Protein 9BKY (pdb70)

Sequence (398 aa):
HMTLTFNIKVIEAKDLPKVDTFGKVDPYVQIQLGNNEKCKTKVIKKSYNPVWNETFSSIPVTNPKAPLNITVVDYDFIGSNDAFAYIHFNQQEFNVGQVVDKKWYMLNSYKAGRSAGQIHLVIHLATQNMKPFEHHMTLTFNIKVIEAKDLPKVDTFGKVDPYVQQIQLGNEKCKTKVIKKSYNPVWNETFSSIPVTNPKAPLNITVVDYDFIGSNDAFAYIIHFNNQQEFNVGQVVDKWYMLNSYKAGRSAGQIHLVIHLATQNMKPFEHHHHHHMTLTFNIKVIEAKDLPKVDFGKVDPYVQIQLGNEKCKTKVIKKSYNPVWNETFSSIPVTNPKAPLNITVVDYDFIGSNDAFAYIIHFNQQEFNVGQVVDKWYMLNSYKAGRSAGQIHLVIHLATQNMKPFE

Nearest PDB structures (foldseek):
  9bky-assembly1_A  TM=1.008E+00  e=7.128E-25  Trichomonas vaginalis G3
  9bky-assembly3_C  TM=9.832E-01  e=6.445E-22  Trichomonas vaginalis G3
  6nyt-assembly1_A  TM=8.909E-01  e=1.494E-10  Rattus norvegicus
  2ep6-assembly1_A  TM=8.520E-01  e=3.766E-09  Homo sapiens
  5a50-assembly1_B  TM=7.027E-01  e=5.096E-09  Arabidopsis thaliana

Solvent-accessible surface area: 20626 Å² total; per-residue (Å²): 148,187,37,42,22,0,8,0,67,0,26,40,1,78,78,8,18,143,64,15,112,138,23,94,0,11,0,14,0,45,0,20,7,19,103,14,29,18,120,7,148,54,51,173,84,24,65,91,0,79,19,94,14,29,4,17,1,7,23,46,72,96,178,6,30,0,2,0,9,0,10,7,89,28,145,120,42,86,56,75,33,20,0,8,10,31,16,30,11,75,65,11,59,83,32,81,61,32,92,98,88,22,132,13,67,19,7,64,49,86,146,88,4,7,43,0,26,0,10,0,0,10,0,35,62,126,73,60,73,42,95,130,199,112,54,42,8,0,7,0,66,0,30,48,1,74,86,9,47,147,59,13,132,155,20,89,0,11,0,11,0,40,2,24,14,18,149,134,108,42,120,4,159,38,48,135,81,22,63,84,1,73,18,101,40,84,28,78,17,74,9,117,64,92,180,4,53,0,14,0,24,0,10,10,82,40,167,140,27,38,48,38,5,20,0,33,8,66,8,78,15,82,100,12,89,78,32,85,57,32,93,98,90,26,105,1,60,23,4,52,30,90,148,69,5,8,48,0,32,0,11,0,2,9,1,40,90,133,72,61,78,48,97,150,152,191,72,118,93,100,14,40,20,0,5,0,74,0,32,44,2,84,80,9,25,135,62,58,225,34,99,0,17,0,9,0,47,0,70,6,26,72,20,110,16,102,3,147,43,53,139,124,20,45,84,1,76,16,108,23,37,0,22,1,0,26,19,62,116,181,7,45,0,44,0,22,0,5,26,68,63,123,176,43,91,62,89,38,9,0,88,10,101,11,67,20,163,102,18,91,75,32,90,61,27,93,104,94,32,122,11,73,27,121,144,99,90,169,83,2,3,52,0,30,0,10,1,1,10,3,13,80,128,70,59,80,46,93

Foldseek 3Di:
DPWKKKKKWFFKWAQADWDAPVTAFFKKKWKDFPPDIDIFDTHPRDRIDGGRDIDIGIPPDLATKIKMWMWGDHPPDDIGTFWIDIGRSVVADAADWDWDKAQTHTPDPPDGGGITTMIIHTYDPPDDPRD/DPAWWWKKKFFFKWAQADWDAPVTAFFKKKWKDWANDIDIFDTHPRDRIDGGRDIDTGGCPDLQTKIKMFIWGDYPPDDTDTFWIDIGGSVVADAADWDWDKAFTDGPPPPDTRTITTMIIHGYTPVDDPPD/DDDDDDKWKKKKKWFFKWAQADQPDVARFFKKKWKDWPPDIDIFDTHPRDRIDGGRDIDIGTDDDQFTKIKMWMWGDDPPDDIGTFWIDIGHPVVDDAADWDWDKAFIHTPDPPDGRGITTMIIHIYIPPDDPPD

InterPro domains:
  IPR000008 C2 domain [PF00168] (5-103)
  IPR000008 C2 domain [PR00360] (20-32)
  IPR000008 C2 domain [PR00360] (44-57)
  IPR000008 C2 domain [PR00360] (65-73)
  IPR000008 C2 domain [PS50004] (1-101)
  IPR000008 C2 domain [SM00239] (4-100)
  IPR035892 C2 domain superfamily [G3DSA:2.60.40.150] (2-123)
  IPR035892 C2 domain superfamily [SSF49562] (4-122)

B-factor: mean 29.79, std 16.21, range [11.0, 137.5]

Structure (mmCIF, N/CA/C/O backbone):
data_9BKY
#
_entry.id   9BKY
#
_cell.length_a   86.399
_cell.length_b   86.399
_cell.length_c   132.663
_cell.angle_alpha   90.00
_cell.angle_beta   90.00
_cell.angle_gamma   90.00
#
_symmetry.space_group_name_H-M   'P 43 21 2'
#
loop_
_entity.id
_entity.type
_entity.pdbx_description
1 polymer 'XYPPX repeat family protein'
2 non-polymer 'SULFATE ION'
3 non-polymer GLYCEROL
4 water water
#
loop_
_atom_site.group_PDB
_atom_site.id
_atom_site.type_symbol
_atom_site.label_atom_id
_atom_site.label_alt_id
_atom_site.label_comp_id
_atom_site.label_asym_id
_atom_site.label_entity_id
_atom_site.label_seq_id
_atom_site.pdbx_PDB_ins_code
_atom_site.Cartn_x
_atom_site.Cartn_y
_atom_site.Cartn_z
_atom_site.occupancy
_atom_site.B_iso_or_equiv
_atom_site.auth_seq_id
_atom_site.auth_comp_id
_atom_site.auth_asym_id
_atom_site.auth_atom_id
_atom_site.pdbx_PDB_model_num
ATOM 1 N N . HIS A 1 8 ? -18.896 -38.160 7.125 1.00 56.62 0 HIS A N 1
ATOM 2 C CA . HIS A 1 8 ? -17.813 -38.883 6.401 1.00 71.40 0 HIS A CA 1
ATOM 3 C C . HIS A 1 8 ? -16.557 -38.033 6.244 1.00 55.69 0 HIS A C 1
ATOM 4 O O . HIS A 1 8 ? -16.625 -36.823 6.037 1.00 49.27 0 HIS A O 1
ATOM 11 N N . MET A 1 9 ? -15.409 -38.684 6.423 1.00 42.63 1 MET A N 1
ATOM 12 C CA . MET A 1 9 ? -14.102 -38.066 6.263 1.00 37.20 1 MET A CA 1
ATOM 13 C C . MET A 1 9 ? -13.558 -38.116 4.847 1.00 38.51 1 MET A C 1
ATOM 14 O O . MET A 1 9 ? -12.674 -37.318 4.524 1.00 43.15 1 MET A O 1
ATOM 19 N N . THR A 1 10 ? -14.003 -39.070 4.032 1.00 36.23 2 THR A N 1
ATOM 20 C CA . THR A 1 10 ? -13.612 -39.132 2.631 1.00 31.18 2 THR A CA 1
ATOM 21 C C . THR A 1 10 ? -14.157 -37.939 1.857 1.00 33.83 2 THR A C 1
ATOM 22 O O . THR A 1 10 ? -15.355 -37.640 1.910 1.00 31.75 2 THR A O 1
ATOM 26 N N . LEU A 1 11 ? -13.268 -37.248 1.155 1.00 25.55 3 LEU A N 1
ATOM 27 C CA . LEU A 1 11 ? -13.613 -36.117 0.314 1.00 21.24 3 LEU A CA 1
ATOM 28 C C . LEU A 1 11 ? -13.800 -36.520 -1.145 1.00 21.07 3 LEU A C 1
ATOM 29 O O . LEU A 1 11 ? -13.267 -37.530 -1.608 1.00 18.74 3 LEU A O 1
ATOM 34 N N . THR A 1 12 ? -14.601 -35.731 -1.847 1.00 19.14 4 THR A N 1
ATOM 35 C CA . THR A 1 12 ? -14.879 -35.936 -3.260 1.00 20.79 4 THR A CA 1
ATOM 36 C C . THR A 1 12 ? -14.805 -34.591 -3.964 1.00 18.28 4 THR A C 1
ATOM 37 O O . THR A 1 12 ? -15.299 -33.580 -3.451 1.00 19.86 4 THR A O 1
ATOM 41 N N . PHE A 1 13 ? -14.176 -34.569 -5.143 1.00 15.51 5 PHE A N 1
ATOM 42 C CA . PHE A 1 13 ? -14.253 -33.409 -6.027 1.00 18.40 5 PHE A CA 1
ATOM 43 C C . PHE A 1 13 ? -15.488 -33.552 -6.907 1.00 18.25 5 PHE A C 1
ATOM 44 O O . PHE A 1 13 ? -15.526 -34.400 -7.802 1.00 18.87 5 PHE A O 1
ATOM 52 N N . ASN A 1 14 ? -16.473 -32.701 -6.678 1.00 15.37 6 ASN A N 1
ATOM 53 C CA . ASN A 1 14 ? -17.613 -32.574 -7.562 1.00 17.88 6 ASN A CA 1
ATOM 54 C C . ASN A 1 14 ? -17.275 -31.478 -8.560 1.00 17.73 6 ASN A C 1
ATOM 55 O O . ASN A 1 14 ? -17.088 -30.320 -8.179 1.00 18.16 6 ASN A O 1
ATOM 60 N N . ILE A 1 15 ? -17.192 -31.837 -9.831 1.00 15.37 7 ILE A N 1
ATOM 61 C CA . ILE A 1 15 ? -16.795 -30.897 -10.863 1.00 16.93 7 ILE A CA 1
ATOM 62 C C . ILE A 1 15 ? -17.842 -30.912 -11.959 1.00 17.53 7 ILE A C 1
ATOM 63 O O . ILE A 1 15 ? -18.120 -31.959 -12.541 1.00 17.14 7 ILE A O 1
ATOM 68 N N . LYS A 1 16 ? -18.393 -29.748 -12.268 1.00 14.60 8 LYS A N 1
ATOM 69 C CA . LYS A 1 16 ? -19.277 -29.611 -13.419 1.00 16.61 8 LYS A CA 1
ATOM 70 C C . LYS A 1 16 ? -18.493 -28.913 -14.519 1.00 12.64 8 LYS A C 1
ATOM 71 O O . LYS A 1 16 ? -18.026 -27.779 -14.339 1.00 14.51 8 LYS A O 1
ATOM 77 N N . VAL A 1 17 ? -18.326 -29.602 -15.643 1.00 15.67 9 VAL A N 1
ATOM 78 C CA . VAL A 1 17 ? -17.697 -29.042 -16.830 1.00 13.09 9 VAL A CA 1
ATOM 79 C C . VAL A 1 17 ? -18.839 -28.453 -17.648 1.00 15.23 9 VAL A C 1
ATOM 80 O O . VAL A 1 17 ? -19.587 -29.172 -18.322 1.00 16.03 9 VAL A O 1
ATOM 84 N N . ILE A 1 18 ? -19.015 -27.142 -17.557 1.00 14.38 10 ILE A N 1
ATOM 85 C CA . ILE A 1 18 ? -20.197 -26.545 -18.161 1.00 16.61 10 ILE A CA 1
ATOM 86 C C . ILE A 1 18 ? -19.962 -26.309 -19.646 1.00 19.07 10 ILE A C 1
ATOM 87 O O . ILE A 1 18 ? -20.708 -26.811 -20.491 1.00 16.97 10 ILE A O 1
ATOM 92 N N . GLU A 1 19 ? -18.919 -25.547 -19.982 1.00 15.24 11 GLU A N 1
ATOM 93 C CA . GLU A 1 19 ? -18.745 -25.050 -21.347 1.00 15.61 11 GLU A CA 1
ATOM 94 C C . GLU A 1 19 ? -17.358 -24.437 -21.493 1.00 16.79 11 GLU A C 1
ATOM 95 O O . GLU A 1 19 ? -16.626 -24.257 -20.524 1.00 13.97 11 GLU A O 1
ATOM 101 N N . ALA A 1 20 ? -17.012 -24.101 -22.731 1.00 14.34 12 ALA A N 1
ATOM 102 C CA . ALA A 1 20 ? -15.823 -23.328 -23.037 1.00 14.75 12 ALA A CA 1
ATOM 103 C C . ALA A 1 20 ? -16.175 -22.294 -24.097 1.00 15.69 12 ALA A C 1
ATOM 104 O O . ALA A 1 20 ? -17.207 -22.388 -24.770 1.00 14.77 12 ALA A O 1
ATOM 106 N N . LYS A 1 21 ? -15.318 -21.283 -24.222 1.00 15.00 13 LYS A N 1
ATOM 107 C CA . LYS A 1 21 ? -15.530 -20.259 -25.238 1.00 20.76 13 LYS A CA 1
ATOM 108 C C . LYS A 1 21 ? -14.206 -19.865 -25.866 1.00 17.28 13 LYS A C 1
ATOM 109 O O . LYS A 1 21 ? -13.144 -19.965 -25.257 1.00 18.12 13 LYS A O 1
ATOM 115 N N . ASP A 1 22 ? -14.292 -19.437 -27.124 1.00 21.00 14 ASP A N 1
ATOM 116 C CA . ASP A 1 22 ? -13.164 -18.882 -27.862 1.00 21.59 14 ASP A CA 1
ATOM 117 C C . ASP A 1 22 ? -12.031 -19.881 -28.010 1.00 21.53 14 ASP A C 1
ATOM 118 O O . ASP A 1 22 ? -10.853 -19.522 -27.970 1.00 22.88 14 ASP A O 1
ATOM 123 N N . LEU A 1 23 ? -12.385 -21.144 -28.223 1.00 20.14 15 LEU A N 1
ATOM 124 C CA . LEU A 1 23 ? -11.383 -22.153 -28.484 1.00 21.10 15 LEU A CA 1
ATOM 125 C C . LEU A 1 23 ? -10.728 -21.918 -29.844 1.00 21.98 15 LEU A C 1
ATOM 126 O O . LEU A 1 23 ? -11.332 -21.335 -30.748 1.00 20.94 15 LEU A O 1
ATOM 131 N N . PRO A 1 24 ? -9.488 -22.366 -30.005 1.00 25.46 16 PRO A N 1
ATOM 132 C CA . PRO A 1 24 ? -8.762 -22.150 -31.259 1.00 26.71 16 PRO A CA 1
ATOM 133 C C . PRO A 1 24 ? -9.132 -23.175 -32.327 1.00 21.43 16 PRO A C 1
ATOM 134 O O . PRO A 1 24 ? -9.701 -24.230 -32.056 1.00 22.68 16 PRO A O 1
ATOM 138 N N . LYS A 1 25 ? -8.781 -22.837 -33.569 1.00 23.51 17 LYS A N 1
ATOM 139 C CA . LYS A 1 25 ? -8.956 -23.732 -34.712 1.00 24.56 17 LYS A CA 1
ATOM 140 C C . LYS A 1 25 ? -7.800 -24.725 -34.727 1.00 33.36 17 LYS A C 1
ATOM 141 O O . LYS A 1 25 ? -6.658 -24.336 -34.981 1.00 34.24 17 LYS A O 1
ATOM 147 N N . VAL A 1 26 ? -8.078 -26.003 -34.459 1.00 22.84 18 VAL A N 1
ATOM 148 C CA . VAL A 1 26 ? -6.995 -26.979 -34.361 1.00 25.85 18 VAL A CA 1
ATOM 149 C C . VAL A 1 26 ? -7.215 -28.273 -35.139 1.00 29.71 18 VAL A C 1
ATOM 150 O O . VAL A 1 26 ? -6.282 -29.069 -35.287 1.00 29.60 18 VAL A O 1
ATOM 154 N N . ASP A 1 27 ? -8.429 -28.523 -35.617 1.00 27.76 19 ASP A N 1
ATOM 155 C CA . ASP A 1 27 ? -8.721 -29.773 -36.326 1.00 25.50 19 ASP A CA 1
ATOM 156 C C . ASP A 1 27 ? -8.450 -29.648 -37.821 1.00 30.67 19 ASP A C 1
ATOM 157 O O . ASP A 1 27 ? -8.671 -28.600 -38.434 1.00 26.75 19 ASP A O 1
ATOM 162 N N . THR A 1 28 ? -7.950 -30.737 -38.410 1.00 29.25 20 THR A N 1
ATOM 163 C CA . THR A 1 28 ? -7.566 -30.701 -39.815 1.00 36.34 20 THR A CA 1
ATOM 164 C C . THR A 1 28 ? -8.735 -30.328 -40.716 1.00 39.09 20 THR A C 1
ATOM 165 O O . THR A 1 28 ? -8.564 -29.576 -41.683 1.00 39.92 20 THR A O 1
ATOM 169 N N . PHE A 1 29 ? -9.921 -30.881 -40.456 1.00 28.26 21 PHE A N 1
ATOM 170 C CA . PHE A 1 29 ? -11.074 -30.605 -41.304 1.00 29.66 21 PHE A CA 1
ATOM 171 C C . PHE A 1 29 ? -12.026 -29.584 -40.706 1.00 27.70 21 PHE A C 1
ATOM 172 O O . PHE A 1 29 ? -13.226 -29.629 -40.987 1.00 33.85 21 PHE A O 1
ATOM 180 N N . GLY A 1 30 ? -11.495 -28.616 -39.969 1.00 25.51 22 GLY A N 1
ATOM 181 C CA . GLY A 1 30 ? -12.229 -27.421 -39.616 1.00 34.50 22 GLY A CA 1
ATOM 182 C C . GLY A 1 30 ? -12.484 -27.285 -38.135 1.00 28.99 22 GLY A C 1
ATOM 183 O O . GLY A 1 30 ? -12.727 -28.275 -37.443 1.00 22.36 22 GLY A O 1
ATOM 184 N N . LYS A 1 31 ? -12.491 -26.047 -37.662 1.00 22.06 23 LYS A N 1
ATOM 185 C CA . LYS A 1 31 ? -12.817 -25.663 -36.292 1.00 21.48 23 LYS A CA 1
ATOM 186 C C . LYS A 1 31 ? -12.110 -26.569 -35.305 1.00 21.27 23 LYS A C 1
ATOM 187 O O . LYS A 1 31 ? -10.873 -26.758 -35.387 1.00 22.19 23 LYS A O 1
ATOM 193 N N . VAL A 1 32 ? -12.798 -27.107 -34.315 1.00 17.76 24 VAL A N 1
ATOM 194 C CA . VAL A 1 32 ? -12.310 -27.992 -33.289 1.00 17.07 24 VAL A CA 1
ATOM 195 C C . VAL A 1 32 ? -13.490 -28.856 -32.866 1.00 16.40 24 VAL A C 1
ATOM 196 O O . VAL A 1 32 ? -14.644 -28.456 -32.993 1.00 18.66 24 VAL A O 1
ATOM 200 N N . ASP A 1 33 ? -13.189 -30.064 -32.392 1.00 15.52 25 ASP A N 1
ATOM 201 C CA . ASP A 1 33 ? -14.182 -31.025 -31.902 1.00 17.89 25 ASP A CA 1
ATOM 202 C C . ASP A 1 33 ? -13.854 -31.315 -30.446 1.00 13.77 25 ASP A C 1
ATOM 203 O O . ASP A 1 33 ? -13.277 -32.369 -30.127 1.00 13.83 25 ASP A O 1
ATOM 208 N N . PRO A 1 34 ? -14.194 -30.414 -29.545 1.00 14.75 26 PRO A N 1
ATOM 209 C CA . PRO A 1 34 ? -13.590 -30.454 -28.216 1.00 11.56 26 PRO A CA 1
ATOM 210 C C . PRO A 1 34 ? -14.255 -31.397 -27.230 1.00 13.11 26 PRO A C 1
ATOM 211 O O . PRO A 1 34 ? -15.473 -31.574 -27.196 1.00 14.88 26 PRO A O 1
ATOM 215 N N . TYR A 1 35 ? -13.404 -31.986 -26.390 1.00 14.24 27 TYR A N 1
ATOM 216 C CA . TYR A 1 35 ? -13.846 -32.615 -25.154 1.00 14.00 27 TYR A CA 1
ATOM 217 C C . TYR A 1 35 ? -12.863 -32.249 -24.049 1.00 14.17 27 TYR A C 1
ATOM 218 O O . TYR A 1 35 ? -11.750 -31.782 -24.314 1.00 13.30 27 TYR A O 1
ATOM 227 N N . VAL A 1 36 ? -13.310 -32.407 -22.805 1.00 13.36 28 VAL A N 1
ATOM 228 C CA . VAL A 1 36 ? -12.518 -32.075 -21.621 1.00 11.14 28 VAL A CA 1
ATOM 229 C C . VAL A 1 36 ? -12.174 -33.352 -20.881 1.00 15.36 28 VAL A C 1
ATOM 230 O O . VAL A 1 36 ? -13.027 -34.233 -20.715 1.00 12.96 28 VAL A O 1
ATOM 234 N N . GLN A 1 37 ? -10.913 -33.469 -20.487 1.00 13.60 29 GLN A N 1
ATOM 235 C CA . GLN A 1 37 ? -10.437 -34.566 -19.650 1.00 13.95 29 GLN A CA 1
ATOM 236 C C . GLN A 1 37 ? -10.055 -34.017 -18.285 1.00 16.21 29 GLN A C 1
ATOM 237 O O . GLN A 1 37 ? -9.357 -33.002 -18.198 1.00 15.25 29 GLN A O 1
ATOM 243 N N . ILE A 1 38 ? -10.527 -34.676 -17.226 1.00 13.63 30 ILE A N 1
ATOM 244 C CA . ILE A 1 38 ? -10.180 -34.341 -15.848 1.00 12.74 30 ILE A CA 1
ATOM 245 C C . ILE A 1 38 ? -9.266 -35.440 -15.335 1.00 15.26 30 ILE A C 1
ATOM 246 O O . ILE A 1 38 ? -9.579 -36.627 -15.475 1.00 16.75 30 ILE A O 1
ATOM 251 N N . GLN A 1 39 ? -8.119 -35.047 -14.796 1.00 15.64 31 GLN A N 1
ATOM 252 C CA . GLN A 1 39 ? -7.147 -35.972 -14.231 1.00 16.63 31 GLN A CA 1
ATOM 253 C C . GLN A 1 39 ? -6.889 -35.612 -12.775 1.00 15.67 31 GLN A C 1
ATOM 254 O O . GLN A 1 39 ? -6.642 -34.439 -12.476 1.00 17.65 31 GLN A O 1
ATOM 260 N N . LEU A 1 40 ? -7.041 -36.590 -11.878 1.00 16.65 32 LEU A N 1
ATOM 261 C CA . LEU A 1 40 ? -6.647 -36.454 -10.473 1.00 14.03 32 LEU A CA 1
ATOM 262 C C . LEU A 1 40 ? -5.838 -37.706 -10.129 1.00 16.66 32 LEU A C 1
ATOM 263 O O . LEU A 1 40 ? -6.409 -38.756 -9.810 1.00 19.76 32 LEU A O 1
ATOM 268 N N . GLY A 1 41 ? -4.513 -37.612 -10.218 1.00 24.28 33 GLY A N 1
ATOM 269 C CA . GLY A 1 41 ? -3.694 -38.804 -10.049 1.00 25.15 33 GLY A CA 1
ATOM 270 C C . GLY A 1 41 ? -3.986 -39.824 -11.140 1.00 27.29 33 GLY A C 1
ATOM 271 O O . GLY A 1 41 ? -3.961 -39.513 -12.338 1.00 30.56 33 GLY A O 1
ATOM 272 N N . ASN A 1 42 ? -4.302 -41.049 -10.730 1.00 29.55 34 ASN A N 1
ATOM 273 C CA A ASN A 1 42 ? -4.578 -42.114 -11.685 0.43 32.96 34 ASN A CA 1
ATOM 274 C CA B ASN A 1 42 ? -4.594 -42.151 -11.640 0.57 32.94 34 ASN A CA 1
ATOM 275 C C . ASN A 1 42 ? -6.043 -42.159 -12.108 1.00 34.38 34 ASN A C 1
ATOM 276 O O . ASN A 1 42 ? -6.417 -43.015 -12.922 1.00 30.89 34 ASN A O 1
ATOM 285 N N . GLU A 1 43 ? -6.873 -41.255 -11.605 1.00 25.86 35 GLU A N 1
ATOM 286 C CA . GLU A 1 43 ? -8.287 -41.227 -11.957 1.00 23.68 35 GLU A CA 1
ATOM 287 C C . GLU A 1 43 ? -8.438 -40.253 -13.120 1.00 26.14 35 GLU A C 1
ATOM 288 O O . GLU A 1 43 ? -7.990 -39.106 -13.037 1.00 23.51 35 GLU A O 1
ATOM 294 N N . LYS A 1 44 ? -8.999 -40.722 -14.226 1.00 25.11 36 LYS A N 1
ATOM 295 C CA . LYS A 1 44 ? -9.243 -39.863 -15.381 1.00 23.18 36 LYS A CA 1
ATOM 296 C C . LYS A 1 44 ? -10.667 -40.078 -15.868 1.00 25.63 36 LYS A C 1
ATOM 297 O O . LYS A 1 44 ? -11.180 -41.201 -15.855 1.00 25.15 36 LYS A O 1
ATOM 303 N N . CYS A 1 45 ? -11.307 -38.989 -16.284 1.00 18.45 37 CYS A N 1
ATOM 304 C CA . CYS A 1 45 ? -12.609 -39.064 -16.915 1.00 19.99 37 CYS A CA 1
ATOM 305 C C . CYS A 1 45 ? -12.703 -37.963 -17.966 1.00 19.64 37 CYS A C 1
ATOM 306 O O . CYS A 1 45 ? -11.911 -37.013 -17.981 1.00 17.74 37 CYS A O 1
ATOM 309 N N . LYS A 1 46 ? -13.682 -38.091 -18.845 1.00 18.43 38 LYS A N 1
ATOM 310 C CA . LYS A 1 46 ? -13.782 -37.116 -19.926 1.00 13.78 38 LYS A CA 1
ATOM 311 C C . LYS A 1 46 ? -15.230 -36.882 -20.301 1.00 18.80 38 LYS A C 1
ATOM 312 O O . LYS A 1 46 ? -16.096 -37.720 -20.076 1.00 18.72 38 LYS A O 1
ATOM 318 N N . THR A 1 47 ? -15.478 -35.697 -20.851 1.00 13.86 39 THR A N 1
ATOM 319 C CA . THR A 1 47 ? -16.783 -35.351 -21.374 1.00 15.82 39 THR A CA 1
ATOM 320 C C . THR A 1 47 ? -16.997 -36.026 -22.731 1.00 16.58 39 THR A C 1
ATOM 321 O O . THR A 1 47 ? -16.081 -36.604 -23.330 1.00 17.93 39 THR A O 1
ATOM 325 N N . LYS A 1 48 ? -18.218 -35.917 -23.233 1.00 16.83 40 LYS A N 1
ATOM 326 C CA . LYS A 1 48 ? -18.497 -36.214 -24.621 1.00 15.69 40 LYS A CA 1
ATOM 327 C C . LYS A 1 48 ? -17.814 -35.197 -25.533 1.00 17.04 40 LYS A C 1
ATOM 328 O O . LYS A 1 48 ? -17.398 -34.112 -25.109 1.00 15.71 40 LYS A O 1
ATOM 334 N N . VAL A 1 49 ? -17.691 -35.576 -26.800 1.00 16.69 41 VAL A N 1
ATOM 335 C CA . VAL A 1 49 ? -17.164 -34.701 -27.840 1.00 17.57 41 VAL A CA 1
ATOM 336 C C . VAL A 1 49 ? -18.297 -33.846 -28.377 1.00 16.89 41 VAL A C 1
ATOM 337 O O . VAL A 1 49 ? -19.368 -34.369 -28.704 1.00 18.89 41 VAL A O 1
ATOM 341 N N . ILE A 1 50 ? -18.068 -32.537 -28.499 1.00 14.75 42 ILE A N 1
ATOM 342 C CA . ILE A 1 50 ? -18.986 -31.642 -29.201 1.00 15.67 42 ILE A CA 1
ATOM 343 C C . ILE A 1 50 ? -18.400 -31.392 -30.591 1.00 18.65 42 ILE A C 1
ATOM 344 O O . ILE A 1 50 ? -17.231 -31.015 -30.716 1.00 22.29 42 ILE A O 1
ATOM 349 N N . LYS A 1 51 ? -19.183 -31.613 -31.641 1.00 19.70 43 LYS A N 1
ATOM 350 C CA . LYS A 1 51 ? -18.627 -31.510 -32.987 1.00 21.67 43 LYS A CA 1
ATOM 351 C C . LYS A 1 51 ? -18.556 -30.057 -33.466 1.00 22.08 43 LYS A C 1
ATOM 352 O O . LYS A 1 51 ? -19.534 -29.305 -33.362 1.00 21.11 43 LYS A O 1
ATOM 358 N N . LYS A 1 52 ? -17.391 -29.679 -34.001 1.00 21.00 44 LYS A N 1
ATOM 359 C CA . LYS A 1 52 ? -17.170 -28.437 -34.760 1.00 19.32 44 LYS A CA 1
ATOM 360 C C . LYS A 1 52 ? -17.743 -27.211 -34.040 1.00 21.54 44 LYS A C 1
ATOM 361 O O . LYS A 1 52 ? -18.622 -26.504 -34.555 1.00 20.58 44 LYS A O 1
ATOM 367 N N . SER A 1 53 ? -17.166 -26.914 -32.875 1.00 16.75 45 SER A N 1
ATOM 368 C CA . SER A 1 53 ? -17.712 -25.873 -32.004 1.00 17.34 45 SER A CA 1
ATOM 369 C C . SER A 1 53 ? -16.589 -25.158 -31.270 1.00 17.52 45 SER A C 1
ATOM 370 O O . SER A 1 53 ? -15.833 -25.785 -30.529 1.00 17.66 45 SER A O 1
ATOM 373 N N . TYR A 1 54 ? -16.499 -23.835 -31.453 1.00 16.90 46 TYR A N 1
ATOM 374 C CA . TYR A 1 54 ? -15.570 -23.022 -30.687 1.00 18.06 46 TYR A CA 1
ATOM 375 C C . TYR A 1 54 ? -16.110 -22.630 -29.315 1.00 17.00 46 TYR A C 1
ATOM 376 O O . TYR A 1 54 ? -15.321 -22.188 -28.471 1.00 17.31 46 TYR A O 1
ATOM 385 N N . ASN A 1 55 ? -17.414 -22.788 -29.090 1.00 15.64 47 ASN A N 1
ATOM 386 C CA . ASN A 1 55 ? -18.080 -22.399 -27.847 1.00 16.93 47 ASN A CA 1
ATOM 387 C C . ASN A 1 55 ? -18.901 -23.586 -27.364 1.00 15.60 47 ASN A C 1
ATOM 388 O O . ASN A 1 55 ? -20.120 -23.513 -27.255 1.00 16.41 47 ASN A O 1
ATOM 393 N N . PRO A 1 56 ? -18.248 -24.709 -27.083 1.00 15.93 48 PRO A N 1
ATOM 394 C CA . PRO A 1 56 ? -18.986 -25.930 -26.730 1.00 16.59 48 PRO A CA 1
ATOM 395 C C . PRO A 1 56 ? -19.679 -25.824 -25.377 1.00 18.38 48 PRO A C 1
ATOM 396 O O . PRO A 1 56 ? -19.144 -25.241 -24.426 1.00 16.02 48 PRO A O 1
ATOM 400 N N . VAL A 1 57 ? -20.853 -26.451 -25.281 1.00 16.51 49 VAL A N 1
ATOM 401 C CA . VAL A 1 57 ? -21.575 -26.592 -24.018 1.00 15.74 49 VAL A CA 1
ATOM 402 C C . VAL A 1 57 ? -21.767 -28.078 -23.730 1.00 20.77 49 VAL A C 1
ATOM 403 O O . VAL A 1 57 ? -22.505 -28.763 -24.452 1.00 22.06 49 VAL A O 1
ATOM 407 N N . TRP A 1 58 ? -21.123 -28.574 -22.671 1.00 18.67 50 TRP A N 1
ATOM 408 C CA . TRP A 1 58 ? -21.223 -29.976 -22.271 1.00 18.64 50 TRP A CA 1
ATOM 409 C C . TRP A 1 58 ? -22.229 -30.207 -21.151 1.00 19.87 50 TRP A C 1
ATOM 410 O O . TRP A 1 58 ? -23.005 -31.160 -21.205 1.00 20.14 50 TRP A O 1
ATOM 421 N N . ASN A 1 59 ? -22.185 -29.375 -20.108 1.00 21.21 51 ASN A N 1
ATOM 422 C CA . ASN A 1 59 ? -23.038 -29.524 -18.926 1.00 20.23 51 ASN A CA 1
ATOM 423 C C . ASN A 1 59 ? -22.967 -30.935 -18.351 1.00 21.62 51 ASN A C 1
ATOM 424 O O . ASN A 1 59 ? -23.979 -31.588 -18.134 1.00 21.29 51 ASN A O 1
ATOM 429 N N . GLU A 1 60 ? -21.743 -31.418 -18.139 1.00 17.95 52 GLU A N 1
ATOM 430 C CA . GLU A 1 60 ? -21.512 -32.749 -17.590 1.00 19.31 52 GLU A CA 1
ATOM 431 C C . GLU A 1 60 ? -20.871 -32.648 -16.213 1.00 18.63 52 GLU A C 1
ATOM 432 O O . GLU A 1 60 ? -19.962 -31.836 -15.990 1.00 18.17 52 GLU A O 1
ATOM 438 N N . THR A 1 61 ? -21.341 -33.487 -15.299 1.00 17.90 53 THR A N 1
ATOM 439 C CA . THR A 1 61 ? -20.942 -33.456 -13.901 1.00 20.16 53 THR A CA 1
ATOM 440 C C . THR A 1 61 ? -20.213 -34.736 -13.522 1.00 17.41 53 THR A C 1
ATOM 441 O O . THR A 1 61 ? -20.626 -35.834 -13.898 1.00 20.71 53 THR A O 1
ATOM 445 N N . PHE A 1 62 ? -19.114 -34.563 -12.793 1.00 16.14 54 PHE A N 1
ATOM 446 C CA . PHE A 1 62 ? -18.244 -35.637 -12.351 1.00 17.46 54 PHE A CA 1
ATOM 447 C C . PHE A 1 62 ? -18.094 -35.585 -10.842 1.00 16.13 54 PHE A C 1
ATOM 448 O O . PHE A 1 62 ? -18.189 -34.525 -10.218 1.00 18.02 54 PHE A O 1
ATOM 456 N N A SER A 1 63 ? -17.887 -36.754 -10.247 0.32 16.39 55 SER A N 1
ATOM 457 N N B SER A 1 63 ? -17.885 -36.751 -10.258 0.68 16.28 55 SER A N 1
ATOM 458 C CA A SER A 1 63 ? -17.643 -36.866 -8.812 0.32 18.54 55 SER A CA 1
ATOM 459 C CA B SER A 1 63 ? -17.644 -36.869 -8.825 0.68 18.49 55 SER A CA 1
ATOM 460 C C A SER A 1 63 ? -16.446 -37.786 -8.634 0.32 19.41 55 SER A C 1
ATOM 461 C C B SER A 1 63 ? -16.431 -37.774 -8.689 0.68 19.36 55 SER A C 1
ATOM 462 O O A SER A 1 63 ? -16.547 -38.992 -8.883 0.32 20.56 55 SER A O 1
ATOM 463 O O B SER A 1 63 ? -16.502 -38.955 -9.038 0.68 20.57 55 SER A O 1
ATOM 468 N N . ILE A 1 64 ? -15.324 -37.217 -8.222 1.00 20.25 56 ILE A N 1
ATOM 469 C CA . ILE A 1 64 ? -14.052 -37.928 -8.162 1.00 16.26 56 ILE A CA 1
ATOM 470 C C . ILE A 1 64 ? -13.599 -38.040 -6.719 1.00 17.99 56 ILE A C 1
ATOM 471 O O . ILE A 1 64 ? -13.273 -37.025 -6.091 1.00 19.24 56 ILE A O 1
ATOM 476 N N . PRO A 1 65 ? -13.488 -39.246 -6.175 1.00 18.65 57 PRO A N 1
ATOM 477 C CA . PRO A 1 65 ? -13.039 -39.383 -4.789 1.00 19.40 57 PRO A CA 1
ATOM 478 C C . PRO A 1 65 ? -11.577 -39.011 -4.640 1.00 19.49 57 PRO A C 1
ATOM 479 O O . PRO A 1 65 ? -10.752 -39.248 -5.532 1.00 19.89 57 PRO A O 1
ATOM 483 N N . VAL A 1 66 ? -11.278 -38.378 -3.509 1.00 17.40 58 VAL A N 1
ATOM 484 C CA . VAL A 1 66 ? -9.918 -37.986 -3.178 1.00 16.85 58 VAL A CA 1
ATOM 485 C C . VAL A 1 66 ? -9.310 -39.107 -2.354 1.00 19.81 58 VAL A C 1
ATOM 486 O O . VAL A 1 66 ? -9.558 -39.218 -1.149 1.00 23.70 58 VAL A O 1
ATOM 490 N N . THR A 1 67 ? -8.496 -39.925 -3.007 1.00 17.25 59 THR A N 1
ATOM 491 C CA . THR A 1 67 ? -7.775 -40.975 -2.314 1.00 18.99 59 THR A CA 1
ATOM 492 C C . THR A 1 67 ? -6.321 -40.588 -2.093 1.00 23.46 59 THR A C 1
ATOM 493 O O . THR A 1 67 ? -5.658 -41.183 -1.245 1.00 25.81 59 THR A O 1
ATOM 497 N N . ASN A 1 68 ? -5.845 -39.578 -2.809 1.00 22.69 60 ASN A N 1
ATOM 498 C CA . ASN A 1 68 ? -4.452 -39.127 -2.763 1.00 23.10 60 ASN A CA 1
ATOM 499 C C . ASN A 1 68 ? -4.511 -37.614 -2.625 1.00 18.75 60 ASN A C 1
ATOM 500 O O . ASN A 1 68 ? -4.843 -36.922 -3.608 1.00 20.94 60 ASN A O 1
ATOM 505 N N . PRO A 1 69 ? -4.234 -37.057 -1.447 1.00 23.67 61 PRO A N 1
ATOM 506 C CA . PRO A 1 69 ? -4.412 -35.607 -1.265 1.00 25.96 61 PRO A CA 1
ATOM 507 C C . PRO A 1 69 ? -3.353 -34.756 -1.949 1.00 27.64 61 PRO A C 1
ATOM 508 O O . PRO A 1 69 ? -3.515 -33.530 -1.985 1.00 26.75 61 PRO A O 1
ATOM 512 N N . LYS A 1 70 ? -2.266 -35.353 -2.441 1.00 20.87 62 LYS A N 1
ATOM 513 C CA . LYS A 1 70 ? -1.196 -34.633 -3.130 1.00 20.06 62 LYS A CA 1
ATOM 514 C C . LYS A 1 70 ? -1.319 -34.635 -4.652 1.00 23.39 62 LYS A C 1
ATOM 515 O O . LYS A 1 70 ? -0.453 -34.072 -5.333 1.00 19.25 62 LYS A O 1
ATOM 521 N N . ALA A 1 71 ? -2.296 -35.317 -5.216 1.00 18.30 63 ALA A N 1
ATOM 522 C CA . ALA A 1 71 ? -2.384 -35.367 -6.669 1.00 20.51 63 ALA A CA 1
ATOM 523 C C . ALA A 1 71 ? -2.815 -33.999 -7.190 1.00 19.41 63 ALA A C 1
ATOM 524 O O . ALA A 1 71 ? -3.779 -33.422 -6.677 1.00 20.06 63 ALA A O 1
ATOM 526 N N . PRO A 1 72 ? -2.172 -33.454 -8.218 1.00 18.17 64 PRO A N 1
ATOM 527 C CA . PRO A 1 72 ? -2.702 -32.213 -8.782 1.00 17.82 64 PRO A CA 1
ATOM 528 C C . PRO A 1 72 ? -3.969 -32.500 -9.568 1.00 17.37 64 PRO A C 1
ATOM 529 O O . PRO A 1 72 ? -4.172 -33.599 -10.077 1.00 17.90 64 PRO A O 1
ATOM 533 N N . LEU A 1 73 ? -4.819 -31.501 -9.650 1.00 17.07 65 LEU A N 1
ATOM 534 C CA . LEU A 1 73 ? -6.028 -31.564 -10.461 1.00 13.33 65 LEU A CA 1
ATOM 535 C C . LEU A 1 73 ? -5.685 -30.927 -11.797 1.00 16.28 65 LEU A C 1
ATOM 536 O O . LEU A 1 73 ? -5.325 -29.750 -11.847 1.00 17.32 65 LEU A O 1
ATOM 541 N N . ASN A 1 74 ? -5.727 -31.718 -12.860 1.00 15.91 66 ASN A N 1
ATOM 542 C CA . ASN A 1 74 ? -5.344 -31.248 -14.186 1.00 14.88 66 ASN A CA 1
ATOM 543 C C . ASN A 1 74 ? -6.536 -31.383 -15.122 1.00 16.65 66 ASN A C 1
ATOM 544 O O . ASN A 1 74 ? -7.110 -32.470 -15.264 1.00 19.99 66 ASN A O 1
ATOM 549 N N . ILE A 1 75 ? -6.896 -30.276 -15.753 1.00 13.80 67 ILE A N 1
ATOM 550 C CA . ILE A 1 75 ? -8.029 -30.212 -16.663 1.00 14.20 67 ILE A CA 1
ATOM 551 C C . ILE A 1 75 ? -7.489 -29.846 -18.035 1.00 15.35 67 ILE A C 1
ATOM 552 O O . ILE A 1 75 ? -6.859 -28.798 -18.192 1.00 17.38 67 ILE A O 1
ATOM 557 N N . THR A 1 76 ? -7.775 -30.672 -19.028 1.00 13.80 68 THR A N 1
ATOM 558 C CA . THR A 1 76 ? -7.275 -30.453 -20.378 1.00 13.63 68 THR A CA 1
ATOM 559 C C . THR A 1 76 ? -8.423 -30.417 -21.369 1.00 15.97 68 THR A C 1
ATOM 560 O O . THR A 1 76 ? -9.432 -31.097 -21.192 1.00 15.32 68 THR A O 1
ATOM 564 N N . VAL A 1 77 ? -8.284 -29.567 -22.381 1.00 14.10 69 VAL A N 1
ATOM 565 C CA . VAL A 1 77 ? -9.210 -29.529 -23.506 1.00 11.00 69 VAL A CA 1
ATOM 566 C C . VAL A 1 77 ? -8.509 -30.130 -24.711 1.00 13.28 69 VAL A C 1
ATOM 567 O O . VAL A 1 77 ? -7.366 -29.769 -25.023 1.00 13.53 69 VAL A O 1
ATOM 571 N N . VAL A 1 78 ? -9.192 -31.062 -25.371 1.00 13.44 70 VAL A N 1
ATOM 572 C CA . VAL A 1 78 ? -8.616 -31.934 -26.382 1.00 14.97 70 VAL A CA 1
ATOM 573 C C . VAL A 1 78 ? -9.459 -31.850 -27.650 1.00 15.15 70 VAL A C 1
ATOM 574 O O . VAL A 1 78 ? -10.692 -31.799 -27.592 1.00 12.89 70 VAL A O 1
ATOM 578 N N . ASP A 1 79 ? -8.797 -31.865 -28.800 1.00 15.79 71 ASP A N 1
ATOM 579 C CA . ASP A 1 79 ? -9.499 -31.954 -30.071 1.00 16.78 71 ASP A CA 1
ATOM 580 C C . ASP A 1 79 ? -9.662 -33.418 -30.460 1.00 16.83 71 ASP A C 1
ATOM 581 O O . ASP A 1 79 ? -8.668 -34.134 -30.627 1.00 20.86 71 ASP A O 1
ATOM 586 N N . TYR A 1 80 ? -10.902 -33.875 -30.558 1.00 13.95 72 TYR A N 1
ATOM 587 C CA . TYR A 1 80 ? -11.147 -35.207 -31.085 1.00 17.59 72 TYR A CA 1
ATOM 588 C C . TYR A 1 80 ? -10.880 -35.228 -32.588 1.00 16.60 72 TYR A C 1
ATOM 589 O O . TYR A 1 80 ? -11.401 -34.402 -33.337 1.00 16.75 72 TYR A O 1
ATOM 598 N N . ASP A 1 81 ? -10.069 -36.183 -33.029 1.00 16.14 73 ASP A N 1
ATOM 599 C CA . ASP A 1 81 ? -9.760 -36.359 -34.437 1.00 17.49 73 ASP A CA 1
ATOM 600 C C . ASP A 1 81 ? -10.287 -37.725 -34.840 1.00 16.28 73 ASP A C 1
ATOM 601 O O . ASP A 1 81 ? -9.756 -38.757 -34.397 1.00 18.32 73 ASP A O 1
ATOM 606 N N . PHE A 1 82 ? -11.273 -37.749 -35.732 1.00 17.69 74 PHE A N 1
ATOM 607 C CA . PHE A 1 82 ? -11.876 -39.036 -36.064 1.00 17.45 74 PHE A CA 1
ATOM 608 C C . PHE A 1 82 ? -10.945 -39.916 -36.880 1.00 18.91 74 PHE A C 1
ATOM 609 O O . PHE A 1 82 ? -11.210 -41.113 -37.030 1.00 20.36 74 PHE A O 1
ATOM 617 N N . ILE A 1 83 ? -9.886 -39.342 -37.453 1.00 18.58 75 ILE A N 1
ATOM 618 C CA . ILE A 1 83 ? -9.013 -40.082 -38.355 1.00 19.37 75 ILE A CA 1
ATOM 619 C C . ILE A 1 83 ? -7.555 -39.959 -37.934 1.00 24.17 75 ILE A C 1
ATOM 620 O O . ILE A 1 83 ? -6.645 -40.221 -38.742 1.00 28.16 75 ILE A O 1
ATOM 625 N N . GLY A 1 84 ? -7.311 -39.587 -36.683 1.00 23.99 76 GLY A N 1
ATOM 626 C CA . GLY A 1 84 ? -5.936 -39.486 -36.215 1.00 27.91 76 GLY A CA 1
ATOM 627 C C . GLY A 1 84 ? -5.874 -39.392 -34.708 1.00 28.18 76 GLY A C 1
ATOM 628 O O . GLY A 1 84 ? -6.871 -39.587 -34.009 1.00 24.61 76 GLY A O 1
ATOM 629 N N . SER A 1 85 ? -4.699 -39.016 -34.212 1.00 26.67 77 SER A N 1
ATOM 630 C CA . SER A 1 85 ? -4.540 -38.888 -32.770 1.00 27.52 77 SER A CA 1
ATOM 631 C C . SER A 1 85 ? -5.299 -37.667 -32.279 1.00 22.64 77 SER A C 1
ATOM 632 O O . SER A 1 85 ? -5.381 -36.653 -32.975 1.00 26.94 77 SER A O 1
ATOM 635 N N . ASN A 1 86 ? -5.861 -37.785 -31.068 1.00 25.78 78 ASN A N 1
ATOM 636 C CA . ASN A 1 86 ? -6.532 -36.678 -30.393 1.00 23.86 78 ASN A CA 1
ATOM 637 C C . ASN A 1 86 ? -5.485 -35.819 -29.701 1.00 36.08 78 ASN A C 1
ATOM 638 O O . ASN A 1 86 ? -4.771 -36.306 -28.814 1.00 32.81 78 ASN A O 1
ATOM 643 N N . ASP A 1 87 ? -5.448 -34.532 -30.011 1.00 26.19 79 ASP A N 1
ATOM 644 C CA . ASP A 1 87 ? -4.362 -33.691 -29.528 1.00 35.25 79 ASP A CA 1
ATOM 645 C C . ASP A 1 87 ? -4.894 -32.705 -28.499 1.00 23.12 79 ASP A C 1
ATOM 646 O O . ASP A 1 87 ? -5.797 -31.914 -28.784 1.00 19.82 79 ASP A O 1
ATOM 651 N N . ALA A 1 88 ? -4.320 -32.759 -27.306 1.00 20.28 80 ALA A N 1
ATOM 652 C CA . ALA A 1 88 ? -4.640 -31.781 -26.281 1.00 18.42 80 ALA A CA 1
ATOM 653 C C . ALA A 1 88 ? -4.049 -30.458 -26.717 1.00 19.05 80 ALA A C 1
ATOM 654 O O . ALA A 1 88 ? -2.911 -30.402 -27.199 1.00 22.88 80 ALA A O 1
ATOM 656 N N . PHE A 1 89 ? -4.794 -29.379 -26.528 1.00 16.36 81 PHE A N 1
ATOM 657 C CA . PHE A 1 89 ? -4.265 -28.085 -26.910 1.00 17.84 81 PHE A CA 1
ATOM 658 C C . PHE A 1 89 ? -4.298 -27.047 -25.801 1.00 17.84 81 PHE A C 1
ATOM 659 O O . PHE A 1 89 ? -3.626 -26.017 -25.944 1.00 18.27 81 PHE A O 1
ATOM 667 N N . ALA A 1 90 ? -4.964 -27.311 -24.682 1.00 15.82 82 ALA A N 1
ATOM 668 C CA . ALA A 1 90 ? -5.043 -26.349 -23.593 1.00 14.63 82 ALA A CA 1
ATOM 669 C C . ALA A 1 90 ? -5.267 -27.083 -22.272 1.00 14.55 82 ALA A C 1
ATOM 670 O O . ALA A 1 90 ? -5.809 -28.187 -22.243 1.00 15.58 82 ALA A O 1
ATOM 672 N N . TYR A 1 91 ? 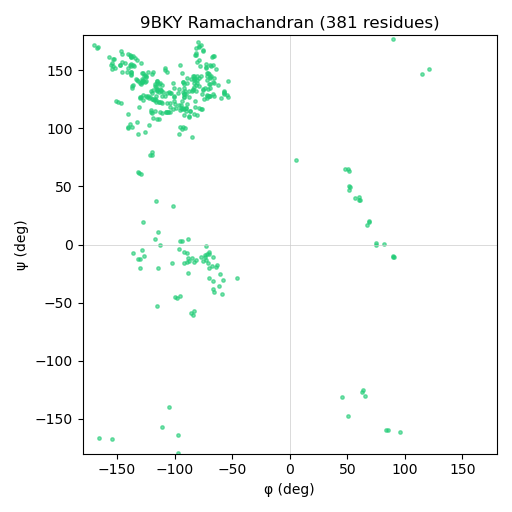-4.879 -26.423 -21.182 1.00 14.36 83 TYR A N 1
ATOM 673 C CA . TYR A 1 91 ? -4.984 -27.010 -19.851 1.00 13.21 83 TYR A CA 1
ATOM 674 C C . TYR A 1 91 ? -5.124 -25.929 -18.793 1.00 15.69 83 TYR A C 1
ATOM 675 O O . TYR A 1 91 ? -4.751 -24.771 -19.003 1.00 15.47 83 TYR A O 1
ATOM 684 N N . ILE A 1 92 ? -5.649 -26.329 -17.633 1.00 14.84 84 ILE A N 1
ATOM 685 C CA . ILE A 1 92 ? -5.475 -25.580 -16.393 1.00 16.45 84 ILE A CA 1
ATOM 686 C C . ILE A 1 92 ? -5.188 -26.620 -15.313 1.00 15.51 84 ILE A C 1
ATOM 687 O O . ILE A 1 92 ? -5.674 -27.751 -15.387 1.00 17.07 84 ILE A O 1
ATOM 692 N N . HIS A 1 93 ? -4.355 -26.258 -14.333 1.00 14.77 85 HIS A N 1
ATOM 693 C CA . HIS A 1 93 ? -4.004 -27.204 -13.275 1.00 16.79 85 HIS A CA 1
ATOM 694 C C . HIS A 1 93 ? -4.003 -26.492 -11.932 1.00 16.25 85 HIS A C 1
ATOM 695 O O . HIS A 1 93 ? -3.781 -25.273 -11.846 1.00 17.35 85 HIS A O 1
ATOM 702 N N . PHE A 1 94 ? -4.384 -27.254 -10.908 1.00 14.85 86 PHE A N 1
ATOM 703 C CA . PHE A 1 94 ? -4.514 -26.753 -9.553 1.00 18.26 86 PHE A CA 1
ATOM 704 C C . PHE A 1 94 ? -3.859 -27.669 -8.532 1.00 16.52 86 PHE A C 1
ATOM 705 O O . PHE A 1 94 ? -3.974 -28.894 -8.618 1.00 14.91 86 PHE A O 1
ATOM 713 N N . ASN A 1 95 ? -3.248 -27.070 -7.517 1.00 14.48 87 ASN A N 1
ATOM 714 C CA . ASN A 1 95 ? -3.071 -27.793 -6.266 1.00 13.88 87 ASN A CA 1
ATOM 715 C C . ASN A 1 95 ? -4.450 -28.015 -5.655 1.00 15.31 87 ASN A C 1
ATOM 716 O O . ASN A 1 95 ? -5.298 -27.123 -5.684 1.00 16.82 87 ASN A O 1
ATOM 721 N N . GLN A 1 96 ? -4.678 -29.201 -5.083 1.00 15.63 88 GLN A N 1
ATOM 722 C CA . GLN A 1 96 ? -5.980 -29.460 -4.472 1.00 17.75 88 GLN A CA 1
ATOM 723 C C . GLN A 1 96 ? -6.322 -28.461 -3.377 1.00 18.86 88 GLN A C 1
ATOM 724 O O . GLN A 1 96 ? -7.504 -28.193 -3.130 1.00 20.46 88 GLN A O 1
ATOM 730 N N . GLN A 1 97 ? -5.314 -27.927 -2.678 1.00 16.08 89 GLN A N 1
ATOM 731 C CA . GLN A 1 97 ? -5.587 -26.967 -1.614 1.00 17.53 89 GLN A CA 1
ATOM 732 C C . GLN A 1 97 ? -6.020 -25.610 -2.124 1.00 21.68 89 GLN A C 1
ATOM 733 O O . GLN A 1 97 ? -6.303 -24.717 -1.314 1.00 24.12 89 GLN A O 1
ATOM 739 N N . GLU A 1 98 ? -6.089 -25.415 -3.436 1.00 19.72 90 GLU A N 1
ATOM 740 C CA . GLU A 1 98 ? -6.666 -24.172 -3.930 1.00 22.07 90 GLU A CA 1
ATOM 741 C C . GLU A 1 98 ? -8.171 -24.144 -3.717 1.00 23.74 90 GLU A C 1
ATOM 742 O O . GLU A 1 98 ? -8.791 -23.112 -3.970 1.00 25.90 90 GLU A O 1
ATOM 748 N N . PHE A 1 99 ? -8.764 -25.260 -3.294 1.00 18.99 91 PHE A N 1
ATOM 749 C CA . PHE A 1 99 ? -10.205 -25.380 -3.075 1.00 19.40 91 PHE A CA 1
ATOM 750 C C . PHE A 1 99 ? -10.444 -25.715 -1.611 1.00 22.49 91 PHE A C 1
ATOM 751 O O . PHE A 1 99 ? -9.815 -26.628 -1.074 1.00 27.23 91 PHE A O 1
ATOM 759 N N . ASN A 1 100 ? -11.384 -25.013 -0.985 1.00 22.94 92 ASN A N 1
ATOM 760 C CA . ASN A 1 100 ? -11.681 -25.219 0.429 1.00 23.85 92 ASN A CA 1
ATOM 761 C C . ASN A 1 100 ? -12.804 -26.232 0.553 1.00 24.88 92 ASN A C 1
ATOM 762 O O . ASN A 1 100 ? -13.742 -26.232 -0.257 1.00 22.82 92 ASN A O 1
ATOM 767 N N . VAL A 1 101 ? -12.685 -27.125 1.538 1.00 23.08 93 VAL A N 1
ATOM 768 C CA . VAL A 1 101 ? -13.725 -28.121 1.750 1.00 25.86 93 VAL A CA 1
ATOM 769 C C . VAL A 1 101 ? -15.045 -27.400 1.982 1.00 26.41 93 VAL A C 1
ATOM 770 O O . VAL A 1 101 ? -15.125 -26.469 2.792 1.00 25.83 93 VAL A O 1
ATOM 774 N N . GLY A 1 102 ? -16.081 -27.819 1.259 1.00 22.28 94 GLY A N 1
ATOM 775 C CA . GLY A 1 102 ? -17.405 -27.258 1.389 1.00 26.45 94 GLY A CA 1
ATOM 776 C C . GLY A 1 102 ? -17.705 -26.069 0.499 1.00 27.41 94 GLY A C 1
ATOM 777 O O . GLY A 1 102 ? -18.868 -25.659 0.407 1.00 31.42 94 GLY A O 1
ATOM 778 N N . GLN A 1 103 ? -16.711 -25.505 -0.170 1.00 23.01 95 GLN A N 1
ATOM 779 C CA . GLN A 1 103 ? -16.909 -24.285 -0.940 1.00 23.89 95 GLN A CA 1
ATOM 780 C C . GLN A 1 103 ? -17.275 -24.616 -2.380 1.00 21.15 95 GLN A C 1
ATOM 781 O O . GLN A 1 103 ? -16.606 -25.431 -3.013 1.00 26.57 95 GLN A O 1
ATOM 787 N N . VAL A 1 104 ? -18.343 -24.004 -2.883 1.00 21.00 96 VAL A N 1
ATOM 788 C CA . VAL A 1 104 ? -18.713 -24.157 -4.289 1.00 18.83 96 VAL A CA 1
ATOM 789 C C . VAL A 1 104 ? -18.096 -22.997 -5.056 1.00 24.46 96 VAL A C 1
ATOM 790 O O . VAL A 1 104 ? -18.428 -21.832 -4.821 1.00 26.30 96 VAL A O 1
ATOM 794 N N . VAL A 1 105 ? -17.196 -23.313 -5.986 1.00 21.38 97 VAL A N 1
ATOM 795 C CA . VAL A 1 105 ? -16.480 -22.312 -6.767 1.00 20.92 97 VAL A CA 1
ATOM 796 C C . VAL A 1 105 ? -16.994 -22.409 -8.201 1.00 20.05 97 VAL A C 1
ATOM 797 O O . VAL A 1 105 ? -16.737 -23.403 -8.880 1.00 22.03 97 VAL A O 1
ATOM 801 N N . ASP A 1 106 ? -17.690 -21.374 -8.667 1.00 24.96 98 ASP A N 1
ATOM 802 C CA . ASP A 1 106 ? -18.281 -21.335 -10.008 1.00 25.19 98 ASP A CA 1
ATOM 803 C C . ASP A 1 106 ? -17.569 -20.213 -10.750 1.00 23.90 98 ASP A C 1
ATOM 804 O O . ASP A 1 106 ? -17.800 -19.035 -10.461 1.00 25.12 98 ASP A O 1
ATOM 809 N N . LYS A 1 107 ? -16.711 -20.575 -11.707 1.00 21.18 99 LYS A N 1
ATOM 810 C CA A LYS A 1 107 ? -15.778 -19.615 -12.267 0.50 20.69 99 LYS A CA 1
ATOM 811 C CA B LYS A 1 107 ? -15.744 -19.639 -12.253 0.50 20.68 99 LYS A CA 1
ATOM 812 C C . LYS A 1 107 ? -15.444 -19.934 -13.720 1.00 20.20 99 LYS A C 1
ATOM 813 O O . LYS A 1 107 ? -15.491 -21.087 -14.160 1.00 17.18 99 LYS A O 1
ATOM 824 N N . TRP A 1 108 ? -15.091 -18.874 -14.456 1.00 18.53 100 TRP A N 1
ATOM 825 C CA . TRP A 1 108 ? -14.481 -18.956 -15.776 1.00 18.28 100 TRP A CA 1
ATOM 826 C C . TRP A 1 108 ? -12.971 -18.823 -15.601 1.00 20.54 100 TRP A C 1
ATOM 827 O O . TRP A 1 108 ? -12.500 -17.916 -14.901 1.00 24.54 100 TRP A O 1
ATOM 838 N N . TYR A 1 109 ? -12.222 -19.739 -16.200 1.00 18.54 101 TYR A N 1
ATOM 839 C CA . TYR A 1 109 ? -10.767 -19.746 -16.138 1.00 20.07 101 TYR A CA 1
ATOM 840 C C . TYR A 1 109 ? -10.162 -19.510 -17.511 1.00 21.68 101 TYR A C 1
ATOM 841 O O . TYR A 1 109 ? -10.606 -20.095 -18.500 1.00 19.11 101 TYR A O 1
ATOM 850 N N . MET A 1 110 ? -9.108 -18.700 -17.566 1.00 21.88 102 MET A N 1
ATOM 851 C CA . MET A 1 110 ? -8.339 -18.594 -18.797 1.00 21.28 102 MET A CA 1
ATOM 852 C C . MET A 1 110 ? -7.543 -19.885 -18.986 1.00 20.99 102 MET A C 1
ATOM 853 O O . MET A 1 110 ? -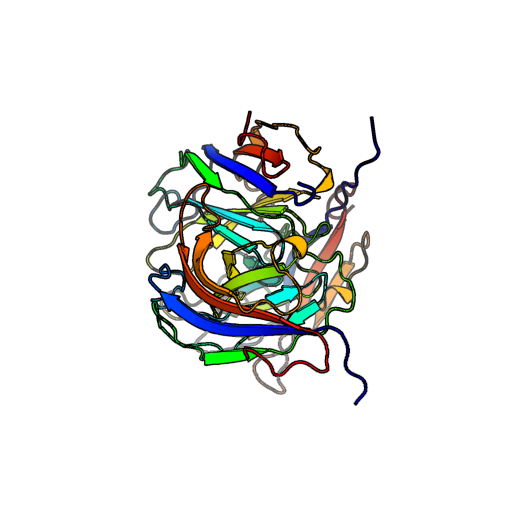6.779 -20.290 -18.107 1.00 20.86 102 MET A O 1
ATOM 858 N N . LEU A 1 111 ? -7.696 -20.509 -20.142 1.00 18.32 103 LEU A N 1
ATOM 859 C CA . LEU A 1 111 ? -6.962 -21.725 -20.454 1.00 17.24 103 LEU A CA 1
ATOM 860 C C . LEU A 1 111 ? -5.522 -21.408 -20.837 1.00 17.03 103 LEU A C 1
ATOM 861 O O . LEU A 1 111 ? -5.236 -20.379 -21.450 1.00 20.78 103 LEU A O 1
ATOM 866 N N . ASN A 1 112 ? -4.610 -22.292 -20.455 1.00 16.57 104 ASN A N 1
ATOM 867 C CA . ASN A 1 112 ? -3.217 -22.185 -20.865 1.00 16.81 104 ASN A CA 1
ATOM 868 C C . ASN A 1 112 ? -3.009 -23.000 -22.133 1.00 17.73 104 ASN A C 1
ATOM 869 O O . ASN A 1 112 ? -3.384 -24.165 -22.191 1.00 18.84 104 ASN A O 1
ATOM 874 N N . SER A 1 113 ? -2.375 -22.412 -23.133 1.00 19.34 105 SER A N 1
ATOM 875 C CA . SER A 1 113 ? -2.063 -23.183 -24.330 1.00 17.62 105 SER A CA 1
ATOM 876 C C . SER A 1 113 ? -0.772 -23.965 -24.106 1.00 18.91 105 SER A C 1
ATOM 877 O O . SER A 1 113 ? 0.186 -23.447 -23.529 1.00 18.88 105 SER A O 1
ATOM 880 N N . TYR A 1 114 ? -0.720 -25.208 -24.610 1.00 17.66 106 TYR A N 1
ATOM 881 C CA . TYR A 1 114 ? 0.550 -25.924 -24.564 1.00 17.37 106 TYR A CA 1
ATOM 882 C C . TYR A 1 114 ? 1.577 -25.252 -25.458 1.00 18.65 106 TYR A C 1
ATOM 883 O O . TYR A 1 114 ? 2.757 -25.190 -25.112 1.00 19.73 106 TYR A O 1
ATOM 892 N N . LYS A 1 115 ? 1.140 -24.764 -26.625 1.00 21.02 107 LYS A N 1
ATOM 893 C CA . LYS A 1 115 ? 1.963 -23.954 -27.515 1.00 20.72 107 LYS A CA 1
ATOM 894 C C . LYS A 1 115 ? 1.801 -22.485 -27.156 1.00 25.45 107 LYS A C 1
ATOM 895 O O . LYS A 1 115 ? 0.732 -21.908 -27.372 1.00 27.31 107 LYS A O 1
ATOM 901 N N . ALA A 1 116 ? 2.879 -21.870 -26.696 1.00 25.76 108 ALA A N 1
ATOM 902 C CA . ALA A 1 116 ? 2.822 -20.511 -26.170 1.00 42.40 108 ALA A CA 1
ATOM 903 C C . ALA A 1 116 ? 2.491 -19.507 -27.266 1.00 52.08 108 ALA A C 1
ATOM 904 O O . ALA A 1 116 ? 2.736 -19.742 -28.453 1.00 50.69 108 ALA A O 1
ATOM 906 N N . GLY A 1 117 ? 1.900 -18.385 -26.853 1.00 74.03 109 GLY A N 1
ATOM 907 C CA . GLY A 1 117 ? 1.573 -17.298 -27.749 1.00 74.35 109 GLY A CA 1
ATOM 908 C C . GLY A 1 117 ? 0.295 -17.470 -28.532 1.00 87.77 109 GLY A C 1
ATOM 909 O O . GLY A 1 117 ? -0.049 -16.585 -29.328 1.00 101.99 109 GLY A O 1
ATOM 910 N N . ARG A 1 118 ? -0.415 -18.573 -28.340 1.00 78.52 110 ARG A N 1
ATOM 911 C CA . ARG A 1 118 ? -1.704 -18.784 -28.969 1.00 75.79 110 ARG A CA 1
ATOM 912 C C . ARG A 1 118 ? -2.775 -18.626 -27.901 1.00 70.02 110 ARG A C 1
ATOM 913 O O . ARG A 1 118 ? -2.558 -18.958 -26.729 1.00 58.40 110 ARG A O 1
ATOM 921 N N . SER A 1 119 ? -3.938 -18.145 -28.309 1.00 50.41 111 SER A N 1
ATOM 922 C CA . SER A 1 119 ? -5.030 -18.042 -27.362 1.00 51.14 111 SER A CA 1
ATOM 923 C C . SER A 1 119 ? -5.679 -19.410 -27.307 1.00 42.81 111 SER A C 1
ATOM 924 O O . SER A 1 119 ? -5.864 -20.071 -28.337 1.00 41.45 111 SER A O 1
ATOM 927 N N . ALA A 1 120 ? -6.029 -19.832 -26.108 1.00 28.04 112 ALA A N 1
ATOM 928 C CA . ALA A 1 120 ? -6.706 -21.097 -25.940 1.00 26.81 112 ALA A CA 1
ATOM 929 C C . ALA A 1 120 ? -8.131 -20.921 -25.472 1.00 21.38 112 ALA A C 1
ATOM 930 O O . ALA A 1 120 ? -8.848 -21.913 -25.348 1.00 26.51 112 ALA A O 1
ATOM 932 N N . GLY A 1 121 ? -8.578 -19.700 -25.267 1.00 22.78 113 GLY A N 1
ATOM 933 C CA . GLY A 1 121 ? -9.944 -19.510 -24.809 1.00 21.09 113 GLY A CA 1
ATOM 934 C C . GLY A 1 121 ? -10.088 -19.600 -23.302 1.00 24.92 113 GLY A C 1
ATOM 935 O O . GLY A 1 121 ? -9.129 -19.458 -22.532 1.00 21.71 113 GLY A O 1
ATOM 936 N N . GLN A 1 122 ? -11.326 -19.863 -22.882 1.00 19.47 114 GLN A N 1
ATOM 937 C CA . GLN A 1 122 ? -11.682 -19.927 -21.470 1.00 18.59 114 GLN A CA 1
ATOM 938 C C . GLN A 1 122 ? -12.572 -21.133 -21.213 1.00 16.46 114 GLN A C 1
ATOM 939 O O . GLN A 1 122 ? -13.297 -21.577 -22.101 1.00 16.94 114 GLN A O 1
ATOM 945 N N . ILE A 1 123 ? -12.562 -21.630 -19.977 1.00 15.99 115 ILE A N 1
ATOM 946 C CA . ILE A 1 123 ? -13.394 -22.765 -19.598 1.00 14.10 115 ILE A CA 1
ATOM 947 C C . ILE A 1 123 ? -14.194 -22.409 -18.346 1.00 15.98 115 ILE A C 1
ATOM 948 O O . ILE A 1 123 ? -13.692 -21.730 -17.454 1.00 17.14 115 ILE A O 1
ATOM 953 N N . HIS A 1 124 ? -15.457 -22.829 -18.314 1.00 15.98 116 HIS A N 1
ATOM 954 C CA . HIS A 1 124 ? -16.395 -22.539 -17.229 1.00 14.56 116 HIS A CA 1
ATOM 955 C C . HIS A 1 124 ? -16.600 -23.817 -16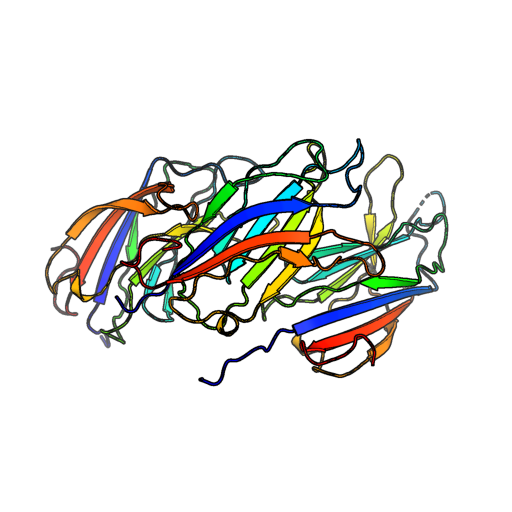.438 1.00 15.00 116 HIS A C 1
ATOM 956 O O . HIS A 1 124 ? -17.161 -24.780 -16.972 1.00 15.75 116 HIS A O 1
ATOM 963 N N . LEU A 1 125 ? -16.154 -23.818 -15.174 1.00 16.31 117 LEU A N 1
ATOM 964 C CA . LEU A 1 125 ? -16.207 -24.979 -14.307 1.00 13.97 117 LEU A CA 1
ATOM 965 C C . LEU A 1 125 ? -16.871 -24.621 -12.988 1.00 18.85 117 LEU A C 1
ATOM 966 O O . LEU A 1 125 ? -16.718 -23.505 -12.496 1.00 19.98 117 LEU A O 1
ATOM 971 N N . VAL A 1 126 ? -17.568 -25.583 -12.409 1.00 15.78 118 VAL A N 1
ATOM 972 C CA . VAL A 1 126 ? -18.002 -25.510 -11.016 1.00 15.22 118 VAL A CA 1
ATOM 973 C C . VAL A 1 126 ? -17.250 -26.602 -10.280 1.00 18.22 118 VAL A C 1
ATOM 974 O O . VAL A 1 126 ? -17.310 -27.771 -10.671 1.00 17.75 118 VAL A O 1
ATOM 978 N N . ILE A 1 127 ? -16.512 -26.217 -9.247 1.00 15.82 119 ILE A N 1
ATOM 979 C CA . ILE A 1 127 ? -15.675 -27.139 -8.491 1.00 14.34 119 ILE A CA 1
ATOM 980 C C . ILE A 1 127 ? -16.080 -27.037 -7.031 1.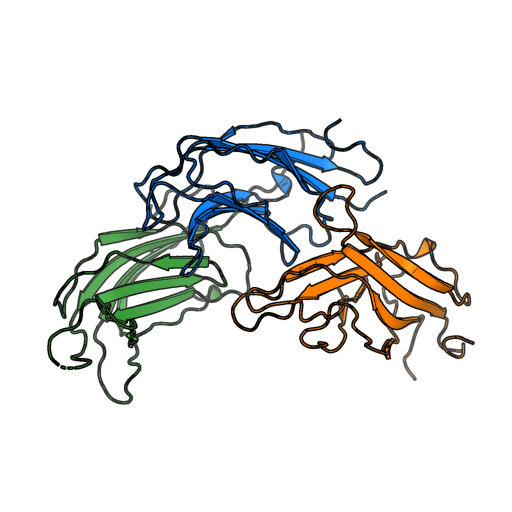00 17.87 119 ILE A C 1
ATOM 981 O O . ILE A 1 127 ? -16.140 -25.938 -6.474 1.00 20.50 119 ILE A O 1
ATOM 986 N N . HIS A 1 128 ? -16.370 -28.176 -6.429 1.00 17.91 120 HIS A N 1
ATOM 987 C CA . HIS A 1 128 ? -16.874 -28.261 -5.057 1.00 18.26 120 HIS A CA 1
ATOM 988 C C . HIS A 1 128 ? -16.205 -29.461 -4.401 1.00 18.75 120 HIS A C 1
ATOM 989 O O . HIS A 1 128 ? -16.584 -30.608 -4.662 1.00 19.09 120 HIS A O 1
ATOM 996 N N . LEU A 1 129 ? -15.180 -29.196 -3.582 1.00 19.32 121 LEU A N 1
ATOM 997 C CA . LEU A 1 129 ? -14.582 -30.223 -2.734 1.00 17.34 121 LEU A CA 1
ATOM 998 C C . LEU A 1 129 ? -15.510 -30.456 -1.547 1.00 22.79 121 LEU A C 1
ATOM 999 O O . LEU A 1 129 ? -15.730 -29.543 -0.748 1.00 24.41 121 LEU A O 1
ATOM 1004 N N . ALA A 1 130 ? -16.062 -31.665 -1.440 1.00 21.09 122 ALA A N 1
ATOM 1005 C CA . ALA A 1 130 ? -17.193 -31.926 -0.554 1.00 27.58 122 ALA A CA 1
ATOM 1006 C C . ALA A 1 130 ? -17.012 -33.215 0.234 1.00 24.47 122 ALA A C 1
ATOM 1007 O O . ALA A 1 130 ? -16.269 -34.107 -0.179 1.00 24.69 122 ALA A O 1
ATOM 1009 N N . THR A 1 131 ? -17.648 -33.281 1.407 1.00 32.15 123 THR A N 1
ATOM 1010 C CA . THR A 1 131 ? -17.841 -34.565 2.069 1.00 37.42 123 THR A CA 1
ATOM 1011 C C . THR A 1 131 ? -18.957 -35.346 1.352 1.00 54.58 123 THR A C 1
ATOM 1012 O O . THR A 1 131 ? -19.719 -34.795 0.553 1.00 49.35 123 THR A O 1
ATOM 1016 N N . GLN A 1 132 ? -19.067 -36.646 1.662 1.00 71.48 124 GLN A N 1
ATOM 1017 C CA . GLN A 1 132 ? -19.928 -37.519 0.861 1.00 74.02 124 GLN A CA 1
ATOM 1018 C C . GLN A 1 132 ? -21.420 -37.208 0.967 1.00 86.78 124 GLN A C 1
ATOM 1019 O O . GLN A 1 132 ? -22.152 -37.417 -0.009 1.00 76.16 124 GLN A O 1
ATOM 1021 N N . ASN A 1 133 ? -21.900 -36.710 2.107 1.00 100.70 125 ASN A N 1
ATOM 1022 C CA . ASN A 1 133 ? -23.327 -36.424 2.233 1.00 104.55 125 ASN A CA 1
ATOM 1023 C C . ASN A 1 133 ? -23.723 -35.025 1.773 1.00 104.04 125 ASN A C 1
ATOM 1024 O O . ASN A 1 133 ? -24.924 -34.760 1.647 1.00 108.82 125 ASN A O 1
ATOM 1029 N N . MET A 1 134 ? -22.776 -34.120 1.525 1.00 97.95 126 MET A N 1
ATOM 1030 C CA . MET A 1 134 ? -23.177 -32.797 1.067 1.00 95.45 126 MET A CA 1
ATOM 1031 C C . MET A 1 134 ? -23.803 -32.978 -0.314 1.00 96.76 126 MET A C 1
ATOM 1032 O O . MET A 1 134 ? -23.292 -33.738 -1.144 1.00 89.62 126 MET A O 1
ATOM 1037 N N . LYS A 1 135 ? -24.891 -32.270 -0.574 1.00 86.66 127 LYS A N 1
ATOM 1038 C CA . LYS A 1 135 ? -25.490 -32.332 -1.903 1.00 81.89 127 LYS A CA 1
ATOM 1039 C C . LYS A 1 135 ? -24.524 -31.690 -2.889 1.00 75.55 127 LYS A C 1
ATOM 1040 O O . LYS A 1 135 ? -24.053 -30.573 -2.645 1.00 67.34 127 LYS A O 1
ATOM 1042 N N . PRO A 1 136 ? -24.199 -32.353 -3.996 1.00 67.66 128 PRO A N 1
ATOM 1043 C CA . PRO A 1 136 ? -23.248 -31.759 -4.941 1.00 61.61 128 PRO A CA 1
ATOM 1044 C C . PRO A 1 136 ? -23.667 -30.362 -5.370 1.00 66.97 128 PRO A C 1
ATOM 1045 O O . PRO A 1 136 ? -24.792 -30.137 -5.825 1.00 77.87 128 PRO A O 1
ATOM 1049 N N . PHE A 1 137 ? -22.735 -29.420 -5.223 1.00 57.35 129 PHE A N 1
ATOM 1050 C CA . PHE A 1 137 ? -22.869 -28.040 -5.677 1.00 55.96 129 PHE A CA 1
ATOM 1051 C C . PHE A 1 137 ? -23.905 -27.242 -4.893 1.00 65.69 129 PHE A C 1
ATOM 1052 O O . PHE A 1 137 ? -24.378 -26.208 -5.376 1.00 62.34 129 PHE A O 1
ATOM 1060 N N . GLU A 1 138 ? -24.261 -27.687 -3.689 1.00 71.88 130 GLU A N 1
ATOM 1061 C CA . GLU A 1 138 ? -25.239 -26.977 -2.866 1.00 82.91 130 GLU A CA 1
ATOM 1062 C C . GLU A 1 138 ? -24.656 -26.570 -1.512 1.00 71.23 130 GLU A C 1
ATOM 1063 O O . GLU A 1 138 ? -23.571 -27.012 -1.130 1.00 66.55 130 GLU A O 1
ATOM 1065 N N . HIS B 1 7 ? 2.917 -67.648 11.790 1.00 59.15 -1 HIS B N 1
ATOM 1066 C CA . HIS B 1 7 ? 3.816 -67.448 10.615 1.00 47.47 -1 HIS B CA 1
ATOM 1067 C C . HIS B 1 7 ? 3.854 -65.964 10.236 1.00 46.32 -1 HIS B C 1
ATOM 1068 O O . HIS B 1 7 ? 3.763 -65.603 9.064 1.00 35.50 -1 HIS B O 1
ATOM 1070 N N . HIS B 1 8 ? 3.976 -65.117 11.258 1.00 34.13 0 HIS B N 1
ATOM 1071 C CA . HIS B 1 8 ? 4.136 -63.669 11.097 1.00 29.98 0 HIS B CA 1
ATOM 1072 C C . HIS B 1 8 ? 3.003 -63.042 10.289 1.00 25.56 0 HIS B C 1
ATOM 1073 O O . HIS B 1 8 ? 3.224 -62.163 9.445 1.00 25.89 0 HIS B O 1
ATOM 1080 N N . MET B 1 9 ? 1.778 -63.508 10.524 1.00 30.30 1 MET B N 1
ATOM 1081 C CA . MET B 1 9 ? 0.576 -62.945 9.928 1.00 32.67 1 MET B CA 1
ATOM 1082 C C . MET B 1 9 ? -0.082 -61.961 10.901 1.00 39.34 1 MET B C 1
ATOM 1083 O O . MET B 1 9 ? 0.380 -61.750 12.028 1.00 32.48 1 MET B O 1
ATOM 1088 N N . THR B 1 10 ? -1.201 -61.376 10.477 1.00 39.64 2 THR B N 1
ATOM 1089 C CA . THR B 1 10 ? -2.000 -60.541 11.370 1.00 39.11 2 THR B CA 1
ATOM 1090 C C . THR B 1 10 ? -3.450 -60.531 10.887 1.00 42.00 2 THR B C 1
ATOM 1091 O O . THR B 1 10 ? -3.849 -61.354 10.056 1.00 37.10 2 THR B O 1
ATOM 1095 N N . LEU B 1 11 ? -4.256 -59.606 11.431 1.00 39.70 3 LEU B N 1
ATOM 1096 C CA . LEU B 1 11 ? -5.631 -59.452 10.963 1.00 37.14 3 LEU B CA 1
ATOM 1097 C C . LEU B 1 11 ? -5.604 -59.255 9.457 1.00 24.40 3 LEU B C 1
ATOM 1098 O O . LEU B 1 11 ? -4.773 -58.503 8.939 1.00 22.73 3 LEU B O 1
ATOM 1103 N N . THR B 1 12 ? -6.570 -59.862 8.762 1.00 24.63 4 THR B N 1
ATOM 1104 C CA . THR B 1 12 ? -6.495 -59.973 7.312 1.00 22.59 4 THR B CA 1
ATOM 1105 C C . THR B 1 12 ? -7.820 -59.674 6.643 1.00 20.87 4 THR B C 1
ATOM 1106 O O . THR B 1 12 ? -8.862 -60.130 7.103 1.00 21.96 4 THR B O 1
ATOM 1110 N N . PHE B 1 13 ? -7.777 -58.906 5.556 1.00 18.89 5 PHE B N 1
ATOM 1111 C CA . PHE B 1 13 ? -8.916 -58.826 4.648 1.00 20.68 5 PHE B CA 1
ATOM 1112 C C . PHE B 1 13 ? -8.759 -59.963 3.649 1.00 19.36 5 PHE B C 1
ATOM 1113 O O . PHE B 1 13 ? -7.895 -59.906 2.765 1.00 19.22 5 PHE B O 1
ATOM 1121 N N . ASN B 1 14 ? -9.607 -60.971 3.748 1.00 18.16 6 ASN B N 1
ATOM 1122 C CA . ASN B 1 14 ? -9.676 -61.988 2.712 1.00 18.17 6 ASN B CA 1
ATOM 1123 C C . ASN B 1 14 ? -10.707 -61.519 1.695 1.00 20.24 6 ASN B C 1
ATOM 1124 O O . ASN B 1 14 ? -11.881 -61.349 2.042 1.00 20.57 6 ASN B O 1
ATOM 1129 N N . ILE B 1 15 ? -10.274 -61.289 0.456 1.00 16.86 7 ILE B N 1
ATOM 1130 C CA . ILE B 1 15 ? -11.161 -60.769 -0.578 1.00 16.28 7 ILE B CA 1
ATOM 1131 C C . ILE B 1 15 ? -11.043 -61.636 -1.816 1.00 18.52 7 ILE B C 1
ATOM 1132 O O . ILE B 1 15 ? -9.946 -61.826 -2.350 1.00 20.07 7 ILE B O 1
ATOM 1137 N N . LYS B 1 16 ? -12.172 -62.133 -2.291 1.00 16.97 8 LYS B N 1
ATOM 1138 C CA . LYS B 1 16 ? -12.236 -62.820 -3.574 1.00 17.69 8 LYS B CA 1
ATOM 1139 C C . LYS B 1 16 ? -12.814 -61.833 -4.577 1.00 18.69 8 LYS B C 1
ATOM 1140 O O . LYS B 1 16 ? -13.947 -61.366 -4.420 1.00 16.05 8 LYS B O 1
ATOM 1146 N N . VAL B 1 17 ? -12.021 -61.486 -5.585 1.00 17.20 9 VAL B N 1
ATOM 1147 C CA . VAL B 1 17 ? -12.489 -60.646 -6.679 1.00 13.92 9 VAL B CA 1
ATOM 1148 C C . VAL B 1 17 ? -12.950 -61.630 -7.747 1.00 16.82 9 VAL B C 1
ATOM 1149 O O . VAL B 1 17 ? -12.139 -62.241 -8.451 1.00 19.13 9 VAL B O 1
ATOM 1153 N N . ILE B 1 18 ? -14.257 -61.857 -7.820 1.00 16.60 10 ILE B N 1
ATOM 1154 C CA . ILE B 1 18 ? -14.744 -62.935 -8.669 1.00 15.45 10 ILE B CA 1
ATOM 1155 C C . ILE B 1 18 ? -14.869 -62.461 -10.110 1.00 19.02 10 ILE B C 1
ATOM 1156 O O . ILE B 1 18 ? -14.206 -62.986 -11.013 1.00 19.01 10 ILE B O 1
ATOM 1161 N N . GLU B 1 19 ? -15.695 -61.448 -10.342 1.00 14.12 11 GLU B N 1
ATOM 1162 C CA . GLU B 1 19 ? -16.012 -61.038 -11.695 1.00 16.94 11 GLU B CA 1
ATOM 1163 C C . GLU B 1 19 ? -16.686 -59.675 -11.657 1.00 16.48 11 GLU B C 1
ATOM 1164 O O . GLU B 1 19 ? -17.093 -59.188 -10.604 1.00 14.60 11 GLU B O 1
ATOM 1170 N N . ALA B 1 20 ? -16.844 -59.086 -12.830 1.00 16.32 12 ALA B N 1
ATOM 1171 C CA . ALA B 1 20 ? -17.607 -57.858 -12.983 1.00 12.28 12 ALA B CA 1
ATOM 1172 C C . ALA B 1 20 ? -18.508 -58.028 -14.188 1.00 18.40 12 ALA B C 1
ATOM 1173 O O . ALA B 1 20 ? -18.278 -58.894 -15.039 1.00 17.86 12 ALA B O 1
ATOM 1175 N N . LYS B 1 21 ? -19.543 -57.199 -14.244 1.00 18.94 13 LYS B N 1
ATOM 1176 C CA . LYS B 1 21 ? -20.485 -57.276 -15.342 1.00 21.84 13 LYS B CA 1
ATOM 1177 C C . LYS B 1 21 ? -20.841 -55.881 -15.816 1.00 15.10 13 LYS B C 1
ATOM 1178 O O . LYS B 1 21 ? -20.844 -54.910 -15.048 1.00 15.78 13 LYS B O 1
ATOM 1184 N N . ASP B 1 22 ? -21.123 -55.802 -17.122 1.00 19.36 14 ASP B N 1
ATOM 1185 C CA . ASP B 1 22 ? -21.640 -54.597 -17.761 1.00 19.08 14 ASP B CA 1
ATOM 1186 C C . ASP B 1 22 ? -20.694 -53.403 -17.628 1.00 24.42 14 ASP B C 1
ATOM 1187 O O . ASP B 1 22 ? -21.127 -52.270 -17.424 1.00 22.68 14 ASP B O 1
ATOM 1192 N N . LEU B 1 23 ? -19.396 -53.656 -17.785 1.00 19.13 15 LEU B N 1
ATOM 1193 C CA . LEU B 1 23 ? -18.427 -52.567 -17.816 1.00 19.74 15 LEU B CA 1
ATOM 1194 C C . LEU B 1 23 ? -18.563 -51.711 -19.078 1.00 22.07 15 LEU B C 1
ATOM 1195 O O . LEU B 1 23 ? -19.016 -52.180 -20.128 1.00 21.82 15 LEU B O 1
ATOM 1200 N N . PRO B 1 24 ? -18.152 -50.449 -19.004 1.00 21.61 16 PRO B N 1
ATOM 1201 C CA . PRO B 1 24 ? -18.242 -49.556 -20.157 1.00 21.98 16 PRO B CA 1
ATOM 1202 C C . PRO B 1 24 ? -17.102 -49.735 -21.153 1.00 25.15 16 PRO B C 1
ATOM 1203 O O . PRO B 1 24 ? -16.086 -50.381 -20.894 1.00 24.98 16 PRO B O 1
ATOM 1207 N N . LYS B 1 25 ? -17.317 -49.190 -22.338 1.00 24.00 17 LYS B N 1
ATOM 1208 C CA . LYS B 1 25 ? -16.298 -49.155 -23.384 1.00 23.96 17 LYS B CA 1
ATOM 1209 C C . LYS B 1 25 ? -15.367 -47.972 -23.159 1.00 30.35 17 LYS B C 1
ATOM 1210 O O . LYS B 1 25 ? -15.778 -46.820 -23.324 1.00 31.47 17 LYS B O 1
ATOM 1216 N N . VAL B 1 26 ? -14.102 -48.249 -22.819 1.00 26.06 18 VAL B N 1
ATOM 1217 C CA . VAL B 1 26 ? -13.157 -47.185 -22.505 1.00 28.04 18 VAL B CA 1
ATOM 1218 C C . VAL B 1 26 ? -11.820 -47.285 -23.235 1.00 31.41 18 VAL B C 1
ATOM 1219 O O . VAL B 1 26 ? -11.026 -46.344 -23.190 1.00 34.09 18 VAL B O 1
ATOM 1223 N N . ASP B 1 27 ? -11.533 -48.418 -23.867 1.00 31.09 19 ASP B N 1
ATOM 1224 C CA . ASP B 1 27 ? -10.264 -48.595 -24.576 1.00 35.21 19 ASP B CA 1
ATOM 1225 C C . ASP B 1 27 ? -10.387 -48.131 -26.027 1.00 31.80 19 ASP B C 1
ATOM 1226 O O . ASP B 1 27 ? -11.392 -48.381 -26.691 1.00 32.62 19 ASP B O 1
ATOM 1231 N N . THR B 1 28 ? -9.346 -47.447 -26.519 1.00 40.65 20 THR B N 1
ATOM 1232 C CA . THR B 1 28 ? -9.394 -46.903 -27.878 1.00 50.16 20 THR B CA 1
ATOM 1233 C C . THR B 1 28 ? -9.545 -47.999 -28.930 1.00 34.68 20 THR B C 1
ATOM 1234 O O . THR B 1 28 ? -10.218 -47.796 -29.948 1.00 43.18 20 THR B O 1
ATOM 1238 N N . PHE B 1 29 ? -8.920 -49.160 -28.711 1.00 39.01 21 PHE B N 1
ATOM 1239 C CA . PHE B 1 29 ? -8.991 -50.255 -29.668 1.00 43.06 21 PHE B CA 1
ATOM 1240 C C . PHE B 1 29 ? -10.177 -51.169 -29.441 1.00 45.09 21 PHE B C 1
ATOM 1241 O O . PHE B 1 29 ? -10.320 -52.160 -30.156 1.00 53.32 21 PHE B O 1
ATOM 1249 N N . GLY B 1 30 ? -11.051 -50.839 -28.506 1.00 34.80 22 GLY B N 1
ATOM 1250 C CA . GLY B 1 30 ? -12.301 -51.552 -28.389 1.00 40.66 22 GLY B CA 1
ATOM 1251 C C . GLY B 1 30 ? -12.460 -52.190 -27.025 1.00 29.00 22 GLY B C 1
ATOM 1252 O O . GLY B 1 30 ? -11.477 -52.549 -26.359 1.00 27.68 22 GLY B O 1
ATOM 1253 N N . LYS B 1 31 ? -13.707 -52.326 -26.609 1.00 32.87 23 LYS B N 1
ATOM 1254 C CA . LYS B 1 31 ? -14.042 -52.935 -25.328 1.00 26.96 23 LYS B CA 1
ATOM 1255 C C . LYS B 1 31 ? -13.201 -52.269 -24.230 1.00 23.53 23 LYS B C 1
ATOM 1256 O O . LYS B 1 31 ? -13.006 -51.047 -24.209 1.00 26.18 23 LYS B O 1
ATOM 1262 N N . VAL B 1 32 ? -12.853 -53.054 -23.215 1.00 21.70 24 VAL B N 1
ATOM 1263 C CA . VAL B 1 32 ? -12.039 -52.642 -22.073 1.00 19.17 24 VAL B CA 1
ATOM 1264 C C . VAL B 1 32 ? -11.155 -53.835 -21.732 1.00 20.54 24 VAL B C 1
ATOM 1265 O O . VAL B 1 32 ? -11.474 -54.980 -22.047 1.00 18.59 24 VAL B O 1
ATOM 1269 N N . ASP B 1 33 ? -10.025 -53.569 -21.083 1.00 20.42 25 ASP B N 1
ATOM 1270 C CA . ASP B 1 33 ? -9.086 -54.614 -20.667 1.00 18.16 25 ASP B CA 1
ATOM 1271 C C . ASP B 1 33 ? -8.945 -54.498 -19.158 1.00 17.89 25 ASP B C 1
ATOM 1272 O O . ASP B 1 33 ? -7.950 -53.966 -18.652 1.00 17.74 25 ASP B O 1
ATOM 1277 N N . PRO B 1 34 ? -9.923 -54.980 -18.410 1.00 17.25 26 PRO B N 1
ATOM 1278 C CA . PRO B 1 34 ? -10.047 -54.558 -17.011 1.00 14.90 26 PRO B CA 1
ATOM 1279 C C . PRO B 1 34 ? -9.166 -55.327 -16.039 1.00 19.29 26 PRO B C 1
ATOM 1280 O O . PRO B 1 34 ? -8.974 -56.537 -16.158 1.00 18.18 26 PRO B O 1
ATOM 1284 N N . TYR B 1 35 ? -8.663 -54.604 -15.040 1.00 16.87 27 TYR B N 1
ATOM 1285 C CA . TYR B 1 35 ? -8.110 -55.208 -13.837 1.00 14.63 27 TYR B CA 1
ATOM 1286 C C . TYR B 1 35 ? -8.572 -54.400 -12.640 1.00 20.16 27 TYR B C 1
ATOM 1287 O O . TYR B 1 35 ? -8.985 -53.244 -12.761 1.00 16.04 27 TYR B O 1
ATOM 1296 N N . VAL B 1 36 ? -8.489 -55.015 -11.469 1.00 16.56 28 VAL B N 1
ATOM 1297 C CA . VAL B 1 36 ? -8.983 -54.408 -10.247 1.00 15.50 28 VAL B CA 1
ATOM 1298 C C . VAL B 1 36 ? -7.800 -54.043 -9.361 1.00 15.93 28 VAL B C 1
ATOM 1299 O O . VAL B 1 36 ? -6.891 -54.854 -9.143 1.00 17.63 28 VAL B O 1
ATOM 1303 N N . GLN B 1 37 ? -7.797 -52.812 -8.870 1.00 14.84 29 GLN B N 1
ATOM 1304 C CA A GLN B 1 37 ? -6.825 -52.360 -7.885 0.56 15.33 29 GLN B CA 1
ATOM 1305 C CA B GLN B 1 37 ? -6.835 -52.364 -7.884 0.44 15.38 29 GLN B CA 1
ATOM 1306 C C . GLN B 1 37 ? -7.532 -52.248 -6.539 1.00 18.85 29 GLN B C 1
ATOM 1307 O O . GLN B 1 37 ? -8.580 -51.601 -6.433 1.00 15.54 29 GLN B O 1
ATOM 1318 N N . ILE B 1 38 ? -6.962 -52.876 -5.520 1.00 16.29 30 ILE B N 1
ATOM 1319 C CA . ILE B 1 38 ? -7.480 -52.795 -4.162 1.00 14.99 30 ILE B CA 1
ATOM 1320 C C . ILE B 1 38 ? -6.527 -51.905 -3.380 1.00 16.42 30 ILE B C 1
ATOM 1321 O O . ILE B 1 38 ? -5.347 -52.233 -3.237 1.00 19.07 30 ILE B O 1
ATOM 1326 N N . GLN B 1 39 ? -7.044 -50.830 -2.812 1.00 16.49 31 GLN B N 1
ATOM 1327 C CA . GLN B 1 39 ? -6.233 -49.899 -2.041 1.00 17.28 31 GLN B CA 1
ATOM 1328 C C . GLN B 1 39 ? -6.731 -49.944 -0.604 1.00 18.51 31 GLN B C 1
ATOM 1329 O O . GLN B 1 39 ? -7.899 -49.647 -0.324 1.00 19.77 31 GLN B O 1
ATOM 1335 N N . LEU B 1 40 ? -5.833 -50.264 0.310 1.00 19.42 32 LEU B N 1
ATOM 1336 C CA . LEU B 1 40 ? -6.121 -50.281 1.741 1.00 18.44 32 LEU B CA 1
ATOM 1337 C C . LEU B 1 40 ? -5.124 -49.308 2.350 1.00 21.66 32 LEU B C 1
ATOM 1338 O O . LEU B 1 40 ? -3.935 -49.614 2.459 1.00 20.69 32 LEU B O 1
ATOM 1343 N N . GLY B 1 41 ? -5.598 -48.112 2.677 1.00 25.13 33 GLY B N 1
ATOM 1344 C CA . GLY B 1 41 ? -4.678 -47.066 3.087 1.00 30.56 33 GLY B CA 1
ATOM 1345 C C . GLY B 1 41 ? -3.801 -46.700 1.907 1.00 33.44 33 GLY B C 1
ATOM 1346 O O . GLY B 1 41 ? -4.298 -46.456 0.806 1.00 36.18 33 GLY B O 1
ATOM 1347 N N . ASN B 1 42 ? -2.489 -46.659 2.117 1.00 37.69 34 ASN B N 1
ATOM 1348 C CA . ASN B 1 42 ? -1.563 -46.324 1.042 1.00 43.89 34 ASN B CA 1
ATOM 1349 C C . ASN B 1 42 ? -0.992 -47.552 0.350 1.00 38.16 34 ASN B C 1
ATOM 1350 O O . ASN B 1 42 ? -0.153 -47.417 -0.544 1.00 46.78 34 ASN B O 1
ATOM 1355 N N . GLU B 1 43 ? -1.428 -48.740 0.736 1.00 28.91 35 GLU B N 1
ATOM 1356 C CA . GLU B 1 43 ? -0.974 -49.980 0.133 1.00 20.72 35 GLU B CA 1
ATOM 1357 C C . GLU B 1 43 ? -1.969 -50.413 -0.942 1.00 19.88 35 GLU B C 1
ATOM 1358 O O . GLU B 1 43 ? -3.181 -50.398 -0.711 1.00 24.50 35 GLU B O 1
ATOM 1364 N N . LYS B 1 44 ? -1.452 -50.797 -2.101 1.00 21.02 36 LYS B N 1
ATOM 1365 C CA . LYS B 1 44 ? -2.251 -51.245 -3.232 1.00 20.35 36 LYS B CA 1
ATOM 1366 C C . LYS B 1 44 ? -1.807 -52.632 -3.683 1.00 21.07 36 LYS B C 1
ATOM 1367 O O . LYS B 1 44 ? -0.619 -52.971 -3.632 1.00 25.28 36 LYS B O 1
ATOM 1373 N N . CYS B 1 45 ? -2.773 -53.426 -4.133 1.00 19.64 37 CYS B N 1
ATOM 1374 C CA . CYS B 1 45 ? -2.480 -54.674 -4.823 1.00 17.83 37 CYS B CA 1
ATOM 1375 C C . CYS B 1 45 ? -3.477 -54.789 -5.964 1.00 20.63 37 CYS B C 1
ATOM 1376 O O . CYS B 1 45 ? -4.495 -54.085 -5.991 1.00 21.42 37 CYS B O 1
ATOM 1379 N N . LYS B 1 46 ? -3.191 -55.675 -6.913 1.00 18.88 38 LYS B N 1
ATOM 1380 C CA . LYS B 1 46 ? -4.051 -55.713 -8.086 1.00 18.55 38 LYS B CA 1
ATOM 1381 C C . LYS B 1 46 ? -4.205 -57.124 -8.624 1.00 22.97 38 LYS B C 1
ATOM 1382 O O . LYS B 1 46 ? -3.375 -58.004 -8.371 1.00 20.15 38 LYS B O 1
ATOM 1388 N N . THR B 1 47 ? -5.301 -57.320 -9.357 1.00 17.34 39 THR B N 1
ATOM 1389 C CA . THR B 1 47 ? -5.542 -58.530 -10.119 1.00 20.15 39 THR B CA 1
ATOM 1390 C C . THR B 1 47 ? -4.753 -58.524 -11.429 1.00 21.22 39 THR B C 1
ATOM 1391 O O . THR B 1 47 ? -4.172 -57.513 -11.854 1.00 20.73 39 THR B O 1
ATOM 1395 N N . LYS B 1 48 ? -4.766 -59.682 -12.085 1.00 20.58 40 LYS B N 1
ATOM 1396 C CA . LYS B 1 48 ? -4.342 -59.775 -13.468 1.00 23.66 40 LYS B CA 1
ATOM 1397 C C . LYS B 1 48 ? -5.326 -59.044 -14.376 1.00 22.78 40 LYS B C 1
ATOM 1398 O O . LYS B 1 48 ? -6.478 -58.769 -14.013 1.00 20.00 40 LYS B O 1
ATOM 1404 N N . VAL B 1 49 ? -4.845 -58.744 -15.579 1.00 21.60 41 VAL B N 1
ATOM 1405 C CA . VAL B 1 49 ? -5.658 -58.112 -16.609 1.00 23.83 41 VAL B CA 1
ATOM 1406 C C . VAL B 1 49 ? -6.456 -59.177 -17.348 1.00 23.82 41 VAL B C 1
ATOM 1407 O O . VAL B 1 49 ? -5.913 -60.209 -17.753 1.00 24.41 41 VAL B O 1
ATOM 1411 N N . ILE B 1 50 ? -7.741 -58.931 -17.547 1.00 20.28 42 ILE B N 1
ATOM 1412 C CA . ILE B 1 50 ? -8.533 -59.726 -18.481 1.00 19.20 42 ILE B CA 1
ATOM 1413 C C . ILE B 1 50 ? -8.640 -58.911 -19.764 1.00 22.49 42 ILE B C 1
ATOM 1414 O O . ILE B 1 50 ? -9.100 -57.768 -19.734 1.00 27.61 42 ILE B O 1
ATOM 1419 N N . LYS B 1 51 ? -8.216 -59.489 -20.887 1.00 22.94 43 LYS B N 1
ATOM 1420 C CA . LYS B 1 51 ? -8.173 -58.742 -22.141 1.00 23.94 43 LYS B CA 1
ATOM 1421 C C . LYS B 1 51 ? -9.512 -58.737 -22.865 1.00 27.36 43 LYS B C 1
ATOM 1422 O O . LYS B 1 51 ? -10.159 -59.776 -23.014 1.00 29.30 43 LYS B O 1
ATOM 1428 N N . LYS B 1 52 ? -9.918 -57.546 -23.313 1.00 23.97 44 LYS B N 1
ATOM 1429 C CA . LYS B 1 52 ? -11.070 -57.342 -24.192 1.00 23.96 44 LYS B CA 1
ATOM 1430 C C . LYS B 1 52 ? -12.318 -58.050 -23.668 1.00 25.03 44 LYS B C 1
ATOM 1431 O O . LYS B 1 52 ? -12.856 -58.958 -24.301 1.00 24.85 44 LYS B O 1
ATOM 1437 N N . SER B 1 53 ? -12.789 -57.596 -22.503 1.00 23.32 45 SER B N 1
ATOM 1438 C CA . SER B 1 53 ? -13.939 -58.232 -21.872 1.00 22.71 45 SER B CA 1
ATOM 1439 C C . SER B 1 53 ? -14.729 -57.207 -21.079 1.00 20.39 45 SER B C 1
ATOM 1440 O O . SER B 1 53 ? -14.189 -56.580 -20.162 1.00 20.48 45 SER B O 1
ATOM 1443 N N . TYR B 1 54 ? -16.016 -57.078 -21.411 1.00 18.75 46 TYR B N 1
ATOM 1444 C CA . TYR B 1 54 ? -16.946 -56.280 -20.622 1.00 19.08 46 TYR B CA 1
ATOM 1445 C C . TYR B 1 54 ? -17.484 -57.016 -19.397 1.00 20.36 46 TYR B C 1
ATOM 1446 O O . TYR B 1 54 ? -18.102 -56.386 -18.527 1.00 18.14 46 TYR B O 1
ATOM 1455 N N . ASN B 1 55 ? -17.287 -58.328 -19.332 1.00 20.26 47 ASN B N 1
ATOM 1456 C CA . ASN B 1 55 ? -17.787 -59.174 -18.245 1.00 21.42 47 ASN B CA 1
ATOM 1457 C C . ASN B 1 55 ? -16.656 -60.067 -17.757 1.00 19.93 47 ASN B C 1
ATOM 1458 O O . ASN B 1 55 ? -16.717 -61.293 -17.859 1.00 21.21 47 ASN B O 1
ATOM 1463 N N . PRO B 1 56 ? -15.588 -59.466 -17.236 1.00 16.20 48 PRO B N 1
ATOM 1464 C CA . PRO B 1 56 ? -14.402 -60.249 -16.876 1.00 18.93 48 PRO B CA 1
ATOM 1465 C C . PRO B 1 56 ? -14.625 -61.141 -15.676 1.00 21.00 48 PRO B C 1
ATOM 1466 O O . PRO B 1 56 ? -15.309 -60.764 -14.723 1.00 19.50 48 PRO B O 1
ATOM 1470 N N . VAL B 1 57 ? -13.965 -62.300 -15.703 1.00 16.38 49 VAL B N 1
ATOM 1471 C CA . VAL B 1 57 ? -13.930 -63.217 -14.573 1.00 17.15 49 VAL B CA 1
ATOM 1472 C C . VAL B 1 57 ? -12.474 -63.377 -14.157 1.00 23.11 49 VAL B C 1
ATOM 1473 O O . VAL B 1 57 ? -11.666 -63.963 -14.892 1.00 24.82 49 VAL B O 1
ATOM 1477 N N . TRP B 1 58 ? -12.147 -62.889 -12.966 1.00 18.54 50 TRP B N 1
ATOM 1478 C CA . TRP B 1 58 ? -10.786 -62.974 -12.451 1.00 21.10 50 TRP B CA 1
ATOM 1479 C C . TRP B 1 58 ? -10.586 -64.187 -11.554 1.00 22.28 50 TRP B C 1
ATOM 1480 O O . TRP B 1 58 ? -9.552 -64.863 -11.643 1.00 22.27 50 TRP B O 1
ATOM 1491 N N . ASN B 1 59 ? -11.538 -64.443 -10.658 1.00 19.73 51 ASN B N 1
ATOM 1492 C CA . ASN B 1 59 ? -11.436 -65.524 -9.691 1.00 18.43 51 ASN B CA 1
ATOM 1493 C C . ASN B 1 59 ? -10.117 -65.462 -8.923 1.00 23.14 51 ASN B C 1
ATOM 1494 O O . ASN B 1 59 ? -9.434 -66.473 -8.730 1.00 23.52 51 ASN B O 1
ATOM 1499 N N . GLU B 1 60 ? -9.776 -64.280 -8.441 1.00 19.65 52 GLU B N 1
ATOM 1500 C CA . GLU B 1 60 ? -8.534 -64.097 -7.711 1.00 22.18 52 GLU B CA 1
ATOM 1501 C C . GLU B 1 60 ? -8.829 -63.824 -6.255 1.00 23.97 52 GLU B C 1
ATOM 1502 O O . GLU B 1 60 ? -9.726 -63.044 -5.927 1.00 21.56 52 GLU B O 1
ATOM 1508 N N . THR B 1 61 ? -8.057 -64.461 -5.381 1.00 18.73 53 THR B N 1
ATOM 1509 C CA . THR B 1 61 ? -8.284 -64.369 -3.949 1.00 18.88 53 THR B CA 1
ATOM 1510 C C . THR B 1 61 ? -7.087 -63.677 -3.335 1.00 23.03 53 THR B C 1
ATOM 1511 O O . THR B 1 61 ? -5.944 -64.064 -3.590 1.00 24.11 53 THR B O 1
ATOM 1515 N N . PHE B 1 62 ? -7.362 -62.707 -2.476 1.00 20.48 54 PHE B N 1
ATOM 1516 C CA . PHE B 1 62 ? -6.334 -61.924 -1.823 1.00 19.19 54 PHE B CA 1
ATOM 1517 C C . PHE B 1 62 ? -6.432 -62.129 -0.324 1.00 21.26 54 PHE B C 1
ATOM 1518 O O . PHE B 1 62 ? -7.515 -62.349 0.223 1.00 20.85 54 PHE B O 1
ATOM 1526 N N . SER B 1 63 ? -5.280 -62.052 0.328 1.00 17.31 55 SER B N 1
ATOM 1527 C CA A SER B 1 63 ? -5.171 -62.084 1.786 0.45 19.08 55 SER B CA 1
ATOM 1528 C CA B SER B 1 63 ? -5.179 -62.080 1.786 0.55 19.04 55 SER B CA 1
ATOM 1529 C C . SER B 1 63 ? -4.343 -60.855 2.156 1.00 20.18 55 SER B C 1
ATOM 1530 O O . SER B 1 63 ? -3.115 -60.902 2.151 1.00 20.97 55 SER B O 1
ATOM 1535 N N . ILE B 1 64 ? -5.017 -59.753 2.455 1.00 19.29 56 ILE B N 1
ATOM 1536 C CA . ILE B 1 64 ? -4.386 -58.443 2.604 1.00 18.74 56 ILE B CA 1
ATOM 1537 C C . ILE B 1 64 ? -4.189 -58.149 4.086 1.00 20.77 56 ILE B C 1
ATOM 1538 O O . ILE B 1 64 ? -5.176 -58.118 4.838 1.00 20.67 56 ILE B O 1
ATOM 1543 N N . PRO B 1 65 ? -2.956 -57.929 4.551 1.00 18.59 57 PRO B N 1
ATOM 1544 C CA . PRO B 1 65 ? -2.773 -57.623 5.975 1.00 19.03 57 PRO B CA 1
ATOM 1545 C C . PRO B 1 65 ? -3.340 -56.254 6.320 1.00 24.31 57 PRO B C 1
ATOM 1546 O O . PRO B 1 65 ? -3.091 -55.265 5.627 1.00 19.85 57 PRO B O 1
ATOM 1550 N N . VAL B 1 66 ? -4.068 -56.199 7.424 1.00 20.84 58 VAL B N 1
ATOM 1551 C CA . VAL B 1 66 ? -4.633 -54.944 7.920 1.00 23.97 58 VAL B CA 1
ATOM 1552 C C . VAL B 1 66 ? -3.646 -54.447 8.965 1.00 27.42 58 VAL B C 1
ATOM 1553 O O . VAL B 1 66 ? -3.775 -54.708 10.157 1.00 27.07 58 VAL B O 1
ATOM 1557 N N . THR B 1 67 ? -2.752 -53.584 8.524 1.00 23.64 59 THR B N 1
ATOM 1558 C CA . THR B 1 67 ? -1.736 -52.998 9.382 1.00 27.70 59 THR B CA 1
ATOM 1559 C C . THR B 1 67 ? -2.221 -51.697 9.982 1.00 33.86 59 THR B C 1
ATOM 1560 O O . THR B 1 67 ? -1.644 -51.222 10.967 1.00 33.43 59 THR B O 1
ATOM 1564 N N . ASN B 1 68 ? -3.291 -51.139 9.423 1.00 26.43 60 ASN B N 1
ATOM 1565 C CA . ASN B 1 68 ? -3.876 -49.885 9.889 1.00 22.99 60 ASN B CA 1
ATOM 1566 C C . ASN B 1 68 ? -5.382 -50.092 9.875 1.00 23.69 60 ASN B C 1
ATOM 1567 O O . ASN B 1 68 ? -6.011 -49.977 8.817 1.00 24.00 60 ASN B O 1
ATOM 1572 N N . PRO B 1 69 ? -6.001 -50.349 11.030 1.00 28.31 61 PRO B N 1
ATOM 1573 C CA . PRO B 1 69 ? -7.451 -50.628 11.048 1.00 23.65 61 PRO B CA 1
ATOM 1574 C C . PRO B 1 69 ? -8.307 -49.413 10.747 1.00 23.13 61 PRO B C 1
ATOM 1575 O O . PRO B 1 69 ? -9.523 -49.558 10.573 1.00 28.52 61 PRO B O 1
ATOM 1579 N N . LYS B 1 70 ? -7.720 -48.220 10.665 1.00 23.77 62 LYS B N 1
ATOM 1580 C CA . LYS B 1 70 ? -8.480 -47.040 10.296 1.00 21.20 62 LYS B CA 1
ATOM 1581 C C . LYS B 1 70 ? -8.508 -46.798 8.788 1.00 21.40 62 LYS B C 1
ATOM 1582 O O . LYS B 1 70 ? -9.289 -45.963 8.322 1.00 26.30 62 LYS B O 1
ATOM 1588 N N . ALA B 1 71 ? -7.741 -47.559 8.026 1.00 24.38 63 ALA B N 1
ATOM 1589 C CA . ALA B 1 71 ? -7.553 -47.274 6.611 1.00 28.30 63 ALA B CA 1
ATOM 1590 C C . ALA B 1 71 ? -8.831 -47.525 5.820 1.00 29.05 63 ALA B C 1
ATOM 1591 O O . ALA B 1 71 ? -9.522 -48.524 6.046 1.00 22.05 63 ALA B O 1
ATOM 1593 N N . PRO B 1 72 ? -9.167 -46.645 4.882 1.00 24.68 64 PRO B N 1
ATOM 1594 C CA . PRO B 1 72 ? -10.292 -46.930 3.987 1.00 29.43 64 PRO B CA 1
ATOM 1595 C C . PRO B 1 72 ? -9.910 -48.001 2.983 1.00 21.58 64 PRO B C 1
ATOM 1596 O O . PRO B 1 72 ? -8.738 -48.191 2.656 1.00 23.57 64 PRO B O 1
ATOM 1600 N N . LEU B 1 73 ? -10.914 -48.742 2.546 1.00 21.54 65 LEU B N 1
ATOM 1601 C CA . LEU B 1 73 ? -10.777 -49.758 1.511 1.00 19.33 65 LEU B CA 1
ATOM 1602 C C . LEU B 1 73 ? -11.408 -49.200 0.247 1.00 20.58 65 LEU B C 1
ATOM 1603 O O . LEU B 1 73 ? -12.613 -48.939 0.215 1.00 24.46 65 LEU B O 1
ATOM 1608 N N . ASN B 1 74 ? -10.590 -48.976 -0.765 1.00 17.78 66 ASN B N 1
ATOM 1609 C CA . ASN B 1 74 ? -11.025 -48.392 -2.027 1.00 18.29 66 ASN B CA 1
ATOM 1610 C C . ASN B 1 74 ? -10.701 -49.375 -3.135 1.00 19.86 66 ASN B C 1
ATOM 1611 O O . ASN B 1 74 ? -9.558 -49.806 -3.277 1.00 21.40 66 ASN B O 1
ATOM 1616 N N . ILE B 1 75 ? -11.697 -49.698 -3.938 1.00 14.12 67 ILE B N 1
ATOM 1617 C CA . ILE B 1 75 ? -11.561 -50.643 -5.035 1.00 13.68 67 ILE B CA 1
ATOM 1618 C C . ILE B 1 75 ? -11.810 -49.888 -6.330 1.00 17.01 67 ILE B C 1
ATOM 1619 O O . ILE B 1 75 ? -12.786 -49.143 -6.434 1.00 18.23 67 ILE B O 1
ATOM 1624 N N . THR B 1 76 ? -10.882 -50.004 -7.279 1.00 15.39 68 THR B N 1
ATOM 1625 C CA . THR B 1 76 ? -11.034 -49.349 -8.570 1.00 16.35 68 THR B CA 1
ATOM 1626 C C . THR B 1 76 ? -10.882 -50.392 -9.668 1.00 15.88 68 THR B C 1
ATOM 1627 O O . THR B 1 76 ? -10.148 -51.370 -9.523 1.00 17.57 68 THR B O 1
ATOM 1631 N N . VAL B 1 77 ? -11.626 -50.204 -10.744 1.00 16.22 69 VAL B N 1
ATOM 1632 C CA . VAL B 1 77 ? -11.452 -50.994 -11.957 1.00 16.31 69 VAL B CA 1
ATOM 1633 C C . VAL B 1 77 ? -10.745 -50.113 -12.981 1.00 14.95 69 VAL B C 1
ATOM 1634 O O . VAL B 1 77 ? -11.130 -48.954 -13.187 1.00 17.49 69 VAL B O 1
ATOM 1638 N N . VAL B 1 78 ? -9.688 -50.657 -13.588 1.00 17.43 70 VAL B N 1
ATOM 1639 C CA . VAL B 1 78 ? -8.724 -49.933 -14.404 1.00 15.60 70 VAL B CA 1
ATOM 1640 C C . VAL B 1 78 ? -8.650 -50.607 -15.773 1.00 18.86 70 VAL B C 1
ATOM 1641 O O . VAL B 1 78 ? -8.688 -51.839 -15.876 1.00 18.67 70 VAL B O 1
ATOM 1645 N N . ASP B 1 79 ? -8.544 -49.790 -16.813 1.00 19.37 71 ASP B N 1
ATOM 1646 C CA . ASP B 1 79 ? -8.380 -50.264 -18.188 1.00 16.06 71 ASP B CA 1
ATOM 1647 C C . ASP B 1 79 ? -6.902 -50.350 -18.535 1.00 19.12 71 ASP B C 1
ATOM 1648 O O . ASP B 1 79 ? -6.216 -49.327 -18.567 1.00 22.66 71 ASP B O 1
ATOM 1653 N N . TYR B 1 80 ? -6.412 -51.554 -18.823 1.00 17.62 72 TYR B N 1
ATOM 1654 C CA . TYR B 1 80 ? -5.032 -51.669 -19.288 1.00 19.48 72 TYR B CA 1
ATOM 1655 C C . TYR B 1 80 ? -4.946 -51.128 -20.712 1.00 20.49 72 TYR B C 1
ATOM 1656 O O . TYR B 1 80 ? -5.710 -51.526 -21.595 1.00 24.77 72 TYR B O 1
ATOM 1665 N N . ASP B 1 81 ? -4.009 -50.209 -20.925 1.00 19.92 73 ASP B N 1
ATOM 1666 C CA . ASP B 1 81 ? -3.807 -49.522 -22.202 1.00 23.62 73 ASP B CA 1
ATOM 1667 C C . ASP B 1 81 ? -2.386 -49.722 -22.705 1.00 29.94 73 ASP B C 1
ATOM 1668 O O . ASP B 1 81 ? -1.430 -49.490 -21.957 1.00 26.01 73 ASP B O 1
ATOM 1673 N N . PHE B 1 82 ? -2.251 -50.181 -23.961 1.00 25.08 74 PHE B N 1
ATOM 1674 C CA . PHE B 1 82 ? -0.941 -50.402 -24.558 1.00 30.55 74 PHE B CA 1
ATOM 1675 C C . PHE B 1 82 ? -0.199 -49.109 -24.860 1.00 33.85 74 PHE B C 1
ATOM 1676 O O . PHE B 1 82 ? 1.033 -49.119 -24.990 1.00 38.25 74 PHE B O 1
ATOM 1684 N N . ILE B 1 83 ? -0.893 -47.989 -24.950 1.00 34.68 75 ILE B N 1
ATOM 1685 C CA . ILE B 1 83 ? -0.309 -46.766 -25.481 1.00 47.24 75 ILE B CA 1
ATOM 1686 C C . ILE B 1 83 ? -0.239 -45.684 -24.417 1.00 49.34 75 ILE B C 1
ATOM 1687 O O . ILE B 1 83 ? 0.827 -45.120 -24.169 1.00 65.02 75 ILE B O 1
ATOM 1692 N N . GLY B 1 84 ? -1.352 -45.396 -23.760 1.00 48.29 76 GLY B N 1
ATOM 1693 C CA . GLY B 1 84 ? -1.395 -44.372 -22.747 1.00 45.27 76 GLY B CA 1
ATOM 1694 C C . GLY B 1 84 ? -1.253 -44.942 -21.354 1.00 41.63 76 GLY B C 1
ATOM 1695 O O . GLY B 1 84 ? -0.830 -46.085 -21.156 1.00 35.74 76 GLY B O 1
ATOM 1696 N N . SER B 1 85 ? -1.616 -44.127 -20.369 1.00 36.84 77 SER B N 1
ATOM 1697 C CA . SER B 1 85 ? -1.600 -44.557 -18.979 1.00 36.10 77 SER B CA 1
ATOM 1698 C C . SER B 1 85 ? -2.751 -45.516 -18.745 1.00 33.44 77 SER B C 1
ATOM 1699 O O . SER B 1 85 ? -3.731 -45.518 -19.499 1.00 31.32 77 SER B O 1
ATOM 1702 N N . ASN B 1 86 ? -2.604 -46.386 -17.735 1.00 24.91 78 ASN B N 1
ATOM 1703 C CA . ASN B 1 86 ? -3.729 -47.214 -17.316 1.00 18.83 78 ASN B CA 1
ATOM 1704 C C . ASN B 1 86 ? -4.605 -46.387 -16.387 1.00 30.54 78 ASN B C 1
ATOM 1705 O O . ASN B 1 86 ? -4.192 -46.042 -15.265 1.00 29.76 78 ASN B O 1
ATOM 1710 N N . ASP B 1 87 ? -5.851 -46.180 -16.797 1.00 25.21 79 ASP B N 1
ATOM 1711 C CA . ASP B 1 87 ? -6.738 -45.225 -16.154 1.00 29.25 79 ASP B CA 1
ATOM 1712 C C . ASP B 1 87 ? -7.930 -45.911 -15.513 1.00 22.09 79 ASP B C 1
ATOM 1713 O O . ASP B 1 87 ? -8.584 -46.750 -16.141 1.00 22.55 79 ASP B O 1
ATOM 1718 N N . ALA B 1 88 ? -8.214 -45.548 -14.265 1.00 22.95 80 ALA B N 1
ATOM 1719 C CA . ALA B 1 88 ? -9.410 -46.049 -13.609 1.00 17.38 80 ALA B CA 1
ATOM 1720 C C . ALA B 1 88 ? -10.667 -45.458 -14.243 1.00 16.84 80 ALA B C 1
ATOM 1721 O O . ALA B 1 88 ? -10.691 -44.298 -14.644 1.00 19.87 80 ALA B O 1
ATOM 1723 N N . PHE B 1 89 ? -11.718 -46.269 -14.323 1.00 17.75 81 PHE B N 1
ATOM 1724 C CA . PHE B 1 89 ? -13.008 -45.810 -14.830 1.00 19.61 81 PHE B CA 1
ATOM 1725 C C . PHE B 1 89 ? -14.165 -46.133 -13.892 1.00 19.06 81 PHE B C 1
ATOM 1726 O O . PHE B 1 89 ? -15.292 -45.704 -14.150 1.00 19.90 81 PHE B O 1
ATOM 1734 N N . ALA B 1 90 ? -13.924 -46.848 -12.796 1.00 16.14 82 ALA B N 1
ATOM 1735 C CA . ALA B 1 90 ? -14.989 -47.195 -11.867 1.00 16.40 82 ALA B CA 1
ATOM 1736 C C . ALA B 1 90 ? -14.392 -47.394 -10.485 1.00 15.23 82 ALA B C 1
ATOM 1737 O O . ALA B 1 90 ? -13.236 -47.809 -10.366 1.00 17.25 82 ALA B O 1
ATOM 1739 N N . TYR B 1 91 ? -15.209 -47.170 -9.452 1.00 16.02 83 TYR B N 1
ATOM 1740 C CA . TYR B 1 91 ? -14.715 -47.305 -8.088 1.00 14.89 83 TYR B CA 1
ATOM 1741 C C . TYR B 1 91 ? -15.840 -47.653 -7.131 1.00 13.74 83 TYR B C 1
ATOM 1742 O O . TYR B 1 91 ? -17.025 -47.432 -7.416 1.00 15.95 83 TYR B O 1
ATOM 1751 N N . ILE B 1 92 ? -15.430 -48.196 -5.982 1.00 14.21 84 ILE B N 1
ATOM 1752 C CA A ILE B 1 92 ? -16.295 -48.321 -4.818 0.44 17.51 84 ILE B CA 1
ATOM 1753 C CA B ILE B 1 92 ? -16.292 -48.336 -4.815 0.56 17.49 84 ILE B CA 1
ATOM 1754 C C . ILE B 1 92 ? -15.456 -48.066 -3.572 1.00 17.58 84 ILE B C 1
ATOM 1755 O O . ILE B 1 92 ? -14.279 -48.428 -3.505 1.00 16.90 84 ILE B O 1
ATOM 1764 N N . HIS B 1 93 ? -16.055 -47.415 -2.593 1.00 17.10 85 HIS B N 1
ATOM 1765 C CA . HIS B 1 93 ? -15.379 -47.074 -1.353 1.00 19.09 85 HIS B CA 1
ATOM 1766 C C . HIS B 1 93 ? -16.063 -47.780 -0.196 1.00 19.72 85 HIS B C 1
ATOM 1767 O O . HIS B 1 93 ? -17.295 -47.826 -0.138 1.00 25.06 85 HIS B O 1
ATOM 1774 N N . PHE B 1 94 ? -15.258 -48.343 0.699 1.00 23.03 86 PHE B N 1
ATOM 1775 C CA . PHE B 1 94 ? -15.742 -48.952 1.931 1.00 22.88 86 PHE B CA 1
ATOM 1776 C C . PHE B 1 94 ? -14.987 -48.402 3.138 1.00 25.73 86 PHE B C 1
ATOM 1777 O O . PHE B 1 94 ? -13.769 -48.215 3.083 1.00 27.53 86 PHE B O 1
ATOM 1785 N N . ASN B 1 95 ? -15.699 -48.180 4.236 1.00 33.14 87 ASN B N 1
ATOM 1786 C CA A ASN B 1 95 ? -15.090 -47.987 5.550 0.58 37.85 87 ASN B CA 1
ATOM 1787 C CA B ASN B 1 95 ? -15.037 -47.993 5.518 0.42 37.85 87 ASN B CA 1
ATOM 1788 C C . ASN B 1 95 ? -14.905 -49.352 6.199 1.00 34.33 87 ASN B C 1
ATOM 1789 O O . ASN B 1 95 ? -15.744 -50.240 6.039 1.00 34.22 87 ASN B O 1
ATOM 1798 N N . GLN B 1 96 ? -13.798 -49.526 6.936 1.00 38.50 88 GLN B N 1
ATOM 1799 C CA . GLN B 1 96 ? -13.562 -50.825 7.568 1.00 48.01 88 GLN B CA 1
ATOM 1800 C C . GLN B 1 96 ? -14.677 -51.189 8.544 1.00 48.48 88 GLN B C 1
ATOM 1801 O O . GLN B 1 96 ? -14.923 -52.377 8.795 1.00 42.41 88 GLN B O 1
ATOM 1807 N N . GLN B 1 97 ? -15.371 -50.193 9.098 1.00 38.29 89 GLN B N 1
ATOM 1808 C CA . GLN B 1 97 ? -16.483 -50.513 9.980 1.00 38.28 89 GLN B CA 1
ATOM 1809 C C . GLN B 1 97 ? -17.669 -51.105 9.224 1.00 42.02 89 GLN B C 1
ATOM 1810 O O . GLN B 1 97 ? -18.629 -51.548 9.861 1.00 47.49 89 GLN B O 1
ATOM 1812 N N . GLU B 1 98 ? -17.635 -51.138 7.895 1.00 42.54 90 GLU B N 1
ATOM 1813 C CA . GLU B 1 98 ? -18.687 -51.834 7.171 1.00 43.92 90 GLU B CA 1
ATOM 1814 C C . GLU B 1 98 ? -18.540 -53.345 7.240 1.00 41.25 90 GLU B C 1
ATOM 1815 O O . GLU B 1 98 ? -19.501 -54.058 6.927 1.00 38.32 90 GLU B O 1
ATOM 1821 N N . PHE B 1 99 ? -17.381 -53.846 7.664 1.00 32.54 91 PHE B N 1
ATOM 1822 C CA . PHE B 1 99 ? -17.118 -55.278 7.732 1.00 33.45 91 PHE B CA 1
ATOM 1823 C C . PHE B 1 99 ? -16.797 -55.661 9.167 1.00 36.62 91 PHE B C 1
ATOM 1824 O O . PHE B 1 99 ? -16.002 -54.991 9.831 1.00 54.22 91 PHE B O 1
ATOM 1832 N N . ASN B 1 100 ? -17.438 -56.719 9.644 1.00 39.14 92 ASN B N 1
ATOM 1833 C CA . ASN B 1 100 ? -17.240 -57.224 10.996 1.00 44.37 92 ASN B CA 1
ATOM 1834 C C . ASN B 1 100 ? -16.328 -58.440 10.966 1.00 43.20 92 ASN B C 1
ATOM 1835 O O . ASN B 1 100 ? -16.439 -59.290 10.081 1.00 38.03 92 ASN B O 1
ATOM 1840 N N . VAL B 1 101 ? -15.414 -58.510 11.934 1.00 39.08 93 VAL B N 1
ATOM 1841 C CA . VAL B 1 101 ? -14.467 -59.616 11.983 1.00 37.26 93 VAL B CA 1
ATOM 1842 C C . VAL B 1 101 ? -15.220 -60.935 12.044 1.00 36.97 93 VAL B C 1
ATOM 1843 O O . VAL B 1 101 ? -16.163 -61.097 12.825 1.00 40.24 93 VAL B O 1
ATOM 1847 N N . GLY B 1 102 ? -14.812 -61.883 11.204 1.00 36.71 94 GLY B N 1
ATOM 1848 C CA . GLY B 1 102 ? -15.394 -63.203 11.177 1.00 42.41 94 GLY B CA 1
ATOM 1849 C C . GLY B 1 102 ? -16.576 -63.352 10.252 1.00 42.04 94 GLY B C 1
ATOM 1850 O O . GLY B 1 102 ? -16.997 -64.484 9.986 1.00 44.74 94 GLY B O 1
ATOM 1851 N N . GLN B 1 103 ? -17.106 -62.251 9.733 1.00 35.97 95 GLN B N 1
ATOM 1852 C CA . GLN B 1 103 ? -18.300 -62.271 8.896 1.00 34.60 95 GLN B CA 1
ATOM 1853 C C . GLN B 1 103 ? -17.888 -62.389 7.434 1.00 32.44 95 GLN B C 1
ATOM 1854 O O . GLN B 1 103 ? -17.064 -61.605 6.951 1.00 36.16 95 GLN B O 1
ATOM 1860 N N . VAL B 1 104 ? -18.449 -63.376 6.733 1.00 30.47 96 VAL B N 1
ATOM 1861 C CA . VAL B 1 104 ? -18.209 -63.541 5.297 1.00 26.63 96 VAL B CA 1
ATOM 1862 C C . VAL B 1 104 ? -19.327 -62.833 4.551 1.00 29.44 96 VAL B C 1
ATOM 1863 O O . VAL B 1 104 ? -20.505 -63.157 4.734 1.00 31.34 96 VAL B O 1
ATOM 1867 N N . VAL B 1 105 ? -18.963 -61.845 3.740 1.00 25.16 97 VAL B N 1
ATOM 1868 C CA . VAL B 1 105 ? -19.911 -61.029 2.990 1.00 22.24 97 VAL B CA 1
ATOM 1869 C C . VAL B 1 105 ? -19.739 -61.333 1.509 1.00 23.36 97 VAL B C 1
ATOM 1870 O O . VAL B 1 105 ? -18.713 -60.981 0.913 1.00 22.35 97 VAL B O 1
ATOM 1874 N N . ASP B 1 106 ? -20.766 -61.923 0.896 1.00 21.29 98 ASP B N 1
ATOM 1875 C CA . ASP B 1 106 ? -20.770 -62.277 -0.527 1.00 23.45 98 ASP B CA 1
ATOM 1876 C C . ASP B 1 106 ? -21.824 -61.416 -1.213 1.00 20.61 98 ASP B C 1
ATOM 1877 O O . ASP B 1 106 ? -23.028 -61.614 -1.000 1.00 22.03 98 ASP B O 1
ATOM 1882 N N . LYS B 1 107 ? -21.372 -60.439 -1.997 1.00 18.36 99 LYS B N 1
ATOM 1883 C CA . LYS B 1 107 ? -22.272 -59.420 -2.511 1.00 21.67 99 LYS B CA 1
ATOM 1884 C C . LYS B 1 107 ? -21.875 -58.968 -3.910 1.00 21.09 99 LYS B C 1
ATOM 1885 O O . LYS B 1 107 ? -20.696 -58.932 -4.266 1.00 18.28 99 LYS B O 1
ATOM 1891 N N . TRP B 1 108 ? -22.892 -58.596 -4.688 1.00 18.70 100 TRP B N 1
ATOM 1892 C CA . TRP B 1 108 ? -22.711 -57.794 -5.883 1.00 15.57 100 TRP B CA 1
ATOM 1893 C C . TRP B 1 108 ? -22.862 -56.330 -5.502 1.00 21.62 100 TRP B C 1
ATOM 1894 O O . TRP B 1 108 ? -23.839 -55.956 -4.846 1.00 23.92 100 TRP B O 1
ATOM 1905 N N . TYR B 1 109 ? -21.897 -55.519 -5.906 1.00 15.34 101 TYR B N 1
ATOM 1906 C CA . TYR B 1 109 ? -21.896 -54.093 -5.631 1.00 17.11 101 TYR B CA 1
ATOM 1907 C C . TYR B 1 109 ? -22.002 -53.294 -6.923 1.00 20.62 101 TYR B C 1
ATOM 1908 O O . TYR B 1 109 ? -21.356 -53.629 -7.922 1.00 16.96 101 TYR B O 1
ATOM 1917 N N . MET B 1 110 ? -22.773 -52.208 -6.890 1.00 19.05 102 MET B N 1
ATOM 1918 C CA . MET B 1 110 ? -22.769 -51.280 -8.015 1.00 23.21 102 MET B CA 1
ATOM 1919 C C . MET B 1 110 ? -21.438 -50.535 -8.071 1.00 18.79 102 MET B C 1
ATOM 1920 O O . MET B 1 110 ? -20.977 -49.983 -7.070 1.00 21.57 102 MET B O 1
ATOM 1925 N N . LEU B 1 111 ? -20.806 -50.550 -9.232 1.00 17.89 103 LEU B N 1
ATOM 1926 C CA . LEU B 1 111 ? -19.613 -49.753 -9.444 1.00 16.61 103 LEU B CA 1
ATOM 1927 C C . LEU B 1 111 ? -20.026 -48.317 -9.742 1.00 19.43 103 LEU B C 1
ATOM 1928 O O . LEU B 1 111 ? -20.943 -48.073 -10.531 1.00 21.23 103 LEU B O 1
ATOM 1933 N N . ASN B 1 112 ? -19.299 -47.368 -9.174 1.00 16.80 104 ASN B N 1
ATOM 1934 C CA . ASN B 1 112 ? -19.556 -45.963 -9.450 1.00 16.76 104 ASN B CA 1
ATOM 1935 C C . ASN B 1 112 ? -18.721 -45.492 -10.626 1.00 16.74 104 ASN B C 1
ATOM 1936 O O . ASN B 1 112 ? -17.515 -45.733 -10.670 1.00 17.39 104 ASN B O 1
ATOM 1941 N N . SER B 1 113 ? -19.371 -44.808 -11.560 1.00 16.72 105 SER B N 1
ATOM 1942 C CA . SER B 1 113 ? -18.709 -44.082 -12.621 1.00 16.58 105 SER B CA 1
ATOM 1943 C C . SER B 1 113 ? -18.195 -42.776 -12.039 1.00 16.00 105 SER B C 1
ATOM 1944 O O . SER B 1 113 ? -18.717 -42.291 -11.037 1.00 16.60 105 SER B O 1
ATOM 1947 N N . TYR B 1 114 ? -17.139 -42.233 -12.638 1.00 15.48 106 TYR B N 1
ATOM 1948 C CA . TYR B 1 114 ? -16.734 -40.867 -12.292 1.00 15.07 106 TYR B CA 1
ATOM 1949 C C . TYR B 1 114 ? -17.775 -39.834 -12.753 1.00 17.47 106 TYR B C 1
ATOM 1950 O O . TYR B 1 114 ? -17.793 -38.720 -12.236 1.00 19.53 106 TYR B O 1
ATOM 1959 N N . LYS B 1 115 ? -18.661 -40.180 -13.691 1.00 19.43 107 LYS B N 1
ATOM 1960 C CA . LYS B 1 115 ? -19.779 -39.298 -14.045 1.00 20.61 107 LYS B CA 1
ATOM 1961 C C . LYS B 1 115 ? -20.819 -39.358 -12.925 1.00 22.68 107 LYS B C 1
ATOM 1962 O O . LYS B 1 115 ? -21.243 -40.439 -12.523 1.00 25.45 107 LYS B O 1
ATOM 1968 N N . ALA B 1 116 ? -21.190 -38.205 -12.372 1.00 25.26 108 ALA B N 1
ATOM 1969 C CA . ALA B 1 116 ? -21.917 -38.216 -11.105 1.00 26.46 108 ALA B CA 1
ATOM 1970 C C . ALA B 1 116 ? -23.258 -38.930 -11.220 1.00 34.72 108 ALA B C 1
ATOM 1971 O O . ALA B 1 116 ? -24.020 -38.726 -12.170 1.00 30.19 108 ALA B O 1
ATOM 1973 N N . GLY B 1 117 ? -23.555 -39.750 -10.209 1.00 28.27 109 GLY B N 1
ATOM 1974 C CA . GLY B 1 117 ? -24.810 -40.456 -10.139 1.00 29.07 109 GLY B CA 1
ATOM 1975 C C . GLY B 1 117 ? -24.940 -41.635 -11.076 1.00 35.04 109 GLY B C 1
ATOM 1976 O O . GLY B 1 117 ? -25.994 -42.283 -11.073 1.00 32.60 109 GLY B O 1
ATOM 1977 N N . ARG B 1 118 ? -23.910 -41.950 -11.865 1.00 27.16 110 ARG B N 1
ATOM 1978 C CA . ARG B 1 118 ? -23.997 -42.987 -12.885 1.00 25.20 110 ARG B CA 1
ATOM 1979 C C . ARG B 1 118 ? -23.195 -44.225 -12.496 1.00 29.62 110 ARG B C 1
ATOM 1980 O O . ARG B 1 118 ? -22.221 -44.150 -11.739 1.00 26.52 110 ARG B O 1
ATOM 1988 N N . SER B 1 119 ? -23.668 -45.376 -12.966 1.00 31.06 111 SER B N 1
ATOM 1989 C CA . SER B 1 119 ? -23.024 -46.664 -12.744 1.00 27.94 111 SER B CA 1
ATOM 1990 C C . SER B 1 119 ? -22.072 -47.052 -13.876 1.00 31.95 111 SER B C 1
ATOM 1991 O O . SE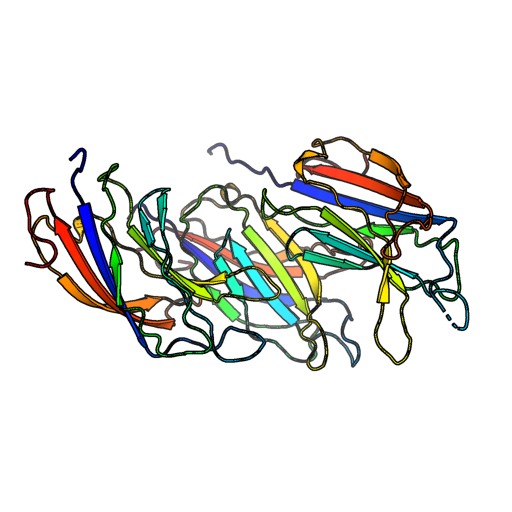R B 1 119 ? -22.256 -46.685 -15.039 1.00 30.26 111 SER B O 1
ATOM 1994 N N . ALA B 1 120 ? -21.024 -47.768 -13.508 1.00 25.45 112 ALA B N 1
ATOM 1995 C CA . ALA B 1 120 ? -20.060 -48.334 -14.442 1.00 23.36 112 ALA B CA 1
ATOM 1996 C C . ALA B 1 120 ? -20.078 -49.860 -14.376 1.00 22.97 112 ALA B C 1
ATOM 1997 O O . ALA B 1 120 ? -19.043 -50.511 -14.529 1.00 25.58 112 ALA B O 1
ATOM 1999 N N . GLY B 1 121 ? -21.262 -50.442 -14.204 1.00 19.24 113 GLY B N 1
ATOM 2000 C CA . GLY B 1 121 ? -21.433 -51.883 -14.066 1.00 19.46 113 GLY B CA 1
ATOM 2001 C C . GLY B 1 121 ? -21.488 -52.315 -12.614 1.00 19.08 113 GLY B C 1
ATOM 2002 O O . GLY B 1 121 ? -21.770 -51.521 -11.723 1.00 18.90 113 GLY B O 1
ATOM 2003 N N . GLN B 1 122 ? -21.247 -53.603 -12.387 1.00 14.02 114 GLN B N 1
ATOM 2004 C CA . GLN B 1 122 ? -21.354 -54.206 -11.060 1.00 13.44 114 GLN B CA 1
ATOM 2005 C C . GLN B 1 122 ? -20.180 -55.144 -10.856 1.00 15.44 114 GLN B C 1
ATOM 2006 O O . GLN B 1 122 ? -19.604 -55.658 -11.812 1.00 15.44 114 GLN B O 1
ATOM 2012 N N . ILE B 1 123 ? -19.796 -55.347 -9.602 1.00 13.06 115 ILE B N 1
ATOM 2013 C CA . ILE B 1 123 ? -18.675 -56.217 -9.286 1.00 13.41 115 ILE B CA 1
ATOM 2014 C C . ILE B 1 123 ? -19.075 -57.181 -8.175 1.00 15.64 115 ILE B C 1
ATOM 2015 O O . ILE B 1 123 ? -19.773 -56.810 -7.228 1.00 15.60 115 ILE B O 1
ATOM 2020 N N . HIS B 1 124 ? -18.626 -58.419 -8.303 1.00 14.65 116 HIS B N 1
ATOM 2021 C CA . HIS B 1 124 ? -18.946 -59.494 -7.377 1.00 14.38 116 HIS B CA 1
ATOM 2022 C C . HIS B 1 124 ? -17.724 -59.759 -6.524 1.00 14.61 116 HIS B C 1
ATOM 2023 O O . HIS B 1 124 ? -16.703 -60.229 -7.031 1.00 15.66 116 HIS B O 1
ATOM 2030 N N . LEU B 1 125 ? -17.841 -59.476 -5.225 1.00 13.51 117 LEU B N 1
ATOM 2031 C CA . LEU B 1 125 ? -16.760 -59.628 -4.265 1.00 14.16 117 LEU B CA 1
ATOM 2032 C C . LEU B 1 125 ? -17.223 -60.486 -3.099 1.00 18.09 117 LEU B C 1
ATOM 2033 O O . LEU B 1 125 ? -18.381 -60.394 -2.676 1.00 19.47 117 LEU B O 1
ATOM 2038 N N . VAL B 1 126 ? -16.311 -61.283 -2.564 1.00 16.07 118 VAL B N 1
ATOM 2039 C CA . VAL B 1 126 ? -16.497 -61.936 -1.273 1.00 16.07 118 VAL B CA 1
ATOM 2040 C C . VAL B 1 126 ? -15.460 -61.332 -0.344 1.00 17.45 118 VAL B C 1
ATOM 2041 O O . VAL B 1 126 ? -14.258 -61.381 -0.628 1.00 16.73 118 VAL B O 1
ATOM 2045 N N . ILE B 1 127 ? -15.916 -60.755 0.761 1.00 17.92 119 ILE B N 1
ATOM 2046 C CA . ILE B 1 127 ? -15.046 -60.032 1.677 1.00 17.69 119 ILE B CA 1
ATOM 2047 C C . ILE B 1 127 ? -15.200 -60.640 3.056 1.00 20.34 119 ILE B C 1
ATOM 2048 O O . ILE B 1 127 ? -16.320 -60.786 3.559 1.00 22.11 119 ILE B O 1
ATOM 2053 N N . HIS B 1 128 ? -14.070 -61.009 3.659 1.00 18.42 120 HIS B N 1
ATOM 2054 C CA . HIS B 1 128 ? -14.051 -61.663 4.965 1.00 22.99 120 HIS B CA 1
ATOM 2055 C C . HIS B 1 128 ? -12.875 -61.076 5.741 1.00 22.60 120 HIS B C 1
ATOM 2056 O O . HIS B 1 128 ? -11.723 -61.469 5.522 1.00 23.83 120 HIS B O 1
ATOM 2063 N N . LEU B 1 129 ? -13.175 -60.139 6.633 1.00 24.36 121 LEU B N 1
ATOM 2064 C CA . LEU B 1 129 ? -12.204 -59.638 7.601 1.00 24.42 121 LEU B CA 1
ATOM 2065 C C . LEU B 1 129 ? -12.046 -60.684 8.698 1.00 28.71 121 LEU B C 1
ATOM 2066 O O . LEU B 1 129 ? -13.022 -61.036 9.365 1.00 33.82 121 LEU B O 1
ATOM 2071 N N . ALA B 1 130 ? -10.841 -61.239 8.826 1.00 31.73 122 ALA B N 1
ATOM 2072 C CA . ALA B 1 130 ? -10.626 -62.440 9.620 1.00 31.22 122 ALA B CA 1
ATOM 2073 C C . ALA B 1 130 ? -9.358 -62.319 10.450 1.00 34.19 122 ALA B C 1
ATOM 2074 O O . ALA B 1 130 ? -8.381 -61.701 10.027 1.00 29.40 122 ALA B O 1
ATOM 2076 N N . THR B 1 131 ? -9.358 -62.956 11.619 1.00 39.57 123 THR B N 1
ATOM 2077 C CA . THR B 1 131 ? -8.092 -63.106 12.317 1.00 38.74 123 THR B CA 1
ATOM 2078 C C . THR B 1 131 ? -7.255 -64.190 11.638 1.00 43.65 123 THR B C 1
ATOM 2079 O O . THR B 1 131 ? -7.752 -64.984 10.835 1.00 44.77 123 THR B O 1
ATOM 2083 N N . GLN B 1 132 ? -5.974 -64.254 12.008 1.00 56.05 124 GLN B N 1
ATOM 2084 C CA . GLN B 1 132 ? -5.081 -65.213 11.370 1.00 66.55 124 GLN B CA 1
ATOM 2085 C C . GLN B 1 132 ? -5.510 -66.651 11.641 1.00 65.43 124 GLN B C 1
ATOM 2086 O O . GLN B 1 132 ? -5.134 -67.549 10.877 1.00 70.08 124 GLN B O 1
ATOM 2092 N N . ASN B 1 133 ? -6.334 -66.860 12.650 1.00 67.29 125 ASN B N 1
ATOM 2093 C CA . ASN B 1 133 ? -6.682 -68.257 13.015 1.00 72.85 125 ASN B CA 1
ATOM 2094 C C . ASN B 1 133 ? -7.907 -68.741 12.233 1.00 70.60 125 ASN B C 1
ATOM 2095 O O . ASN B 1 133 ? -8.122 -69.963 12.194 1.00 68.13 125 ASN B O 1
ATOM 2100 N N . MET B 1 134 ? -8.661 -67.832 11.616 1.00 60.89 126 MET B N 1
ATOM 2101 C CA . MET B 1 134 ? -9.891 -68.201 10.930 1.00 56.98 126 MET B CA 1
ATOM 2102 C C . MET B 1 134 ? -9.601 -68.766 9.548 1.00 54.76 126 MET B C 1
ATOM 2103 O O . MET B 1 134 ? -8.711 -68.290 8.840 1.00 56.92 126 MET B O 1
ATOM 2108 N N . LYS B 1 135 ? -10.356 -69.789 9.166 1.00 51.07 127 LYS B N 1
ATOM 2109 C CA . LYS B 1 135 ? -10.267 -70.287 7.801 1.00 46.00 127 LYS B CA 1
ATOM 2110 C C . LYS B 1 135 ? -10.868 -69.238 6.872 1.00 48.21 127 LYS B C 1
ATOM 2111 O O . LYS B 1 135 ? -11.986 -68.772 7.117 1.00 44.06 127 LYS B O 1
ATOM 2113 N N . PRO B 1 136 ? -10.157 -68.815 5.830 1.00 43.51 128 PRO B N 1
ATOM 2114 C CA . PRO B 1 136 ? -10.738 -67.828 4.910 1.00 44.26 128 PRO B CA 1
ATOM 2115 C C . PRO B 1 136 ? -12.051 -68.314 4.318 1.00 44.35 128 PRO B C 1
ATOM 2116 O O . PRO B 1 136 ? -12.146 -69.429 3.797 1.00 48.54 128 PRO B O 1
ATOM 2120 N N . PHE B 1 137 ? -13.072 -67.459 4.412 1.00 40.15 129 PHE B N 1
ATOM 2121 C CA . PHE B 1 137 ? -14.373 -67.649 3.771 1.00 42.93 129 PHE B CA 1
ATOM 2122 C C . PHE B 1 137 ? -15.183 -68.794 4.365 1.00 45.01 129 PHE B C 1
ATOM 2123 O O . PHE B 1 137 ? -16.124 -69.277 3.730 1.00 42.77 129 PHE B O 1
ATOM 2131 N N . GLU B 1 138 ? -14.860 -69.230 5.577 1.00 54.80 130 GLU B N 1
ATOM 2132 C CA . GLU B 1 138 ? -15.599 -70.315 6.219 1.00 61.53 130 GLU B CA 1
ATOM 2133 C C . GLU B 1 138 ? -16.173 -69.859 7.560 1.00 61.06 130 GLU B C 1
ATOM 2134 O O . GLU B 1 138 ? -16.055 -68.692 7.937 1.00 55.06 130 GLU B O 1
ATOM 2136 N N . HIS C 1 3 ? -9.619 -17.887 8.092 1.00 56.48 -5 HIS C N 1
ATOM 2137 C CA . HIS C 1 3 ? -8.505 -18.011 7.107 1.00 62.15 -5 HIS C CA 1
ATOM 2138 C C . HIS C 1 3 ? -7.504 -19.071 7.558 1.00 57.70 -5 HIS C C 1
ATOM 2139 O O . HIS C 1 3 ? -7.090 -19.102 8.717 1.00 52.87 -5 HIS C O 1
ATOM 2141 N N . HIS C 1 4 ? -7.121 -19.944 6.633 1.00 43.26 -4 HIS C N 1
ATOM 2142 C CA . HIS C 1 4 ? -6.160 -21.004 6.894 1.00 38.70 -4 HIS C CA 1
ATOM 2143 C C . HIS C 1 4 ? -5.134 -21.009 5.769 1.00 42.99 -4 HIS C C 1
ATOM 2144 O O . HIS C 1 4 ? -5.379 -20.487 4.679 1.00 38.50 -4 HIS C O 1
ATOM 2151 N N . HIS C 1 5 ? -3.974 -21.591 6.045 1.00 35.75 -3 HIS C N 1
ATOM 2152 C CA . HIS C 1 5 ? -2.920 -21.662 5.043 1.00 42.57 -3 HIS C CA 1
ATOM 2153 C C . HIS C 1 5 ? -3.201 -22.786 4.056 1.00 41.67 -3 HIS C C 1
ATOM 2154 O O . HIS C 1 5 ? -3.595 -23.890 4.435 1.00 35.67 -3 HIS C O 1
ATOM 2161 N N . HIS C 1 6 ? -3.004 -22.493 2.775 1.00 30.01 -2 HIS C N 1
ATOM 2162 C CA . HIS C 1 6 ? -3.293 -23.440 1.709 1.00 32.35 -2 HIS C CA 1
ATOM 2163 C C . HIS C 1 6 ? -2.083 -23.551 0.799 1.00 34.57 -2 HIS C C 1
ATOM 2164 O O . HIS C 1 6 ? -1.443 -22.544 0.478 1.00 36.47 -2 HIS C O 1
ATOM 2171 N N . HIS C 1 7 ? -1.765 -24.772 0.392 1.00 25.19 -1 HIS C N 1
ATOM 2172 C CA . HIS C 1 7 ? -0.707 -24.983 -0.586 1.00 24.31 -1 HIS C CA 1
ATOM 2173 C C . HIS C 1 7 ? -1.190 -24.604 -1.977 1.00 26.18 -1 HIS C C 1
ATOM 2174 O O . HIS C 1 7 ? -2.282 -24.995 -2.387 1.00 26.78 -1 HIS C O 1
ATOM 2181 N N . HIS C 1 8 ? -0.375 -23.848 -2.703 1.00 21.51 0 HIS C N 1
ATOM 2182 C CA . HIS C 1 8 ? -0.652 -23.519 -4.087 1.00 24.21 0 HIS C CA 1
ATOM 2183 C C . HIS C 1 8 ? 0.403 -24.066 -5.033 1.00 21.69 0 HIS C C 1
ATOM 2184 O O . HIS C 1 8 ? 0.295 -23.858 -6.245 1.00 22.06 0 HIS C O 1
ATOM 2191 N N . MET C 1 9 ? 1.368 -24.833 -4.536 1.00 19.87 1 MET C N 1
ATOM 2192 C CA . MET C 1 9 ? 2.442 -25.298 -5.401 1.00 18.47 1 MET C CA 1
ATOM 2193 C C . MET C 1 9 ? 1.953 -26.143 -6.573 1.00 17.56 1 MET C C 1
ATOM 2194 O O . MET C 1 9 ? 1.214 -27.115 -6.411 1.00 18.20 1 MET C O 1
ATOM 2199 N N . THR C 1 10 ? 2.351 -25.724 -7.770 1.00 17.26 2 THR C N 1
ATOM 2200 C CA . THR C 1 10 ? 2.231 -26.522 -8.981 1.00 16.40 2 THR C CA 1
ATOM 2201 C C . THR C 1 10 ? 3.540 -26.325 -9.729 1.00 19.97 2 THR C C 1
ATOM 2202 O O . THR C 1 10 ? 4.195 -25.295 -9.580 1.00 20.72 2 THR C O 1
ATOM 2206 N N . LEU C 1 11 ? 3.901 -27.284 -10.557 1.00 17.04 3 LEU C N 1
ATOM 2207 C CA . LEU C 1 11 ? 5.073 -27.165 -11.404 1.00 16.16 3 LEU C CA 1
ATOM 2208 C C . LEU C 1 11 ? 4.677 -27.251 -12.867 1.00 16.88 3 LEU C C 1
ATOM 2209 O O . LEU C 1 11 ? 3.742 -27.970 -13.237 1.00 15.50 3 LEU C O 1
ATOM 2214 N N . THR C 1 12 ? 5.421 -26.510 -13.686 1.00 14.66 4 THR C N 1
ATOM 2215 C CA . THR C 1 12 ? 5.219 -26.444 -15.132 1.00 14.31 4 THR C CA 1
ATOM 2216 C C . THR C 1 12 ? 6.590 -26.501 -15.793 1.00 15.74 4 THR C C 1
ATOM 2217 O O . THR C 1 12 ? 7.509 -25.794 -15.366 1.00 15.76 4 THR C O 1
ATOM 2221 N N . PHE C 1 13 ? 6.724 -27.312 -16.838 1.00 14.84 5 PHE C N 1
ATOM 2222 C CA . PHE C 1 13 ? 7.906 -27.288 -17.702 1.00 14.60 5 PHE C CA 1
ATOM 2223 C C . PHE C 1 13 ? 7.680 -26.236 -18.784 1.00 15.30 5 PHE C C 1
ATOM 2224 O O . PHE C 1 13 ? 6.733 -26.341 -19.569 1.00 16.90 5 PHE C O 1
ATOM 2232 N N . ASN C 1 14 ? 8.486 -25.183 -18.764 1.00 15.05 6 ASN C N 1
ATOM 2233 C CA . ASN C 1 14 ? 8.571 -24.206 -19.848 1.00 14.15 6 ASN C CA 1
ATOM 2234 C C . ASN C 1 14 ?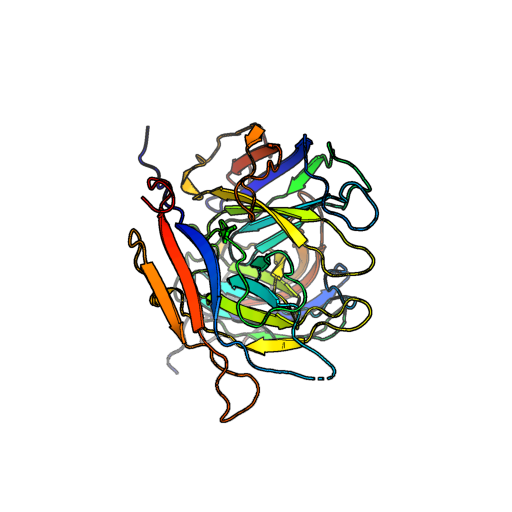 9.741 -24.595 -20.731 1.00 17.39 6 ASN C C 1
ATOM 2235 O O . ASN C 1 14 ? 10.873 -24.677 -20.246 1.00 16.91 6 ASN C O 1
ATOM 2240 N N . ILE C 1 15 ? 9.470 -24.868 -22.008 1.00 15.00 7 ILE C N 1
ATOM 2241 C CA . ILE C 1 15 ? 10.477 -25.376 -22.930 1.00 14.73 7 ILE C CA 1
ATOM 2242 C C . ILE C 1 15 ? 10.472 -24.541 -24.198 1.00 14.44 7 ILE C C 1
ATOM 2243 O O . ILE C 1 15 ? 9.419 -24.330 -24.805 1.00 16.45 7 ILE C O 1
ATOM 2248 N N . LYS C 1 16 ? 11.642 -24.038 -24.575 1.00 14.82 8 LYS C N 1
ATOM 2249 C CA . LYS C 1 16 ? 11.834 -23.428 -25.883 1.00 15.99 8 LYS C CA 1
ATOM 2250 C C . LYS C 1 16 ? 12.595 -24.421 -26.754 1.00 16.03 8 LYS C C 1
ATOM 2251 O O . LYS C 1 16 ? 13.678 -24.873 -26.363 1.00 15.28 8 LYS C O 1
ATOM 2257 N N . VAL C 1 17 ? 12.006 -24.809 -27.881 1.00 14.52 9 VAL C N 1
ATOM 2258 C CA . VAL C 1 17 ? 12.673 -25.626 -28.885 1.00 14.71 9 VAL C CA 1
ATOM 2259 C C . VAL C 1 17 ? 13.219 -24.649 -29.919 1.00 13.95 9 VAL C C 1
ATOM 2260 O O . VAL C 1 17 ? 12.480 -24.125 -30.759 1.00 16.51 9 VAL C O 1
ATOM 2264 N N . ILE C 1 18 ? 14.512 -24.360 -29.847 1.00 15.50 10 ILE C N 1
ATOM 2265 C CA . ILE C 1 18 ? 15.041 -23.269 -30.651 1.00 14.26 10 ILE C CA 1
ATOM 2266 C C . ILE C 1 18 ? 15.409 -23.738 -32.052 1.00 16.08 10 ILE C C 1
ATOM 2267 O O . ILE C 1 18 ? 14.865 -23.246 -33.044 1.00 17.19 10 ILE C O 1
ATOM 2272 N N . GLU C 1 19 ? 16.307 -24.708 -32.144 1.00 15.79 11 GLU C N 1
ATOM 2273 C CA . GLU C 1 19 ? 16.911 -25.075 -33.424 1.00 15.65 11 GLU C CA 1
ATOM 2274 C C . GLU C 1 19 ? 17.641 -26.391 -33.243 1.00 14.86 11 GLU C C 1
ATOM 2275 O O . GLU C 1 19 ? 17.889 -26.846 -32.121 1.00 14.99 11 GLU C O 1
ATOM 2281 N N . ALA C 1 20 ? 18.047 -26.967 -34.366 1.00 14.87 12 ALA C N 1
ATOM 2282 C CA . ALA C 1 20 ? 18.926 -28.114 -34.365 1.00 13.50 12 ALA C CA 1
ATOM 2283 C C . ALA C 1 20 ? 19.991 -27.893 -35.428 1.00 13.86 12 ALA C C 1
ATOM 2284 O O . ALA C 1 20 ? 19.865 -27.027 -36.295 1.00 17.15 12 ALA C O 1
ATOM 2286 N N . LYS C 1 21 ? 21.076 -28.646 -35.313 1.00 15.88 13 LYS C N 1
ATOM 2287 C CA . LYS C 1 21 ? 22.133 -28.546 -36.306 1.00 15.75 13 LYS C CA 1
ATOM 2288 C C . LYS C 1 21 ? 22.702 -29.927 -36.601 1.00 15.99 13 LYS C C 1
ATOM 2289 O O . LYS C 1 21 ? 22.735 -30.812 -35.737 1.00 17.24 13 LYS C O 1
ATOM 2295 N N . ASP C 1 22 ? 23.140 -30.099 -37.846 1.00 20.62 14 ASP C N 1
ATOM 2296 C CA . ASP C 1 22 ? 23.813 -31.311 -38.295 1.00 20.64 14 ASP C CA 1
ATOM 2297 C C . ASP C 1 22 ? 22.933 -32.544 -38.149 1.00 23.58 14 ASP C C 1
ATOM 2298 O O . ASP C 1 22 ? 23.416 -33.639 -37.857 1.00 20.51 14 ASP C O 1
ATOM 2303 N N . LEU C 1 23 ? 21.643 -32.391 -38.427 1.00 19.33 15 LEU C N 1
ATOM 2304 C CA . LEU C 1 23 ? 20.779 -33.558 -38.435 1.00 19.19 15 LEU C CA 1
ATOM 2305 C C . LEU C 1 23 ? 21.213 -34.507 -39.550 1.00 23.32 15 LEU C C 1
ATOM 2306 O O . LEU C 1 23 ? 21.742 -34.079 -40.588 1.00 23.36 15 LEU C O 1
ATOM 2311 N N . PRO C 1 24 ? 20.985 -35.802 -39.382 1.00 22.57 16 PRO C N 1
ATOM 2312 C CA . PRO C 1 24 ? 21.482 -36.769 -40.359 1.00 27.29 16 PRO C CA 1
ATOM 2313 C C . PRO C 1 24 ? 20.582 -36.893 -41.576 1.00 28.91 16 PRO C C 1
ATOM 2314 O O . PRO C 1 24 ? 19.397 -36.575 -41.546 1.00 29.34 16 PRO C O 1
ATOM 2318 N N . LYS C 1 25 ? 21.168 -37.481 -42.625 1.00 34.52 17 LYS C N 1
ATOM 2319 C CA . LYS C 1 25 ? 20.405 -37.783 -43.858 1.00 39.27 17 LYS C CA 1
ATOM 2320 C C . LYS C 1 25 ? 19.720 -39.137 -43.648 1.00 38.00 17 LYS C C 1
ATOM 2321 O O . LYS C 1 25 ? 20.400 -40.157 -43.769 1.00 53.49 17 LYS C O 1
ATOM 2327 N N . VAL C 1 26 ? 18.485 -39.139 -43.156 1.00 46.48 18 VAL C N 1
ATOM 2328 C CA . VAL C 1 26 ? 17.684 -40.380 -42.894 1.00 51.22 18 VAL C CA 1
ATOM 2329 C C . VAL C 1 26 ? 17.326 -41.157 -44.178 1.00 66.31 18 VAL C C 1
ATOM 2330 O O . VAL C 1 26 ? 17.373 -42.396 -44.123 1.00 65.21 18 VAL C O 1
ATOM 2334 N N . ASP C 1 27 ? 16.960 -40.480 -45.273 1.00 69.11 19 ASP C N 1
ATOM 2335 C CA . ASP C 1 27 ? 16.730 -41.205 -46.558 1.00 68.14 19 ASP C CA 1
ATOM 2336 C C . ASP C 1 27 ? 17.913 -40.933 -47.488 1.00 63.32 19 ASP C C 1
ATOM 2337 O O . ASP C 1 27 ? 18.164 -39.740 -47.715 1.00 63.65 19 ASP C O 1
ATOM 2339 N N . PHE C 1 29 ? 16.319 -40.563 -50.375 1.00 53.30 21 PHE C N 1
ATOM 2340 C CA . PHE C 1 29 ? 15.464 -39.719 -51.248 1.00 60.66 21 PHE C CA 1
ATOM 2341 C C . PHE C 1 29 ? 15.242 -38.346 -50.617 1.00 63.32 21 PHE C C 1
ATOM 2342 O O . PHE C 1 29 ? 14.127 -38.068 -50.149 1.00 62.58 21 PHE C O 1
ATOM 2350 N N . GLY C 1 30 ? 16.271 -37.510 -50.618 1.00 52.27 22 GLY C N 1
ATOM 2351 C CA . GLY C 1 30 ? 16.105 -36.114 -50.168 1.00 46.62 22 GLY C CA 1
ATOM 2352 C C . GLY C 1 30 ? 16.314 -35.825 -48.698 1.00 47.99 22 GLY C C 1
ATOM 2353 O O . GLY C 1 30 ? 16.533 -36.761 -47.910 1.00 41.07 22 GLY C O 1
ATOM 2354 N N . LYS C 1 31 ? 16.211 -34.549 -48.356 1.00 35.45 23 LYS C N 1
ATOM 2355 C CA . LYS C 1 31 ? 16.511 -34.130 -46.977 1.00 36.49 23 LYS C CA 1
ATOM 2356 C C . LYS C 1 31 ? 15.318 -34.384 -46.062 1.00 30.00 23 LYS C C 1
ATOM 2357 O O . LYS C 1 31 ? 14.212 -34.611 -46.548 1.00 30.33 23 LYS C O 1
ATOM 2363 N N . VAL C 1 32 ? 15.574 -34.254 -44.774 1.00 32.50 24 VAL C N 1
ATOM 2364 C CA . VAL C 1 32 ? 14.518 -34.432 -43.792 1.00 21.44 24 VAL C CA 1
ATOM 2365 C C . VAL C 1 32 ? 13.650 -33.179 -43.727 1.00 22.58 24 VAL C C 1
ATOM 2366 O O . VAL C 1 32 ? 14.069 -32.081 -44.098 1.00 22.72 24 VAL C O 1
ATOM 2370 N N . ASP C 1 33 ? 12.417 -33.363 -43.213 1.00 22.68 25 ASP C N 1
ATOM 2371 C CA . ASP C 1 33 ? 11.447 -32.296 -42.954 1.00 18.39 25 ASP C CA 1
ATOM 2372 C C . ASP C 1 33 ? 11.180 -32.346 -41.451 1.00 18.69 25 ASP C C 1
ATOM 2373 O O . ASP C 1 33 ? 10.190 -32.934 -40.988 1.00 20.94 25 ASP C O 1
ATOM 2378 N N . PRO C 1 34 ? 12.073 -31.789 -40.645 1.00 16.04 26 PRO C N 1
ATOM 2379 C CA . PRO C 1 34 ? 12.057 -32.138 -39.219 1.00 14.25 26 PRO C CA 1
ATOM 2380 C C . PRO C 1 34 ? 11.051 -31.360 -38.393 1.00 14.78 26 PRO C C 1
ATOM 2381 O O . PRO C 1 34 ? 10.817 -30.167 -38.589 1.00 15.48 26 PRO C O 1
ATOM 2385 N N . TYR C 1 35 ? 10.499 -32.054 -37.401 1.00 14.64 27 TYR C N 1
ATOM 2386 C CA . TYR C 1 35 ? 9.775 -31.417 -36.311 1.00 11.87 27 TYR C CA 1
ATOM 2387 C C . TYR C 1 35 ? 10.162 -32.130 -35.019 1.00 12.73 27 TYR C C 1
ATOM 2388 O O . TYR C 1 35 ? 10.734 -33.231 -35.035 1.00 12.94 27 TYR C O 1
ATOM 2397 N N . VAL C 1 36 ? 9.881 -31.483 -33.897 1.00 12.85 28 VAL C N 1
ATOM 2398 C CA . VAL C 1 36 ? 10.227 -32.004 -32.579 1.00 11.94 28 VAL C CA 1
ATOM 2399 C C . VAL C 1 36 ? 8.960 -32.344 -31.813 1.00 12.56 28 VAL C C 1
ATOM 2400 O O . VAL C 1 36 ? 8.040 -31.521 -31.708 1.00 14.08 28 VAL C O 1
ATOM 2404 N N . GLN C 1 37 ? 8.942 -33.549 -31.246 1.00 13.84 29 GLN C N 1
ATOM 2405 C CA . GLN C 1 37 ? 7.891 -34.002 -30.345 1.00 12.41 29 GLN C CA 1
ATOM 2406 C C . GLN C 1 37 ? 8.422 -33.935 -28.917 1.00 12.43 29 GLN C C 1
ATOM 2407 O O . GLN C 1 37 ? 9.518 -34.431 -28.635 1.00 15.76 29 GLN C O 1
ATOM 2413 N N . ILE C 1 38 ? 7.649 -33.327 -28.027 1.00 12.38 30 ILE C N 1
ATOM 2414 C CA . ILE C 1 38 ? 7.925 -33.298 -26.600 1.00 15.57 30 ILE C CA 1
ATOM 2415 C C . ILE C 1 38 ? 6.878 -34.153 -25.909 1.00 18.00 30 ILE C C 1
ATOM 2416 O O . ILE C 1 38 ? 5.678 -33.987 -26.149 1.00 17.35 30 ILE C O 1
ATOM 2421 N N . GLN C 1 39 ? 7.331 -35.096 -25.088 1.00 15.09 31 GLN C N 1
ATOM 2422 C CA . GLN C 1 39 ? 6.431 -35.967 -24.354 1.00 14.91 31 GLN C CA 1
ATOM 2423 C C . GLN C 1 39 ? 6.791 -35.974 -22.880 1.00 18.33 31 GLN C C 1
ATOM 2424 O O . GLN C 1 39 ? 7.947 -36.198 -22.518 1.00 18.17 31 GLN C O 1
ATOM 2430 N N . LEU C 1 40 ? 5.808 -35.694 -22.045 1.00 14.40 32 LEU C N 1
ATOM 2431 C CA . LEU C 1 40 ? 5.948 -35.770 -20.591 1.00 14.43 32 LEU C CA 1
ATOM 2432 C C . LEU C 1 40 ? 4.833 -36.686 -20.111 1.00 16.49 32 LEU C C 1
ATOM 2433 O O . LEU C 1 40 ? 3.686 -36.261 -19.955 1.00 18.42 32 LEU C O 1
ATOM 2438 N N . GLY C 1 41 ? 5.155 -37.960 -19.899 1.00 19.12 33 GLY C N 1
ATOM 2439 C CA . GLY C 1 41 ? 4.104 -38.911 -19.597 1.00 19.87 33 GLY C CA 1
ATOM 2440 C C . GLY C 1 41 ? 3.174 -39.008 -20.790 1.00 22.15 33 GLY C C 1
ATOM 2441 O O . GLY C 1 41 ? 3.606 -39.247 -21.920 1.00 23.75 33 GLY C O 1
ATOM 2442 N N . ASN C 1 42 ? 1.885 -38.796 -20.549 1.00 22.78 34 ASN C N 1
ATOM 2443 C CA . ASN C 1 42 ? 0.910 -38.850 -21.629 1.00 27.45 34 ASN C CA 1
ATOM 2444 C C . ASN C 1 42 ? 0.630 -37.495 -22.255 1.00 26.66 34 ASN C C 1
ATOM 2445 O O . ASN C 1 42 ? -0.232 -37.403 -23.132 1.00 26.53 34 ASN C O 1
ATOM 2450 N N . GLU C 1 43 ? 1.316 -36.447 -21.822 1.00 21.90 35 GLU C N 1
ATOM 2451 C CA . GLU C 1 43 ? 1.173 -35.135 -22.436 1.00 20.70 35 GLU C CA 1
ATOM 2452 C C . GLU C 1 43 ? 2.153 -35.045 -23.592 1.00 23.19 35 GLU C C 1
ATOM 2453 O O . GLU C 1 43 ? 3.347 -35.304 -23.414 1.00 21.79 35 GLU C O 1
ATOM 2459 N N . LYS C 1 44 ? 1.640 -34.695 -24.771 1.00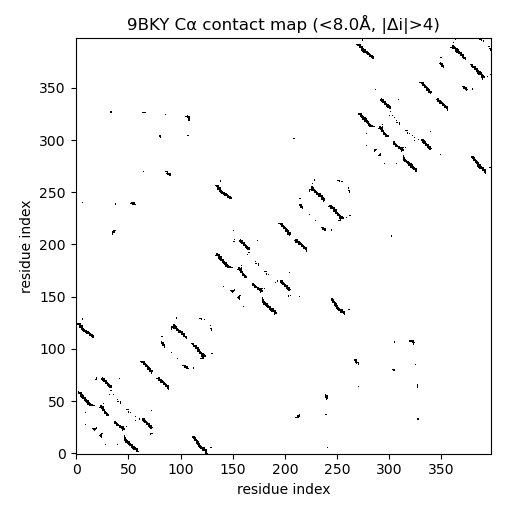 21.36 36 LYS C N 1
ATOM 2460 C CA . LYS C 1 44 ? 2.435 -34.598 -25.983 1.00 20.79 36 LYS C CA 1
ATOM 2461 C C . LYS C 1 44 ? 2.179 -33.266 -26.669 1.00 25.02 36 LYS C C 1
ATOM 2462 O O . LYS C 1 44 ? 1.031 -32.834 -26.775 1.00 25.28 36 LYS C O 1
ATOM 2468 N N . CYS C 1 45 ? 3.236 -32.639 -27.179 1.00 18.15 37 CYS C N 1
ATOM 2469 C CA . CYS C 1 45 ? 3.066 -31.487 -28.057 1.00 17.97 37 CYS C CA 1
ATOM 2470 C C . CYS C 1 45 ? 4.196 -31.521 -29.072 1.00 18.80 37 CYS C C 1
ATOM 2471 O O . CYS C 1 45 ? 5.131 -32.316 -28.954 1.00 16.23 37 CYS C O 1
ATOM 2474 N N . LYS C 1 46 ? 4.060 -30.711 -30.116 1.00 15.12 38 LYS C N 1
ATOM 2475 C CA . LYS C 1 46 ? 5.030 -30.769 -31.202 1.00 17.44 38 LYS C CA 1
ATOM 2476 C C . LYS C 1 46 ? 5.219 -29.403 -31.835 1.00 16.55 38 LYS C C 1
ATOM 2477 O O . LYS C 1 46 ? 4.329 -28.550 -31.785 1.00 15.10 38 LYS C O 1
ATOM 2483 N N . THR C 1 47 ? 6.407 -29.212 -32.425 1.00 13.47 39 THR C N 1
ATOM 2484 C CA . THR C 1 47 ? 6.687 -28.020 -33.212 1.00 15.85 39 THR C CA 1
ATOM 2485 C C . THR C 1 47 ? 6.065 -28.123 -34.603 1.00 14.73 39 THR C C 1
ATOM 2486 O O . THR C 1 47 ? 5.632 -29.192 -35.055 1.00 15.27 3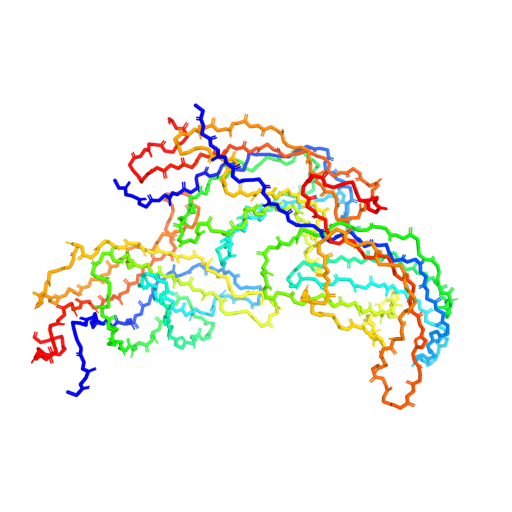9 THR C O 1
ATOM 2490 N N . LYS C 1 48 ? 6.093 -26.994 -35.309 1.00 16.98 40 LYS C N 1
ATOM 2491 C CA . LYS C 1 48 ? 5.817 -26.990 -36.733 1.00 19.09 40 LYS C CA 1
ATOM 2492 C C . LYS C 1 48 ? 6.912 -27.752 -37.474 1.00 15.65 40 LYS C C 1
ATOM 2493 O O . LYS C 1 48 ? 8.000 -28.023 -36.944 1.00 16.30 40 LYS C O 1
ATOM 2499 N N . VAL C 1 49 ? 6.587 -28.131 -38.697 1.00 17.97 41 VAL C N 1
ATOM 2500 C CA . VAL C 1 49 ? 7.511 -28.805 -39.593 1.00 17.43 41 VAL C CA 1
ATOM 2501 C C . VAL C 1 49 ? 8.312 -27.759 -40.357 1.00 20.57 41 VAL C C 1
ATOM 2502 O O . VAL C 1 49 ? 7.737 -26.835 -40.950 1.00 21.00 41 VAL C O 1
ATOM 2506 N N . ILE C 1 50 ? 9.630 -27.940 -40.400 1.00 17.77 42 ILE C N 1
ATOM 2507 C CA . ILE C 1 50 ? 10.502 -27.184 -41.297 1.00 20.73 42 ILE C CA 1
ATOM 2508 C C . ILE C 1 50 ? 10.818 -28.070 -42.498 1.00 22.58 42 ILE C C 1
ATOM 2509 O O . ILE C 1 50 ? 11.215 -29.230 -42.335 1.00 25.11 42 ILE C O 1
ATOM 2514 N N . LYS C 1 51 ? 10.599 -27.556 -43.701 1.00 22.31 43 LYS C N 1
ATOM 2515 C CA . LYS C 1 51 ? 10.768 -28.370 -44.895 1.00 27.62 43 LYS C CA 1
ATOM 2516 C C . LYS C 1 51 ? 12.237 -28.411 -45.311 1.00 28.29 43 LYS C C 1
ATOM 2517 O O . LYS C 1 51 ? 12.929 -27.391 -45.301 1.00 24.91 43 LYS C O 1
ATOM 2523 N N . LYS C 1 52 ? 12.718 -29.601 -45.659 1.00 23.86 44 LYS C N 1
ATOM 2524 C CA . LYS C 1 52 ? 14.006 -29.756 -46.337 1.00 21.45 44 LYS C CA 1
ATOM 2525 C C . LYS C 1 52 ? 15.154 -29.038 -45.626 1.00 22.76 44 LYS C C 1
ATOM 2526 O O . LYS C 1 52 ? 15.796 -28.144 -46.180 1.00 24.57 44 LYS C O 1
ATOM 2532 N N . SER C 1 53 ? 15.451 -29.468 -44.404 1.00 20.17 45 SER C N 1
ATOM 2533 C CA . SER C 1 53 ? 16.465 -28.763 -43.622 1.00 22.20 45 SER C CA 1
ATOM 2534 C C . SER C 1 53 ? 17.188 -29.676 -42.644 1.00 21.46 45 SER C C 1
ATOM 2535 O O . SER C 1 53 ? 16.547 -30.307 -41.802 1.00 23.51 45 SER C O 1
ATOM 2538 N N . TYR C 1 54 ? 18.526 -29.735 -42.748 1.00 19.52 46 TYR C N 1
ATOM 2539 C CA . TYR C 1 54 ? 19.340 -30.394 -41.734 1.00 19.49 46 TYR C CA 1
ATOM 2540 C C . TYR C 1 54 ? 19.674 -29.486 -40.557 1.00 19.46 46 TYR C C 1
ATOM 2541 O O . TYR C 1 54 ? 20.215 -29.962 -39.549 1.00 18.86 46 TYR C O 1
ATOM 2550 N N . ASN C 1 55 ? 19.416 -28.195 -40.666 1.00 16.49 47 ASN C N 1
ATOM 2551 C CA . ASN C 1 55 ? 19.730 -27.229 -39.610 1.00 18.75 47 ASN C CA 1
ATOM 2552 C C . ASN C 1 55 ? 18.504 -26.366 -39.340 1.00 19.56 47 ASN C C 1
ATOM 2553 O O . ASN C 1 55 ? 18.533 -25.140 -39.505 1.00 19.59 47 ASN C O 1
ATOM 2558 N N . PRO C 1 56 ? 17.404 -26.990 -38.917 1.00 16.97 48 PRO C N 1
ATOM 2559 C CA . PRO C 1 56 ? 16.137 -26.262 -38.761 1.00 15.62 48 PRO C CA 1
ATOM 2560 C C . PRO C 1 56 ? 16.135 -25.296 -37.594 1.00 17.38 48 PRO C C 1
ATOM 2561 O O . PRO C 1 56 ? 16.714 -25.560 -36.537 1.00 18.33 48 PRO C O 1
ATOM 2565 N N . VAL C 1 57 ? 15.402 -24.202 -37.772 1.00 17.04 49 VAL C N 1
ATOM 2566 C CA . VAL C 1 57 ? 15.141 -23.233 -36.718 1.00 16.98 49 VAL C CA 1
ATOM 2567 C C . VAL C 1 57 ? 13.635 -23.148 -36.502 1.00 20.01 49 VAL C C 1
ATOM 2568 O O . VAL C 1 57 ? 12.900 -22.749 -37.410 1.00 22.11 49 VAL C O 1
ATOM 2572 N N . TRP C 1 58 ? 13.179 -23.548 -35.314 1.00 15.73 50 TRP C N 1
ATOM 2573 C CA . TRP C 1 58 ? 11.758 -23.520 -34.960 1.00 16.43 50 TRP C CA 1
ATOM 2574 C C . TRP C 1 58 ? 11.368 -22.311 -34.120 1.00 21.30 50 TRP C C 1
ATOM 2575 O O . TRP C 1 58 ? 10.318 -21.714 -34.347 1.00 19.66 50 TRP C O 1
ATOM 2586 N N . ASN C 1 59 ? 12.161 -21.983 -33.095 1.00 18.84 51 ASN C N 1
ATOM 2587 C CA . ASN C 1 59 ? 11.851 -20.876 -32.186 1.00 18.35 51 ASN C CA 1
ATOM 2588 C C . ASN C 1 59 ? 10.434 -20.989 -31.622 1.00 22.95 51 ASN C C 1
ATOM 2589 O O . ASN C 1 59 ? 9.639 -20.041 -31.671 1.00 20.66 51 ASN C O 1
ATOM 2594 N N . GLU C 1 60 ? 10.100 -22.174 -31.103 1.00 17.88 52 GLU C N 1
ATOM 2595 C CA . GLU C 1 60 ? 8.778 -22.435 -30.543 1.00 18.16 52 GLU C CA 1
ATOM 2596 C C . GLU C 1 60 ? 8.849 -22.706 -29.046 1.00 20.22 52 GLU C C 1
ATOM 2597 O O . GLU C 1 60 ? 9.774 -23.360 -28.560 1.00 20.22 52 GLU C O 1
ATOM 2603 N N . THR C 1 61 ? 7.877 -22.177 -28.322 1.00 16.93 53 THR C N 1
ATOM 2604 C CA . THR C 1 61 ? 7.837 -22.226 -26.865 1.00 15.29 53 THR C CA 1
ATOM 2605 C C . THR C 1 61 ? 6.616 -23.022 -26.422 1.00 14.47 53 THR C C 1
ATOM 2606 O O . THR C 1 61 ? 5.540 -22.918 -27.029 1.00 18.16 53 THR C O 1
ATOM 2610 N N . PHE C 1 62 ? 6.813 -23.867 -25.406 1.00 15.98 54 PHE C N 1
ATOM 2611 C CA . PHE C 1 62 ? 5.766 -24.733 -24.887 1.00 13.49 54 PHE C CA 1
ATOM 2612 C C . PHE C 1 62 ? 5.650 -24.594 -23.375 1.00 15.48 54 PHE C C 1
ATOM 2613 O O . PHE C 1 62 ? 6.616 -24.247 -22.678 1.00 15.79 54 PHE C O 1
ATOM 2621 N N . SER C 1 63 ? 4.454 -24.924 -22.877 1.00 14.40 55 SER C N 1
ATOM 2622 C CA A SER C 1 63 ? 4.153 -24.948 -21.449 0.41 15.25 55 SER C CA 1
ATOM 2623 C CA B SER C 1 63 ? 4.150 -24.946 -21.448 0.59 15.24 55 SER C CA 1
ATOM 2624 C C . SER C 1 63 ? 3.457 -26.268 -21.144 1.00 14.88 55 SER C C 1
ATOM 2625 O O . SER C 1 63 ? 2.409 -26.550 -21.705 1.00 16.99 55 SER C O 1
ATOM 2630 N N . ILE C 1 64 ? 4.053 -27.087 -20.272 1.00 14.61 56 ILE C N 1
ATOM 2631 C CA . ILE C 1 64 ? 3.548 -28.434 -20.014 1.00 14.41 56 ILE C CA 1
ATOM 2632 C C . ILE C 1 64 ? 3.451 -28.627 -18.505 1.00 13.77 56 ILE C C 1
ATOM 2633 O O . ILE C 1 64 ? 4.464 -28.568 -17.813 1.00 15.43 56 ILE C O 1
ATOM 2638 N N . PRO C 1 65 ? 2.257 -28.868 -17.968 1.00 14.08 57 PRO C N 1
ATOM 2639 C CA . PRO C 1 65 ? 2.110 -29.068 -16.521 1.00 12.96 57 PRO C CA 1
ATOM 2640 C C . PRO C 1 65 ? 2.662 -30.405 -16.041 1.00 13.31 57 PRO C C 1
ATOM 2641 O O . PRO C 1 65 ? 2.600 -31.419 -16.730 1.00 14.70 57 PRO C O 1
ATOM 2645 N N . VAL C 1 66 ? 3.170 -30.397 -14.814 1.00 14.80 58 VAL C N 1
ATOM 2646 C CA . VAL C 1 66 ? 3.632 -31.606 -14.134 1.00 14.21 58 VAL C CA 1
ATOM 2647 C C . VAL C 1 66 ? 2.435 -32.233 -13.433 1.00 18.60 58 VAL C C 1
ATOM 2648 O O . VAL C 1 66 ? 1.789 -31.591 -12.610 1.00 17.64 58 VAL C O 1
ATOM 2652 N N . THR C 1 67 ? 2.043 -33.434 -13.870 1.00 17.57 59 THR C N 1
ATOM 2653 C CA . THR C 1 67 ? 0.919 -34.133 -13.269 1.00 21.35 59 THR C CA 1
ATOM 2654 C C . THR C 1 67 ? 1.305 -35.427 -12.568 1.00 25.62 59 THR C C 1
ATOM 2655 O O . THR C 1 67 ? 0.536 -35.910 -11.734 1.00 29.59 59 THR C O 1
ATOM 2659 N N . ASN C 1 68 ? 2.458 -35.989 -12.892 1.00 22.68 60 ASN C N 1
ATOM 2660 C CA . ASN C 1 68 ? 2.895 -37.309 -12.443 1.00 25.27 60 ASN C CA 1
ATOM 2661 C C . ASN C 1 68 ? 4.378 -37.264 -12.127 1.00 26.69 60 ASN C C 1
ATOM 2662 O O . ASN C 1 68 ? 5.207 -37.120 -13.034 1.00 26.51 60 ASN C O 1
ATOM 2667 N N . PRO C 1 69 ? 4.770 -37.405 -10.863 1.00 34.35 61 PRO C N 1
ATOM 2668 C CA . PRO C 1 69 ? 6.196 -37.274 -10.542 1.00 32.37 61 PRO C CA 1
ATOM 2669 C C . PRO C 1 69 ? 7.050 -38.376 -11.136 1.00 31.65 61 PRO C C 1
ATOM 2670 O O . PRO C 1 69 ? 8.275 -38.234 -11.143 1.00 33.29 61 PRO C O 1
ATOM 2674 N N . LYS C 1 70 ? 6.460 -39.442 -11.680 1.00 21.85 62 LYS C N 1
ATOM 2675 C CA . LYS C 1 70 ? 7.260 -40.485 -12.302 1.00 20.55 62 LYS C CA 1
ATOM 2676 C C . LYS C 1 70 ? 7.487 -40.303 -13.800 1.00 23.83 62 LYS C C 1
ATOM 2677 O O . LYS C 1 70 ? 8.258 -41.072 -14.387 1.00 27.03 62 LYS C O 1
ATOM 2683 N N . ALA C 1 71 ? 6.864 -39.337 -14.422 1.00 21.35 63 ALA C N 1
ATOM 2684 C CA . ALA C 1 71 ? 6.906 -39.226 -15.883 1.00 21.43 63 ALA C CA 1
ATOM 2685 C C . ALA C 1 71 ? 8.247 -38.682 -16.359 1.00 24.14 63 ALA C C 1
ATOM 2686 O O . ALA C 1 71 ? 8.685 -37.642 -15.881 1.00 27.49 63 ALA C O 1
ATOM 2688 N N . PRO C 1 72 ? 8.900 -39.340 -17.313 1.00 28.37 64 PRO C N 1
ATOM 2689 C CA . PRO C 1 72 ? 10.107 -38.770 -17.927 1.00 41.71 64 PRO C CA 1
ATOM 2690 C C . PRO C 1 72 ? 9.768 -37.740 -19.001 1.00 22.10 64 PRO C C 1
ATOM 2691 O O . PRO C 1 72 ? 8.683 -37.750 -19.576 1.00 23.29 64 PRO C O 1
ATOM 2695 N N . LEU C 1 73 ? 10.725 -36.849 -19.259 1.00 25.28 65 LEU C N 1
ATOM 2696 C CA . LEU C 1 73 ? 10.629 -35.882 -20.348 1.00 19.61 65 LEU C CA 1
ATOM 2697 C C . LEU C 1 73 ? 11.423 -36.437 -21.526 1.00 17.59 65 LEU C C 1
ATOM 2698 O O . LEU C 1 73 ? 12.631 -36.669 -21.410 1.00 20.25 65 LEU C O 1
ATOM 2703 N N . ASN C 1 74 ? 10.740 -36.698 -22.631 1.00 17.11 66 ASN C N 1
ATOM 2704 C CA . ASN C 1 74 ? 11.345 -37.275 -23.822 1.00 17.92 66 ASN C CA 1
ATOM 2705 C C . ASN C 1 74 ? 11.170 -36.317 -24.990 1.00 16.49 66 ASN C C 1
ATOM 2706 O O . ASN C 1 74 ? 10.061 -35.831 -25.229 1.00 18.52 66 ASN C O 1
ATOM 2711 N N . ILE C 1 75 ? 12.266 -36.051 -25.699 1.00 16.31 67 ILE C N 1
ATOM 2712 C CA . ILE C 1 75 ? 12.283 -35.176 -26.865 1.00 13.85 67 ILE C CA 1
ATOM 2713 C C . ILE C 1 75 ? 12.685 -36.021 -28.067 1.00 16.86 67 ILE C C 1
ATOM 2714 O O . ILE C 1 75 ? 13.734 -36.677 -28.035 1.00 17.53 67 ILE C O 1
ATOM 2719 N N . THR C 1 76 ? 11.868 -36.006 -29.119 1.00 15.31 68 THR C N 1
ATOM 2720 C CA . THR C 1 76 ? 12.152 -36.786 -30.319 1.00 14.59 68 THR C CA 1
ATOM 2721 C C . THR C 1 76 ? 12.140 -35.861 -31.522 1.00 15.38 68 THR C C 1
ATOM 2722 O O . THR C 1 76 ? 11.276 -34.996 -31.632 1.00 15.19 68 THR C O 1
ATOM 2726 N N . VAL C 1 77 ? 13.075 -36.077 -32.438 1.00 15.40 69 VAL C N 1
ATOM 2727 C CA . VAL C 1 77 ? 13.079 -35.380 -33.716 1.00 12.60 69 VAL C CA 1
ATOM 2728 C C . VAL C 1 77 ? 12.583 -36.352 -34.777 1.00 12.89 69 VAL C C 1
ATOM 2729 O O . VAL C 1 77 ? 13.090 -37.477 -34.877 1.00 13.90 69 VAL C O 1
ATOM 2733 N N . VAL C 1 78 ? 11.613 -35.905 -35.574 1.00 13.31 70 VAL C N 1
ATOM 2734 C CA . VAL C 1 78 ? 10.856 -36.740 -36.495 1.00 13.84 70 VAL C CA 1
ATOM 2735 C C . VAL C 1 78 ? 10.895 -36.130 -37.893 1.00 15.16 70 VAL C C 1
ATOM 2736 O O . VAL C 1 78 ? 10.852 -34.906 -38.042 1.00 14.15 70 VAL C O 1
ATOM 2740 N N . ASP C 1 79 ? 11.010 -36.993 -38.902 1.00 15.45 71 ASP C N 1
ATOM 2741 C CA . ASP C 1 79 ? 10.952 -36.590 -40.317 1.00 15.02 71 ASP C CA 1
ATOM 2742 C C . ASP C 1 79 ? 9.508 -36.705 -40.780 1.00 16.74 71 ASP C C 1
ATOM 2743 O O . ASP C 1 79 ? 8.967 -37.810 -40.882 1.00 17.35 71 ASP C O 1
ATOM 2748 N N . TYR C 1 80 ? 8.892 -35.559 -41.047 1.00 17.17 72 TYR C N 1
ATOM 2749 C CA . TYR C 1 80 ? 7.505 -35.511 -41.497 1.00 18.58 72 TYR C CA 1
ATOM 2750 C C . TYR C 1 80 ? 7.403 -35.966 -42.938 1.00 21.14 72 TYR C C 1
ATOM 2751 O O . TYR C 1 80 ? 8.198 -35.550 -43.787 1.00 24.75 72 TYR C O 1
ATOM 2760 N N . ASP C 1 81 ? 6.421 -36.816 -43.217 1.00 20.38 73 ASP C N 1
ATOM 2761 C CA . ASP C 1 81 ? 6.152 -37.295 -44.570 1.00 18.88 73 ASP C CA 1
ATOM 2762 C C . ASP C 1 81 ? 4.815 -36.704 -44.997 1.00 21.38 73 ASP C C 1
ATOM 2763 O O . ASP C 1 81 ? 3.806 -36.892 -44.320 1.00 22.27 73 ASP C O 1
ATOM 2768 N N . PHE C 1 82 ? 4.814 -35.962 -46.109 1.00 31.95 74 PHE C N 1
ATOM 2769 C CA . PHE C 1 82 ? 3.602 -35.234 -46.476 1.00 30.18 74 PHE C CA 1
ATOM 2770 C C . PHE C 1 82 ? 2.487 -36.135 -46.984 1.00 25.35 74 PHE C C 1
ATOM 2771 O O . PHE C 1 82 ? 1.361 -35.657 -47.149 1.00 23.77 74 PHE C O 1
ATOM 2779 N N . ILE C 1 83 ? 2.746 -37.395 -47.312 1.00 24.07 75 ILE C N 1
ATOM 2780 C CA . ILE C 1 83 ? 1.623 -38.267 -47.644 1.00 28.39 75 ILE C CA 1
ATOM 2781 C C . ILE C 1 83 ? 1.654 -39.591 -46.899 1.00 27.12 75 ILE C C 1
ATOM 2782 O O . ILE C 1 83 ? 0.592 -40.196 -46.682 1.00 29.38 75 ILE C O 1
ATOM 2787 N N . GLY C 1 84 ? 2.800 -40.034 -46.367 1.00 30.20 76 GLY C N 1
ATOM 2788 C CA . GLY C 1 84 ? 2.950 -41.311 -45.722 1.00 30.14 76 GLY C CA 1
ATOM 2789 C C . GLY C 1 84 ? 3.173 -41.133 -44.232 1.00 26.69 76 GLY C C 1
ATOM 2790 O O . GLY C 1 84 ? 2.727 -40.172 -43.609 1.00 28.41 76 GLY C O 1
ATOM 2791 N N . SER C 1 85 ? 3.801 -42.174 -43.638 1.00 25.46 77 SER C N 1
ATOM 2792 C CA . SER C 1 85 ? 4.099 -42.146 -42.200 1.00 22.33 77 SER C CA 1
ATOM 2793 C C . SER C 1 85 ? 5.324 -41.306 -41.830 1.00 22.99 77 SER C C 1
ATOM 2794 O O . SER C 1 85 ? 6.359 -41.352 -42.497 1.00 23.00 77 SER C O 1
ATOM 2797 N N . ASN C 1 86 ? 5.236 -40.637 -40.685 1.00 18.28 78 ASN C N 1
ATOM 2798 C CA . ASN C 1 86 ? 6.350 -39.869 -40.146 1.00 18.50 78 ASN C CA 1
ATOM 2799 C C . ASN C 1 86 ? 7.311 -40.804 -39.422 1.00 21.64 78 ASN C C 1
ATOM 2800 O O . ASN C 1 86 ? 6.874 -41.741 -38.748 1.00 24.08 78 ASN C O 1
ATOM 2805 N N . ASP C 1 87 ? 8.617 -40.619 -39.625 1.00 17.84 79 ASP C N 1
ATOM 2806 C CA . ASP C 1 87 ? 9.621 -41.494 -39.014 1.00 18.22 79 ASP C CA 1
ATOM 2807 C C . ASP C 1 87 ? 10.560 -40.739 -38.081 1.00 17.24 79 ASP C C 1
ATOM 2808 O O . ASP C 1 87 ? 11.205 -39.759 -38.475 1.00 16.42 79 ASP C O 1
ATOM 2813 N N . ALA C 1 88 ? 10.636 -41.223 -36.846 1.00 16.50 80 ALA C N 1
ATOM 2814 C CA . ALA C 1 88 ? 11.545 -40.692 -35.840 1.00 15.54 80 ALA C CA 1
ATOM 2815 C C . ALA C 1 88 ? 12.973 -41.080 -36.182 1.00 14.94 80 ALA C C 1
ATOM 2816 O O . ALA C 1 88 ? 13.224 -42.171 -36.709 1.00 17.77 80 ALA C O 1
ATOM 2818 N N . PHE C 1 89 ? 13.912 -40.164 -35.947 1.00 14.24 81 PHE C N 1
ATOM 2819 C CA . PHE C 1 89 ? 15.301 -40.498 -36.198 1.00 15.18 81 PHE C CA 1
ATOM 2820 C C . PHE C 1 89 ? 16.284 -40.050 -35.124 1.00 15.06 81 PHE C C 1
ATOM 2821 O O . PHE C 1 89 ? 17.458 -40.428 -35.228 1.00 16.58 81 PHE C O 1
ATOM 2829 N N . ALA C 1 90 ? 15.879 -39.270 -34.116 1.00 14.65 82 ALA C N 1
ATOM 2830 C CA . ALA C 1 90 ? 16.801 -38.833 -33.068 1.00 15.37 82 ALA C CA 1
ATOM 2831 C C . ALA C 1 90 ? 16.002 -38.523 -31.805 1.00 15.77 82 ALA C C 1
ATOM 2832 O O . ALA C 1 90 ? 14.800 -38.255 -31.865 1.00 14.27 82 ALA C O 1
ATOM 2834 N N . TYR C 1 91 ? 16.659 -38.630 -30.650 1.00 15.72 83 TYR C N 1
ATOM 2835 C CA . TYR C 1 91 ? 15.943 -38.390 -29.392 1.00 17.05 83 TYR C CA 1
ATOM 2836 C C . TYR C 1 91 ? 16.912 -38.005 -28.280 1.00 17.08 83 TYR C C 1
ATOM 2837 O O . TYR C 1 91 ? 18.123 -38.225 -28.370 1.00 14.60 83 TYR C O 1
ATOM 2846 N N . ILE C 1 92 ? 16.361 -37.397 -27.234 1.00 15.67 84 ILE C N 1
ATOM 2847 C CA A ILE C 1 92 ? 17.048 -37.273 -25.957 0.65 16.89 84 ILE C CA 1
ATOM 2848 C CA B ILE C 1 92 ? 17.043 -37.225 -25.955 0.35 16.98 84 ILE C CA 1
ATOM 2849 C C . ILE C 1 92 ? 16.043 -37.582 -24.862 1.00 17.52 84 ILE C C 1
ATOM 2850 O O . ILE C 1 92 ? 14.874 -37.195 -24.932 1.00 16.55 84 ILE C O 1
ATOM 2859 N N . HIS C 1 93 ? 16.488 -38.349 -23.875 1.00 20.20 85 HIS C N 1
ATOM 2860 C CA . HIS C 1 93 ? 15.648 -38.732 -22.751 1.00 21.65 85 HIS C CA 1
ATOM 2861 C C . HIS C 1 93 ? 16.175 -38.042 -21.509 1.00 19.94 85 HIS C C 1
ATOM 2862 O O . HIS C 1 93 ? 17.373 -38.123 -21.213 1.00 22.66 85 HIS C O 1
ATOM 2869 N N . PHE C 1 94 ? 15.267 -37.442 -20.749 1.00 23.11 86 PHE C N 1
ATOM 2870 C CA . PHE C 1 94 ? 15.585 -36.817 -19.480 1.00 25.56 86 PHE C CA 1
ATOM 2871 C C . PHE C 1 94 ? 14.706 -37.459 -18.413 1.00 28.42 86 PHE C C 1
ATOM 2872 O O . PHE C 1 94 ? 13.556 -37.826 -18.677 1.00 35.55 86 PHE C O 1
ATOM 2880 N N . ASN C 1 95 ? 15.219 -37.542 -17.203 1.00 53.46 87 ASN C N 1
ATOM 2881 C CA . ASN C 1 95 ? 14.361 -37.780 -16.055 1.00 60.61 87 ASN C CA 1
ATOM 2882 C C . ASN C 1 95 ? 13.938 -36.439 -15.471 1.00 56.79 87 ASN C C 1
ATOM 2883 O O . ASN C 1 95 ? 14.745 -35.510 -15.390 1.00 50.15 87 ASN C O 1
ATOM 2888 N N . GLN C 1 96 ? 12.659 -36.337 -15.088 1.00 85.90 88 GLN C N 1
ATOM 2889 C CA . GLN C 1 96 ? 12.203 -35.193 -14.300 1.00 76.33 88 GLN C CA 1
ATOM 2890 C C . GLN C 1 96 ? 13.152 -34.880 -13.147 1.00 76.09 88 GLN C C 1
ATOM 2891 O O . GLN C 1 96 ? 13.254 -33.722 -12.720 1.00 66.65 88 GLN C O 1
ATOM 2897 N N . GLN C 1 97 ? 13.848 -35.893 -12.624 1.00 67.31 89 GLN C N 1
ATOM 2898 C CA . GLN C 1 97 ? 14.821 -35.648 -11.569 1.00 62.42 89 GLN C CA 1
ATOM 2899 C C . GLN C 1 97 ? 16.095 -34.980 -12.066 1.00 56.93 89 GLN C C 1
ATOM 2900 O O . GLN C 1 97 ? 16.923 -34.578 -11.243 1.00 56.33 89 GLN C O 1
ATOM 2906 N N . GLU C 1 98 ? 16.284 -34.854 -13.377 1.00 56.95 90 GLU C N 1
ATOM 2907 C CA . GLU C 1 98 ? 17.420 -34.107 -13.889 1.00 49.51 90 GLU C CA 1
ATOM 2908 C C . GLU C 1 98 ? 17.244 -32.603 -13.811 1.00 37.63 90 GLU C C 1
ATOM 2909 O O . GLU C 1 98 ? 18.217 -31.872 -14.027 1.00 37.24 90 GLU C O 1
ATOM 2915 N N . PHE C 1 99 ? 16.043 -32.120 -13.515 1.00 34.03 91 PHE C N 1
ATOM 2916 C CA . PHE C 1 99 ? 15.754 -30.694 -13.580 1.00 33.30 91 PHE C CA 1
ATOM 2917 C C . PHE C 1 99 ? 15.432 -30.157 -12.201 1.00 30.16 91 PHE C C 1
ATOM 2918 O O . PHE C 1 99 ? 14.712 -30.793 -11.427 1.00 37.62 91 PHE C O 1
ATOM 2926 N N . ASN C 1 100 ? 16.040 -29.029 -11.882 1.00 30.94 92 ASN C N 1
ATOM 2927 C CA . ASN C 1 100 ? 15.859 -28.373 -10.598 1.00 29.27 92 ASN C CA 1
ATOM 2928 C C . ASN C 1 100 ? 14.888 -27.213 -10.737 1.00 27.20 92 ASN C C 1
ATOM 2929 O O . ASN C 1 100 ? 14.986 -26.405 -11.666 1.00 23.62 92 ASN C O 1
ATOM 2934 N N . VAL C 1 101 ? 13.963 -27.131 -9.783 1.00 25.83 93 VAL C N 1
ATOM 2935 C CA . VAL C 1 101 ? 12.975 -26.067 -9.777 1.00 23.57 93 VAL C CA 1
ATOM 2936 C C . VAL C 1 101 ? 13.666 -24.716 -9.763 1.00 20.50 93 VAL C C 1
ATOM 2937 O O . VAL C 1 101 ? 14.565 -24.469 -8.953 1.00 26.85 93 VAL C O 1
ATOM 2941 N N . GLY C 1 102 ? 13.225 -23.827 -10.654 1.00 19.69 94 GLY C N 1
ATOM 2942 C CA . GLY C 1 102 ? 13.726 -22.472 -10.713 1.00 25.21 94 GLY C CA 1
ATOM 2943 C C . GLY C 1 102 ? 14.913 -22.251 -11.626 1.00 32.75 94 GLY C C 1
ATOM 2944 O O . GLY C 1 102 ? 15.266 -21.095 -11.889 1.00 33.98 94 GLY C O 1
ATOM 2945 N N . GLN C 1 103 ? 15.535 -23.308 -12.128 1.00 23.46 95 GLN C N 1
ATOM 2946 C CA . GLN C 1 103 ? 16.756 -23.170 -12.915 1.00 25.93 95 GLN C CA 1
ATOM 2947 C C . GLN C 1 103 ? 16.403 -23.051 -14.389 1.00 25.56 95 GLN C C 1
ATOM 2948 O O . GLN C 1 103 ? 15.676 -23.888 -14.924 1.00 25.47 95 GLN C O 1
ATOM 2954 N N . VAL C 1 104 ? 16.912 -22.014 -15.047 1.00 25.62 96 VAL C N 1
ATOM 2955 C CA . VAL C 1 104 ? 16.734 -21.880 -16.490 1.00 24.32 96 VAL C CA 1
ATOM 2956 C C . VAL C 1 104 ? 17.958 -22.507 -17.138 1.00 25.78 96 VAL C C 1
ATOM 2957 O O . VAL C 1 104 ? 19.087 -22.025 -16.973 1.00 31.25 96 VAL C O 1
ATOM 2961 N N . VAL C 1 105 ? 17.739 -23.571 -17.886 1.00 21.42 97 VAL C N 1
ATOM 2962 C CA . VAL C 1 105 ? 18.811 -24.333 -18.512 1.00 22.54 97 VAL C CA 1
ATOM 2963 C C . VAL C 1 105 ? 18.769 -24.031 -20.005 1.00 20.54 97 VAL C C 1
ATOM 2964 O O . VAL C 1 105 ? 17.797 -24.367 -20.680 1.00 20.59 97 VAL C O 1
ATOM 2968 N N . ASP C 1 106 ? 19.804 -23.371 -20.513 1.00 20.54 98 ASP C N 1
ATOM 2969 C CA . ASP C 1 106 ? 19.900 -23.004 -21.933 1.00 18.67 98 ASP C CA 1
ATOM 2970 C C . ASP C 1 106 ? 21.136 -23.706 -22.477 1.00 21.01 98 ASP C C 1
ATOM 2971 O O . ASP C 1 106 ? 22.266 -23.344 -22.126 1.00 21.55 98 ASP C O 1
ATOM 2976 N N . LYS C 1 107 ? 20.933 -24.718 -23.318 1.00 19.15 99 LYS C N 1
ATOM 2977 C CA . LYS C 1 107 ? 22.032 -25.605 -23.638 1.00 21.78 99 LYS C CA 1
ATOM 2978 C C . LYS C 1 107 ? 21.825 -26.255 -24.989 1.00 17.73 99 LYS C C 1
ATOM 2979 O O . LYS C 1 107 ? 20.694 -26.483 -25.418 1.00 18.09 99 LYS C O 1
ATOM 2985 N N . TRP C 1 108 ? 22.939 -26.577 -25.629 1.00 17.92 100 TRP C N 1
ATOM 2986 C CA . TRP C 1 108 ? 22.953 -27.485 -26.762 1.00 17.53 100 TRP C CA 1
ATOM 2987 C C . TRP C 1 108 ? 23.148 -28.905 -26.246 1.00 20.24 100 TRP C C 1
ATOM 2988 O O . TRP C 1 108 ? 24.084 -29.167 -25.477 1.00 20.24 100 TRP C O 1
ATOM 2999 N N . TYR C 1 109 ? 22.297 -29.822 -26.688 1.00 16.91 101 TYR C N 1
ATOM 3000 C CA . TYR C 1 109 ? 22.380 -31.229 -26.316 1.00 20.16 101 TYR C CA 1
ATOM 3001 C C . TYR C 1 109 ? 22.746 -32.085 -27.523 1.00 18.56 101 TYR C C 1
ATOM 3002 O O . TYR C 1 109 ? 22.233 -31.878 -28.620 1.00 17.80 101 TYR C O 1
ATOM 3011 N N . MET C 1 110 ? 23.619 -33.072 -27.303 1.00 18.71 102 MET C N 1
ATOM 3012 C CA . MET C 1 110 ? 23.897 -34.069 -28.325 1.00 22.89 102 MET C CA 1
ATOM 3013 C C . MET C 1 110 ? 22.672 -34.965 -28.474 1.00 16.96 102 MET C C 1
ATOM 3014 O O . MET C 1 110 ? 22.160 -35.496 -27.478 1.00 20.11 102 MET C O 1
ATOM 3019 N N . LEU C 1 111 ? 22.191 -35.115 -29.698 1.00 16.82 103 LEU C N 1
ATOM 3020 C CA . LEU C 1 111 ? 21.074 -36.009 -29.973 1.00 16.22 103 LEU C CA 1
ATOM 3021 C C . LEU C 1 111 ? 21.554 -37.457 -30.067 1.00 14.69 103 LEU C C 1
ATOM 3022 O O . LEU C 1 111 ? 22.667 -37.739 -30.514 1.00 18.53 103 LEU C O 1
ATOM 3027 N N . ASN C 1 112 ? 20.713 -38.383 -29.606 1.00 15.09 104 ASN C N 1
ATOM 3028 C CA . ASN C 1 112 ? 20.965 -39.805 -29.801 1.00 17.87 104 ASN C CA 1
ATOM 3029 C C . ASN C 1 112 ? 20.275 -40.244 -31.087 1.00 17.29 104 ASN C C 1
ATOM 3030 O O . ASN C 1 112 ? 19.122 -39.897 -31.326 1.00 18.04 104 ASN C O 1
ATOM 3035 N N . SER C 1 113 ? 20.987 -41.002 -31.907 1.00 19.73 105 SER C N 1
ATOM 3036 C CA . SER C 1 113 ? 20.461 -41.505 -33.170 1.00 18.66 105 SER C CA 1
ATOM 3037 C C . SER C 1 113 ? 19.683 -42.798 -33.013 1.00 21.12 105 SER C C 1
ATOM 3038 O O . SER C 1 113 ? 20.046 -43.662 -32.213 1.00 22.65 105 SER C O 1
ATOM 3041 N N . TYR C 1 114 ? 18.602 -42.923 -33.790 1.00 19.87 106 TYR C N 1
ATOM 3042 C CA . TYR C 1 114 ? 17.936 -44.210 -33.947 1.00 19.89 106 TYR C CA 1
ATOM 3043 C C . TYR C 1 114 ? 18.781 -45.193 -34.746 1.00 23.29 106 TYR C C 1
ATOM 3044 O O . TYR C 1 114 ? 18.604 -46.401 -34.599 1.00 24.81 106 TYR C O 1
ATOM 3053 N N . LYS C 1 115 ? 19.634 -44.696 -35.649 1.00 25.57 107 LYS C N 1
ATOM 3054 C CA . LYS C 1 115 ? 20.585 -45.515 -36.395 1.00 29.06 107 LYS C CA 1
ATOM 3055 C C . LYS C 1 115 ? 21.898 -45.629 -35.630 1.00 37.45 107 LYS C C 1
ATOM 3056 O O . LYS C 1 115 ? 22.554 -44.620 -35.352 1.00 37.79 107 LYS C O 1
ATOM 3062 N N . ALA C 1 116 ? 22.286 -46.852 -35.306 1.00 33.50 108 ALA C N 1
ATOM 3063 C CA . ALA C 1 116 ? 23.416 -47.063 -34.414 1.00 48.28 108 ALA C CA 1
ATOM 3064 C C . ALA C 1 116 ? 24.721 -46.590 -35.048 1.00 62.25 108 ALA C C 1
ATOM 3065 O O . ALA C 1 116 ? 24.918 -46.698 -36.261 1.00 51.72 108 ALA C O 1
ATOM 3067 N N . GLY C 1 117 ? 25.601 -46.032 -34.215 1.00 72.36 109 GLY C N 1
ATOM 3068 C CA . GLY C 1 117 ? 26.932 -45.645 -34.632 1.00 72.06 109 GLY C CA 1
ATOM 3069 C C . GLY C 1 117 ? 27.021 -44.389 -35.466 1.00 84.11 109 GLY C C 1
ATOM 3070 O O . GLY C 1 117 ? 28.132 -43.994 -35.841 1.00 94.50 109 GLY C O 1
ATOM 3071 N N . ARG C 1 118 ? 25.901 -43.747 -35.769 1.00 65.79 110 ARG C N 1
ATOM 3072 C CA . ARG C 1 118 ? 25.864 -42.549 -36.593 1.00 66.69 110 ARG C CA 1
ATOM 3073 C C . ARG C 1 118 ? 25.540 -41.341 -35.722 1.00 56.52 110 ARG C C 1
ATOM 3074 O O . ARG C 1 118 ? 24.888 -41.456 -34.679 1.00 43.20 110 ARG C O 1
ATOM 3082 N N . SER C 1 119 ? 26.028 -40.181 -36.148 1.00 41.59 111 SER C N 1
ATOM 3083 C CA . SER C 1 119 ? 25.769 -38.950 -35.422 1.00 38.75 111 SER C CA 1
ATOM 3084 C C . SER C 1 119 ? 24.407 -38.415 -35.822 1.00 29.64 111 SER C C 1
ATOM 3085 O O . SER C 1 119 ? 24.013 -38.501 -36.988 1.00 34.76 111 SER C O 1
ATOM 3088 N N . ALA C 1 120 ? 23.685 -37.862 -34.855 1.00 26.39 112 ALA C N 1
ATOM 3089 C CA . ALA C 1 120 ? 22.390 -37.268 -35.144 1.00 24.06 112 ALA C CA 1
ATOM 3090 C C . ALA C 1 120 ? 22.376 -35.764 -34.927 1.00 20.81 112 ALA C C 1
ATOM 3091 O O . ALA C 1 120 ? 21.305 -35.162 -34.956 1.00 24.32 112 ALA C O 1
ATOM 3093 N N . GLY C 1 121 ? 23.534 -35.137 -34.732 1.00 18.77 113 GLY C N 1
ATOM 3094 C CA . GLY C 1 121 ? 23.534 -33.693 -34.556 1.00 20.14 113 GLY C CA 1
ATOM 3095 C C . GLY C 1 121 ? 23.247 -33.268 -33.124 1.00 16.62 113 GLY C C 1
ATOM 3096 O O . GLY C 1 121 ? 23.343 -34.043 -32.166 1.00 18.22 113 GLY C O 1
ATOM 3097 N N . GLN C 1 122 ? 22.830 -32.019 -32.999 1.00 16.68 114 GLN C N 1
ATOM 3098 C CA . GLN C 1 122 ? 22.615 -31.382 -31.711 1.00 14.67 114 GLN C CA 1
ATOM 3099 C C . GLN C 1 122 ? 21.341 -30.559 -31.755 1.00 18.42 114 GLN C C 1
ATOM 3100 O O . GLN C 1 122 ? 20.931 -30.088 -32.804 1.00 15.68 114 GLN C O 1
ATOM 3106 N N . ILE C 1 123 ? 20.734 -30.365 -30.586 1.00 14.91 115 ILE C N 1
ATOM 3107 C CA . ILE C 1 123 ? 19.508 -29.589 -30.472 1.00 12.93 115 ILE C CA 1
ATOM 3108 C C . ILE C 1 123 ? 19.689 -28.531 -29.392 1.00 14.19 115 ILE C C 1
ATOM 3109 O O . ILE C 1 123 ? 20.291 -28.791 -28.340 1.00 17.00 115 ILE C O 1
ATOM 3114 N N . HIS C 1 124 ? 19.172 -27.339 -29.651 1.00 12.75 116 HIS C N 1
ATOM 3115 C CA . HIS C 1 124 ? 19.294 -26.190 -28.754 1.00 14.66 116 HIS C CA 1
ATOM 3116 C C . HIS C 1 124 ? 17.953 -26.012 -28.061 1.00 15.81 116 HIS C C 1
ATOM 3117 O O . HIS C 1 124 ? 16.944 -25.733 -28.716 1.00 15.83 116 HIS C O 1
ATOM 3124 N N . LEU C 1 125 ? 17.942 -26.224 -26.742 1.00 14.96 117 LEU C N 1
ATOM 3125 C CA . LEU C 1 125 ? 16.737 -26.164 -25.929 1.00 15.24 117 LEU C CA 1
ATOM 3126 C C . LEU C 1 125 ? 16.934 -25.230 -24.741 1.00 18.14 117 LEU C C 1
ATOM 3127 O O . LEU C 1 125 ? 18.037 -25.120 -24.193 1.00 16.88 117 LEU C O 1
ATOM 3132 N N . VAL C 1 126 ? 15.853 -24.563 -24.334 1.00 13.70 118 VAL C N 1
ATOM 3133 C CA . VAL C 1 126 ? 15.788 -23.857 -23.059 1.00 14.25 118 VAL C CA 1
ATOM 3134 C C . VAL C 1 126 ? 14.710 -24.549 -22.224 1.00 17.75 118 VAL C C 1
ATOM 3135 O O . VAL C 1 126 ? 13.574 -24.705 -22.678 1.00 16.54 118 VAL C O 1
ATOM 3139 N N . ILE C 1 127 ? 15.072 -24.999 -21.030 1.00 14.66 119 ILE C N 1
ATOM 3140 C CA . ILE C 1 127 ? 14.149 -25.745 -20.177 1.00 14.60 119 ILE C CA 1
ATOM 3141 C C . ILE C 1 127 ? 14.123 -25.062 -18.814 1.00 16.85 119 ILE C C 1
ATOM 3142 O O . ILE C 1 127 ? 15.174 -24.793 -18.226 1.00 18.09 119 ILE C O 1
ATOM 3147 N N . HIS C 1 128 ? 12.931 -24.763 -18.327 1.00 15.50 120 HIS C N 1
ATOM 3148 C CA . HIS C 1 128 ? 12.762 -24.054 -17.059 1.00 15.96 120 HIS C CA 1
ATOM 3149 C C . HIS C 1 128 ? 11.603 -24.711 -16.322 1.00 18.15 120 HIS C C 1
ATOM 3150 O O . HIS C 1 128 ? 10.454 -24.533 -16.707 1.00 16.21 120 HIS C O 1
ATOM 3157 N N . LEU C 1 129 ? 11.913 -25.515 -15.311 1.00 17.57 121 LEU C N 1
ATOM 3158 C CA . LEU C 1 129 ? 10.899 -26.057 -14.415 1.00 18.67 121 LEU C CA 1
ATOM 3159 C C . LEU C 1 129 ? 10.507 -24.988 -13.405 1.00 18.38 121 LEU C C 1
ATOM 3160 O O . LEU C 1 129 ? 11.331 -24.582 -12.582 1.00 19.50 121 LEU C O 1
ATOM 3165 N N . ALA C 1 130 ? 9.248 -24.571 -13.418 1.00 18.55 122 ALA C N 1
ATOM 3166 C CA . ALA C 1 130 ? 8.832 -23.363 -12.728 1.00 18.12 122 ALA C CA 1
ATOM 3167 C C . ALA C 1 130 ? 7.647 -23.629 -11.819 1.00 16.04 122 ALA C C 1
ATOM 3168 O O . ALA C 1 130 ? 6.731 -24.382 -12.169 1.00 17.57 122 ALA C O 1
ATOM 3170 N N . THR C 1 131 ? 7.659 -22.969 -10.667 1.00 17.00 123 THR C N 1
ATOM 3171 C CA . THR C 1 131 ? 6.495 -22.959 -9.808 1.00 18.12 123 THR C CA 1
ATOM 3172 C C . THR C 1 131 ? 5.473 -21.947 -10.311 1.00 21.49 123 THR C C 1
ATOM 3173 O O . THR C 1 131 ? 5.715 -21.180 -11.243 1.00 22.85 123 THR C O 1
ATOM 3177 N N . GLN C 1 132 ? 4.310 -21.953 -9.656 1.00 22.71 124 GLN C N 1
ATOM 3178 C CA . GLN C 1 132 ? 3.251 -21.008 -9.983 1.00 24.32 124 GLN C CA 1
ATOM 3179 C C . GLN C 1 132 ? 3.679 -19.569 -9.708 1.00 28.26 124 GLN C C 1
ATOM 3180 O O . GLN C 1 132 ? 3.022 -18.639 -10.176 1.00 33.44 124 GLN C O 1
ATOM 3186 N N . ASN C 1 133 ? 4.710 -19.364 -8.891 1.00 23.98 125 ASN C N 1
ATOM 3187 C CA . ASN C 1 133 ? 5.188 -18.030 -8.554 1.00 28.02 125 ASN C CA 1
ATOM 3188 C C . ASN C 1 133 ? 6.208 -17.483 -9.544 1.00 35.42 125 ASN C C 1
ATOM 3189 O O . ASN C 1 133 ? 6.552 -16.296 -9.467 1.00 34.89 125 ASN C O 1
ATOM 3194 N N . MET C 1 134 ? 6.759 -18.329 -10.402 1.00 27.00 126 MET C N 1
ATOM 3195 C CA . MET C 1 134 ? 7.822 -17.947 -11.322 1.00 26.58 126 MET C CA 1
ATOM 3196 C C . MET C 1 134 ? 7.326 -17.507 -12.692 1.00 32.30 126 MET C C 1
ATOM 3197 O O . MET C 1 134 ? 6.384 -18.077 -13.246 1.00 37.63 126 MET C O 1
ATOM 3202 N N . LYS C 1 135 ? 7.957 -16.468 -13.228 1.00 32.25 127 LYS C N 1
ATOM 3203 C CA . LYS C 1 135 ? 7.771 -16.077 -14.626 1.00 30.85 127 LYS C CA 1
ATOM 3204 C C . LYS C 1 135 ? 8.528 -17.038 -15.545 1.00 27.19 127 LYS C C 1
ATOM 3205 O O . LYS C 1 135 ? 9.691 -17.348 -15.278 1.00 29.90 127 LYS C O 1
ATOM 3207 N N . PRO C 1 136 ? 7.916 -17.518 -16.627 1.00 28.38 128 PRO C N 1
ATOM 3208 C CA . PRO C 1 136 ? 8.650 -18.398 -17.549 1.00 30.60 128 PRO C CA 1
ATOM 3209 C C . PRO C 1 136 ? 9.956 -17.780 -18.042 1.00 30.36 128 PRO C C 1
ATOM 3210 O O . PRO C 1 136 ? 9.988 -16.656 -18.540 1.00 28.06 128 PRO C O 1
ATOM 3214 N N . PHE C 1 137 ? 11.044 -18.547 -17.905 1.00 24.66 129 PHE C N 1
ATOM 3215 C CA . PHE C 1 137 ? 12.373 -18.216 -18.410 1.00 26.25 129 PHE C CA 1
ATOM 3216 C C . PHE C 1 137 ? 13.002 -17.028 -17.713 1.00 35.57 129 PHE C C 1
ATOM 3217 O O . PHE C 1 137 ? 13.997 -16.488 -18.204 1.00 36.58 129 PHE C O 1
ATOM 3225 N N . GLU C 1 138 ? 12.481 -16.653 -16.552 1.00 35.00 130 GLU C N 1
ATOM 3226 C CA . GLU C 1 138 ? 13.001 -15.513 -15.801 1.00 50.24 130 GLU C CA 1
ATOM 3227 C C . GLU C 1 138 ? 13.429 -15.943 -14.401 1.00 57.74 130 GLU C C 1
ATOM 3228 O O . GLU C 1 138 ? 12.680 -16.623 -13.693 1.00 64.34 130 GLU C O 1
#

Organism: Trichomonas vaginalis (strain ATCC PRA-98 / G3) (NCBI:txid412133)

Secondary structure (DSSP, 8-state):
---EEEEEEEEEEES-----TTSS--EEEEEEETTEEEEPPPPSS-SS-EEEEEEEEE-S-TT--EEEEEEE--TTS--EEEEEEEE-GGGS-TT-EEEEEEEPEESBTTS---EEEEEEEEEETTSPTT-/----SEEEEEEEEEES-----TTSS--EEEEEEETTEEEEPPPPPS-SS-EEEEEEEEE-S-TT--EEEEEEE--SSS--EEEEEEEE-GGGS-TT-EEEEEEEEEESBTT-EEEEEEEEEEEE-TTSPTT-/--------EEEEEEEEEEES----------EEEEEEETTEEEEPPPPSS-SS-EEEEEEEEE---TTPPEEEEEEE--SSS--EEEEEEEE-GGG--TT-EEEEEEEPEESSTTS---EEEEEEEEEETTSPTT-

Radius of gyration: 23.79 Å; Cα contacts (8 Å, |Δi|>4): 1070; chains: 3; bounding box: 52×55×64 Å